Protein AF-D1PA58-F1 (afdb_monomer)

Foldseek 3Di:
DVVCVVCVLVVLLVVLLVVLVVVLVPPQFKFKWKFKWAFPDPPVDDCLPPDPVRSVVPVVVPPDQDDLSQVVVLVVCLQDLVVLVVQQQDDDVVVRHGNVVVVVDPCSSVVQNVQWAWDAFPPRNMIMIMGMDSALVSRLVSVVVSVVVSQVVSVVVVLVVLVVQLVVLVVQLVVLVVQLVVLVVVLVVLCVVCVPPPDPVSVVVNVVSVVSNVVSVVSNVVSVSSNVRSVVVSPDDDGRMDTPGHTDRGPDTLRDSVVSSVVSSVVSSVVSVLVVLVVCVVVVVPPDPQDQDPDQDDCLQLLNLLCVLVVVLVVLCVVCVVQWDDFAPLLVLLSVLLSVQLNVLQSSLQRSDTADPVDDAFQQAADWDVVLLVVLLVVLVVLLVVLLVVLVVQLVVDPPVPSLVSLQCCLQPNDDPPPSVCSQLSLLLSQLRVLRHPPVDPPVSNVSSLVSLVSVCSSNVNPLSVLLNLLLNVVSCVSNVVDDPVVSVVVVVVVLVVVVVVVVVPDDPPDPVPPPQDSSSVCCCQSVVQSRVLSVDGADDDSDQLCQLQVVVVQVVCVVVVPPPRPDDRPFARFDPTVHTDRWHFLCRSQCNRPNSVSSNVVSSVNSNVSSNLVSCVSNVQQLSVSVNSVVSSQSSCRGTYNDPRNPVVSNVSSSVSSVNRSDPPDDDDPPPPPDDDDDDDD

Organism: NCBI:txid537011

Nearest PDB structures (foldseek):
  8tsh-assembly1_F  TM=5.822E-01  e=5.596E-07  Caldimonas thermodepolymerans
  8tsh-assembly1_J  TM=5.409E-01  e=1.192E-06  Caldimonas thermodepolymerans
  8tsh-assembly1_L  TM=5.407E-01  e=1.090E-06  Caldimonas thermodepolymerans
  8tsh-assembly1_K  TM=4.968E-01  e=8.730E-07  Caldimonas thermodepolymerans
  8tsh-assembly1_I  TM=4.495E-01  e=1.556E-06  Caldimonas thermodepolymerans

Mean predicted aligned error: 11.88 Å

Sequence (683 aa):
MNYIKSYPYIVAIILATIFSIVAWYFTPNKYSATTKLGDEFKETDLAIGLNDISAKIRDLSGCENSGINDIEVYCKTLKTEDFARILSKKNVPVKGMTYGEYLACKDTINMIKDNIEYNISTKHQTLTIQFTDRDPVIAAQMLDSIVVMLQNFVTQTRHNISKAYLQNAKQELITTASNYHKAQKQYANYMDSHIDEQTVEGKQNASTLQNNKTQTFAAYQKATIAYARQKALFTRNYMSFAVIRNVVVPQHSNKHLIGYLLFFNIFSLVFVKAFMLYRQRENKQVVTKKYYSNDLGDIFAPWTLSLLIWSILGIIIAFSSDIIDPIQDVFYTNISVWLAIFTATSISTYLLMPANQDIKTGVKGIKINITIFNILFFLSMIMTPLYMYQIYKIVTMFDSKDLMNNMRELAVNGNGHGFLNYTMVINQALLLTGLWRFPYLPKWKIICVVGCCLAYAIANMEKLTFFLVFITIFFVLFERRIIKLRTIVICGILLIIGFYIFNLSRSDSDSDYQKNTSILDFLGMYLMSPPVAFGHLRRTISDSFCSESLWTIYAYTNRLMGSGSIIQHEDFGEFVYVPMPTNVYTIMKPFYQDLGTIGVAFYAFIYGLVTGFIYRKARNGNAFGICMYTYLVFVLTMQFFDELIFVAIPQFLQRMFLVYIICQNKIKFTIHKSRGSRSLQIE

Radius of gyration: 33.81 Å; Cα contacts (8 Å, |Δi|>4): 784; chains: 1; bounding box: 89×79×123 Å

Solvent-accessible surface area (backbone atoms only — not comparable to full-atom values): 37249 Å² total; per-residue (Å²): 118,73,69,58,72,76,41,51,66,61,53,36,43,53,52,21,45,53,52,20,53,51,51,54,67,71,49,80,63,35,14,56,13,48,33,32,32,31,63,51,77,67,75,86,58,71,63,80,88,50,54,74,65,62,47,50,54,46,69,72,60,61,75,79,61,64,66,91,67,20,71,64,48,56,54,56,48,64,63,33,69,67,49,26,57,53,54,29,66,36,72,37,77,96,74,74,41,32,43,40,65,71,65,72,52,98,59,47,51,62,52,48,39,68,30,49,45,63,42,75,39,76,91,76,50,29,42,36,45,32,22,50,28,72,44,32,64,58,10,22,52,52,39,50,51,48,53,54,50,49,45,51,52,52,39,52,50,51,48,53,51,41,50,50,52,34,51,51,31,47,52,48,30,53,53,29,45,51,52,22,54,50,33,46,49,54,38,50,56,49,52,75,72,47,80,81,63,80,49,71,67,55,50,50,51,53,50,51,38,49,49,50,27,52,53,31,42,53,51,25,52,51,28,47,54,49,29,56,48,36,50,53,62,58,69,60,83,76,72,59,50,44,74,75,37,70,71,45,68,40,90,59,54,75,74,55,64,66,59,35,40,52,52,34,34,53,50,34,53,50,48,53,50,49,52,50,38,50,52,48,54,65,61,34,78,76,78,53,100,66,52,66,62,87,72,85,66,58,74,79,27,67,48,50,36,45,50,50,55,52,48,54,49,52,50,50,50,71,77,45,60,89,80,45,71,81,67,39,67,63,36,61,54,44,52,51,45,28,53,54,39,20,32,55,34,13,50,50,39,32,57,62,42,84,40,53,83,91,58,67,91,60,68,79,54,47,70,61,27,62,68,59,47,50,53,53,49,53,48,42,68,52,43,42,57,51,45,48,49,52,51,50,56,60,31,59,75,43,70,70,92,46,45,71,58,41,35,47,50,43,56,74,73,50,79,81,68,67,80,54,59,51,42,60,40,52,30,52,28,48,42,48,51,47,66,42,28,34,84,85,43,64,67,66,60,51,52,50,36,51,48,47,41,50,51,52,20,61,60,50,70,39,66,64,53,52,51,43,55,51,46,41,52,50,50,54,37,38,55,55,64,75,49,57,71,69,56,53,53,54,52,49,52,53,51,51,50,50,52,50,53,56,52,60,78,63,65,65,95,83,51,82,79,66,82,75,65,46,74,64,54,53,48,45,54,73,65,46,29,11,54,33,47,45,32,71,60,58,49,63,89,68,99,51,83,42,50,55,41,41,36,60,58,52,53,53,49,24,65,72,70,67,46,85,68,72,77,86,71,70,97,59,56,75,68,42,76,52,89,47,79,39,55,49,24,28,43,50,46,41,34,28,23,48,51,35,64,62,24,28,39,53,51,20,37,52,49,9,40,53,47,15,46,31,44,44,34,26,67,55,67,35,46,46,26,40,36,54,37,45,53,46,52,39,48,53,69,40,32,62,45,44,53,73,48,51,67,34,44,69,60,45,51,53,23,52,48,51,35,44,56,29,37,37,81,83,74,77,87,79,83,78,78,85,72,90,74,82,88,78,89,83,135

Secondary structure (DSSP, 8-state):
-HHHHH-HHHHHHHHHHHHHHHHHHHSPP-EEEEEEEEE----SS-STT--HHHHHHHHHH-----GGGSHHHHHHHHTSHHHHHHHHTSEETTTTEEHHHHH--TTHHHHHHHHEEEEEETTTTEEEEEEEESSHHHHHHHHHHHHHHHHHHHHHHHHHHHHHHHHHHHHHHHHHHHHHHHHHHHHHHHHHH-TT---HHHHHHHHHHHHHHHHHHHHHHHHHHHHHHHHHHHH----SEEEEE------S-S--HHHHHHHHHHHHHHHHHHHHHHHHHHHHTTT---PPP-----TTSHHHHHHHHHHHHHHHHHH-TTTSPPPPHHHHHHHHHHHHHHHHHHHHHHHHSPP-TTS-SS-------HHHHHHHHHHHHHHHHHHHHHHHHHHTTS-GGGHHHHHHHHHHHPPP-GGGGHHHHHHHHHHHHHHHHTTSS-HHHHHHHHHHHHHHHHHTT-HHHHHHHHHHHHHHHHHTTSS-HHHHHHHHHHHHHHHHHHHHTT--TT-TTTTT--HHHHHHHHHHHHHHHHHH------SSTTTTTSHHHHHHHHHHHT--------SSPPPEEESEEE----TTHHHHHHHHHHHHHHHHHHHHHHHHHHHHHHHTT-HHHHHHHHHHHHHHHTTTT---SSTTHHHHHHHHHHHHHHT-SS-----------------

Structure (mmCIF, N/CA/C/O backbone):
data_AF-D1PA58-F1
#
_entry.id   AF-D1PA58-F1
#
loop_
_atom_site.group_PDB
_atom_site.id
_atom_site.type_symbol
_atom_site.label_atom_id
_atom_site.label_alt_id
_atom_site.label_comp_id
_atom_site.label_asym_id
_atom_site.label_entity_id
_atom_site.label_seq_id
_atom_site.pdbx_PDB_ins_code
_atom_site.Cartn_x
_atom_site.Cartn_y
_atom_site.Cartn_z
_atom_site.occupancy
_atom_site.B_iso_or_equiv
_atom_site.auth_seq_id
_atom_site.auth_comp_id
_atom_site.auth_asym_id
_atom_site.auth_atom_id
_atom_site.pdbx_PDB_model_num
ATOM 1 N N . MET A 1 1 ? -26.197 -32.400 21.697 1.00 47.41 1 MET A N 1
ATOM 2 C CA . MET A 1 1 ? -26.937 -31.164 21.326 1.00 47.41 1 MET A CA 1
ATOM 3 C C . MET A 1 1 ? -26.897 -30.046 22.378 1.00 47.41 1 MET A C 1
ATOM 5 O O . MET A 1 1 ? -26.817 -28.895 21.969 1.00 47.41 1 MET A O 1
ATOM 9 N N . ASN A 1 2 ? -26.892 -30.320 23.694 1.00 48.47 2 ASN A N 1
ATOM 10 C CA . ASN A 1 2 ? -26.870 -29.251 24.717 1.00 48.47 2 ASN A CA 1
ATOM 11 C C . ASN A 1 2 ? -25.563 -28.428 24.767 1.00 48.47 2 ASN A C 1
ATOM 13 O O . ASN A 1 2 ? -25.633 -27.212 24.914 1.00 48.47 2 ASN A O 1
ATOM 17 N N . TYR A 1 3 ? -24.393 -29.032 24.521 1.00 50.91 3 TYR A N 1
ATOM 18 C CA . TYR A 1 3 ? -23.110 -28.304 24.463 1.00 50.91 3 TYR A CA 1
ATOM 19 C C . TYR A 1 3 ? -23.016 -27.278 23.317 1.00 50.91 3 TYR A C 1
ATOM 21 O O . TYR A 1 3 ? -22.385 -26.234 23.474 1.00 50.91 3 TYR A O 1
ATOM 29 N N . ILE A 1 4 ? -23.697 -27.530 22.190 1.00 56.16 4 ILE A N 1
ATOM 30 C CA . ILE A 1 4 ? -23.692 -26.643 21.012 1.00 56.16 4 ILE A CA 1
ATOM 31 C C . ILE A 1 4 ? -24.403 -25.315 21.312 1.00 56.16 4 ILE A C 1
ATOM 33 O O . ILE A 1 4 ? -24.014 -24.269 20.796 1.00 56.16 4 ILE A O 1
ATOM 37 N N . LYS A 1 5 ? -25.414 -25.330 22.191 1.00 62.00 5 LYS A N 1
ATOM 38 C CA . LYS A 1 5 ? -26.110 -24.110 22.626 1.00 62.00 5 LYS A CA 1
ATOM 39 C C . LYS A 1 5 ? -25.286 -23.279 23.612 1.00 62.00 5 LYS A C 1
ATOM 41 O O . LYS A 1 5 ? -25.411 -22.058 23.598 1.00 62.00 5 LYS A O 1
ATOM 46 N N . SER A 1 6 ? -24.460 -23.915 24.443 1.00 73.62 6 SER A N 1
ATOM 47 C CA . SER A 1 6 ? -23.700 -23.228 25.497 1.00 73.62 6 SER A CA 1
ATOM 48 C C . SER A 1 6 ? -22.483 -22.463 24.968 1.00 73.62 6 SER A C 1
ATOM 50 O O . SER A 1 6 ? -22.155 -21.408 25.505 1.00 73.62 6 SER A O 1
ATOM 52 N N . TYR A 1 7 ? -21.841 -22.943 23.895 1.00 81.50 7 TYR A N 1
ATOM 53 C CA . TYR A 1 7 ? -20.616 -22.336 23.351 1.00 81.50 7 TYR A CA 1
ATOM 54 C C . TYR A 1 7 ? -20.656 -22.172 21.821 1.00 81.50 7 TYR A C 1
ATOM 56 O O . TYR A 1 7 ? -19.840 -22.765 21.110 1.00 81.50 7 TYR A O 1
ATOM 64 N N . PRO A 1 8 ? -21.569 -21.338 21.285 1.00 82.12 8 PRO A N 1
ATOM 65 C CA . PRO A 1 8 ? -21.793 -21.230 19.844 1.00 82.12 8 PRO A CA 1
ATOM 66 C C . PRO A 1 8 ? -20.547 -20.767 19.077 1.00 82.12 8 PRO A C 1
ATOM 68 O O . PRO A 1 8 ? -20.278 -21.276 17.997 1.00 82.12 8 PRO A O 1
ATOM 71 N N . TYR A 1 9 ? -19.745 -19.857 19.643 1.00 85.31 9 TYR A N 1
ATOM 72 C CA . TYR A 1 9 ? -18.517 -19.384 18.994 1.00 85.31 9 TYR A CA 1
ATOM 73 C C . TYR A 1 9 ? -17.423 -20.455 18.925 1.00 85.31 9 TYR A C 1
ATOM 75 O O . TYR A 1 9 ? -16.722 -20.527 17.925 1.00 85.31 9 TYR A O 1
ATOM 83 N N . ILE A 1 10 ? -17.285 -21.302 19.954 1.00 86.75 10 ILE A N 1
ATOM 84 C CA . ILE A 1 10 ? -16.268 -22.367 19.970 1.00 86.75 10 ILE A CA 1
ATOM 85 C C . ILE A 1 10 ? -16.602 -23.406 18.900 1.00 86.75 10 ILE A C 1
ATOM 87 O O . ILE A 1 10 ? -15.749 -23.756 18.091 1.00 86.75 10 ILE A O 1
ATOM 91 N N . VAL A 1 11 ? -17.865 -23.842 18.845 1.00 87.12 11 VAL A N 1
ATOM 92 C CA . VAL A 1 11 ? -18.332 -24.778 17.812 1.00 87.12 11 VAL A CA 1
ATOM 93 C C . VAL A 1 11 ? -18.128 -24.194 16.416 1.00 87.12 11 VAL A C 1
ATOM 95 O O . VAL A 1 11 ? -17.655 -24.885 15.521 1.00 87.12 11 VAL A O 1
ATOM 98 N N . ALA A 1 12 ? -18.433 -22.911 16.236 1.00 88.56 12 ALA A N 1
ATOM 99 C CA . ALA A 1 12 ? -18.295 -22.229 14.959 1.00 88.56 12 ALA A CA 1
ATOM 100 C C . ALA A 1 12 ? -16.838 -22.077 14.501 1.00 88.56 12 ALA A C 1
ATOM 102 O O . ALA A 1 12 ? -16.572 -22.233 13.312 1.00 88.56 12 ALA A O 1
ATOM 103 N N . ILE A 1 13 ? -15.903 -21.828 15.424 1.00 90.88 13 ILE A N 1
ATOM 104 C CA . ILE A 1 13 ? -14.457 -21.820 15.151 1.00 90.88 13 ILE A CA 1
ATOM 105 C C . ILE A 1 13 ? -13.981 -23.221 14.758 1.00 90.88 13 ILE A C 1
ATOM 107 O O . ILE A 1 13 ? -13.273 -23.368 13.766 1.00 90.88 13 ILE A O 1
ATOM 111 N N . ILE A 1 14 ? -14.386 -24.263 15.493 1.00 91.62 14 ILE A N 1
ATOM 112 C CA . ILE A 1 14 ? -13.989 -25.648 15.193 1.00 91.62 14 ILE A CA 1
ATOM 113 C C . ILE A 1 14 ? -14.498 -26.056 13.806 1.00 91.62 14 ILE A C 1
ATOM 115 O O . ILE A 1 14 ? -13.714 -26.515 12.979 1.00 91.62 14 ILE A O 1
ATOM 119 N N . LEU A 1 15 ? -15.785 -25.830 13.520 1.00 92.00 15 LEU A N 1
ATOM 120 C CA . LEU A 1 15 ? -16.368 -26.124 12.210 1.00 92.00 15 LEU A CA 1
ATOM 121 C C . LEU A 1 15 ? -15.691 -25.315 11.103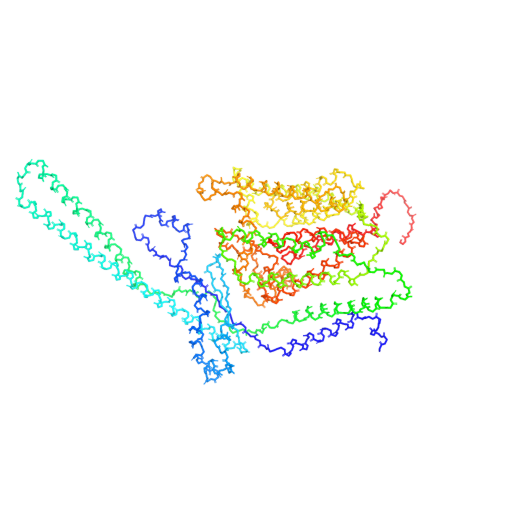 1.00 92.00 15 LEU A C 1
ATOM 123 O O . LEU A 1 15 ? -15.311 -25.891 10.090 1.00 92.00 15 LEU A O 1
ATOM 127 N N . ALA A 1 16 ? -15.484 -24.010 11.300 1.00 92.69 16 ALA A N 1
ATOM 128 C CA . ALA A 1 16 ? -14.791 -23.161 10.333 1.00 92.69 16 ALA A CA 1
ATOM 129 C C . ALA A 1 16 ? -13.358 -23.630 10.068 1.00 92.69 16 ALA A C 1
ATOM 131 O O . ALA A 1 16 ? -12.911 -23.612 8.927 1.00 92.69 16 ALA A O 1
ATOM 132 N N . THR A 1 17 ? -12.658 -24.095 11.100 1.00 93.25 17 THR A N 1
ATOM 133 C CA . THR A 1 17 ? -11.303 -24.638 10.980 1.00 93.25 17 THR A CA 1
ATOM 134 C C . THR A 1 17 ? -11.312 -25.930 10.165 1.00 93.25 17 THR A C 1
ATOM 136 O O . THR A 1 17 ? -10.538 -26.053 9.220 1.00 93.25 17 THR A O 1
ATOM 139 N N . ILE A 1 18 ? -12.242 -26.852 10.432 1.00 93.31 18 ILE A N 1
ATOM 140 C CA . ILE A 1 18 ? -12.402 -28.076 9.630 1.00 93.31 18 ILE A CA 1
ATOM 141 C C . ILE A 1 18 ? -12.728 -27.722 8.173 1.00 93.31 18 ILE A C 1
ATOM 143 O O . ILE A 1 18 ? -12.038 -28.182 7.267 1.00 93.31 18 ILE A O 1
ATOM 147 N N . PHE A 1 19 ? -13.714 -26.849 7.939 1.00 92.81 19 PHE A N 1
ATOM 148 C CA . PHE A 1 19 ? -14.070 -26.385 6.594 1.00 92.81 19 PHE A CA 1
ATOM 149 C C . PHE A 1 19 ? -12.900 -25.709 5.883 1.00 92.81 19 PHE A C 1
ATOM 151 O O . PHE A 1 19 ? -12.712 -25.935 4.693 1.00 92.81 19 PHE A O 1
ATOM 158 N N . SER A 1 20 ? -12.085 -24.928 6.593 1.00 91.88 20 SER A N 1
ATOM 159 C CA . SER A 1 20 ? -10.916 -24.269 6.012 1.00 91.88 20 SER A CA 1
ATOM 160 C C . SER A 1 20 ? -9.851 -25.266 5.556 1.00 91.88 20 SER A C 1
ATOM 162 O O . SER A 1 20 ? -9.308 -25.101 4.468 1.00 91.88 20 SER A O 1
ATOM 164 N N . ILE A 1 21 ? -9.600 -26.326 6.336 1.00 93.44 21 ILE A N 1
ATOM 165 C CA . ILE A 1 21 ? -8.651 -27.391 5.989 1.00 93.44 21 ILE A CA 1
ATOM 166 C C . ILE A 1 21 ? -9.177 -28.179 4.790 1.00 93.44 21 ILE A C 1
ATOM 168 O O . ILE A 1 21 ? -8.428 -28.436 3.853 1.00 93.44 21 ILE A O 1
ATOM 172 N N . VAL A 1 22 ? -10.471 -28.512 4.793 1.00 93.50 22 VAL A N 1
ATOM 173 C CA . VAL A 1 22 ? -11.137 -29.203 3.683 1.00 93.50 22 VAL A CA 1
ATOM 174 C C . VAL A 1 22 ? -11.061 -28.363 2.407 1.00 93.50 22 VAL A C 1
ATOM 176 O O . VAL A 1 22 ? -10.594 -28.852 1.382 1.00 93.50 22 VAL A O 1
ATOM 179 N N . ALA A 1 23 ? -11.444 -27.085 2.465 1.00 91.50 23 ALA A N 1
ATOM 180 C CA . ALA A 1 23 ? -11.377 -26.174 1.326 1.00 91.50 23 ALA A CA 1
ATOM 181 C C . ALA A 1 23 ? -9.942 -26.039 0.798 1.00 91.50 23 ALA A C 1
ATOM 183 O O . ALA A 1 23 ? -9.710 -26.211 -0.394 1.00 91.50 23 ALA A O 1
ATOM 184 N N . TRP A 1 24 ? -8.965 -25.818 1.681 1.00 92.81 24 TRP A N 1
ATOM 185 C CA . TRP A 1 24 ? -7.549 -25.748 1.316 1.00 92.81 24 TRP A CA 1
ATOM 186 C C . TRP A 1 24 ? -7.036 -27.045 0.670 1.00 92.81 24 TRP A C 1
ATOM 188 O O . TRP A 1 24 ? -6.251 -26.997 -0.284 1.00 92.81 24 TRP A O 1
ATOM 198 N N . TYR A 1 25 ? -7.482 -28.203 1.159 1.00 92.06 25 TYR A N 1
ATOM 199 C CA . TYR A 1 25 ? -7.098 -29.503 0.619 1.00 92.06 25 TYR A CA 1
ATOM 200 C C . TYR A 1 25 ? -7.622 -29.698 -0.810 1.00 92.06 25 TYR A C 1
ATOM 202 O O . TYR A 1 25 ? -6.846 -30.080 -1.684 1.00 92.06 25 TYR A O 1
ATOM 210 N N . PHE A 1 26 ? -8.893 -29.360 -1.061 1.00 91.62 26 PHE A N 1
ATOM 211 C CA . PHE A 1 26 ? -9.537 -29.515 -2.370 1.00 91.62 26 PHE A CA 1
ATOM 212 C C . PHE A 1 26 ? -9.180 -28.428 -3.393 1.00 91.62 26 PHE A C 1
ATOM 214 O O . PHE A 1 26 ? -9.372 -28.648 -4.590 1.00 91.62 26 PHE A O 1
ATOM 221 N N . THR A 1 27 ? -8.644 -27.275 -2.977 1.00 88.06 27 THR A N 1
ATOM 222 C CA . THR A 1 27 ? -8.176 -26.265 -3.936 1.00 88.06 27 THR A CA 1
ATOM 223 C C . THR A 1 27 ? -7.002 -26.811 -4.765 1.00 88.06 27 THR A C 1
ATOM 225 O O . THR A 1 27 ? -6.002 -27.252 -4.178 1.00 88.06 27 THR A O 1
ATOM 228 N N . PRO A 1 28 ? -7.071 -26.736 -6.113 1.00 88.69 28 PRO A N 1
ATOM 229 C CA . PRO A 1 28 ? -5.994 -27.176 -6.991 1.00 88.69 28 PRO A CA 1
ATOM 230 C C . PRO A 1 28 ? -4.677 -26.467 -6.682 1.00 88.69 28 PRO A C 1
ATOM 232 O O . PRO A 1 28 ? -4.642 -25.245 -6.509 1.00 88.69 28 PRO A O 1
ATOM 235 N N . ASN A 1 29 ? -3.588 -27.231 -6.655 1.00 88.56 29 ASN A N 1
ATOM 236 C CA . ASN A 1 29 ? -2.261 -26.663 -6.470 1.00 88.56 29 ASN A CA 1
ATOM 237 C C . ASN A 1 29 ? -1.873 -25.834 -7.697 1.00 88.56 29 ASN A C 1
ATOM 239 O O . ASN A 1 29 ? -2.034 -26.263 -8.840 1.00 88.56 29 ASN A O 1
ATOM 243 N N . LYS A 1 30 ? -1.343 -24.646 -7.426 1.00 90.88 30 LYS A N 1
ATOM 244 C CA . LYS A 1 30 ? -0.638 -23.806 -8.393 1.00 90.88 30 LYS A CA 1
ATOM 245 C C . LYS A 1 30 ? 0.760 -23.530 -7.868 1.00 90.88 30 LYS A C 1
ATOM 247 O O . LYS A 1 30 ? 0.937 -23.436 -6.650 1.00 90.88 30 LYS A O 1
ATOM 252 N N . TYR A 1 31 ? 1.713 -23.408 -8.771 1.00 92.56 31 TYR A N 1
ATOM 253 C CA . TYR A 1 31 ? 3.120 -23.214 -8.476 1.00 92.56 31 TYR A CA 1
ATOM 254 C C . TYR A 1 31 ? 3.638 -22.038 -9.291 1.00 92.56 31 TYR A C 1
ATOM 256 O O . TYR A 1 31 ? 3.459 -22.006 -10.509 1.00 92.56 31 TYR A O 1
ATOM 264 N N . SER A 1 32 ? 4.270 -21.088 -8.610 1.00 91.00 32 SER A N 1
ATOM 265 C CA . SER A 1 32 ? 4.860 -19.900 -9.218 1.00 91.00 32 SER A CA 1
ATOM 266 C C . SER A 1 32 ? 6.375 -20.024 -9.286 1.00 91.00 32 SER A C 1
ATOM 268 O O . SER A 1 32 ? 7.048 -20.002 -8.259 1.00 91.00 32 SER A O 1
ATOM 270 N N . ALA A 1 33 ? 6.925 -20.129 -10.493 1.00 93.56 33 ALA A N 1
ATOM 271 C CA . ALA A 1 33 ? 8.355 -19.934 -10.704 1.00 93.56 33 ALA A CA 1
ATOM 272 C C . ALA A 1 33 ? 8.645 -18.431 -10.783 1.00 93.56 33 ALA A C 1
ATOM 274 O O . ALA A 1 33 ? 7.842 -17.688 -11.348 1.00 93.56 33 ALA A O 1
ATOM 275 N N . THR A 1 34 ? 9.779 -17.982 -10.242 1.00 92.62 34 THR A N 1
ATOM 276 C CA . THR A 1 34 ? 10.171 -16.564 -10.244 1.00 92.62 34 THR A CA 1
ATOM 277 C C . THR A 1 34 ? 11.610 -16.378 -10.717 1.00 92.62 34 THR A C 1
ATOM 279 O O . THR A 1 34 ? 12.469 -17.232 -10.503 1.00 92.62 34 THR A O 1
ATOM 282 N N . THR A 1 35 ? 11.870 -15.250 -11.373 1.00 92.88 35 THR A N 1
ATOM 283 C CA . THR A 1 35 ? 13.199 -14.801 -11.807 1.00 92.88 35 THR A CA 1
ATOM 284 C C . THR A 1 35 ? 13.311 -13.300 -11.593 1.00 92.88 35 THR A C 1
ATOM 286 O O . THR A 1 35 ? 12.303 -12.589 -11.627 1.00 92.88 35 THR A O 1
ATOM 289 N N . LYS A 1 36 ? 14.528 -12.815 -11.358 1.00 91.00 36 LYS A N 1
ATOM 290 C CA . LYS A 1 36 ? 14.811 -11.385 -11.212 1.00 91.00 36 LYS A CA 1
ATOM 291 C C . LYS A 1 36 ? 15.839 -10.987 -12.254 1.00 91.00 36 LYS A C 1
ATOM 293 O O . LYS A 1 36 ? 16.906 -11.590 -12.322 1.00 91.00 36 LYS A O 1
ATOM 298 N N . LEU A 1 37 ? 15.507 -9.976 -13.039 1.00 89.50 37 LEU A N 1
ATOM 299 C CA . LEU A 1 37 ? 16.323 -9.412 -14.100 1.00 89.50 37 LEU A CA 1
ATOM 300 C C . LEU A 1 37 ? 16.786 -8.016 -13.681 1.00 89.50 37 LEU A C 1
ATOM 302 O O . LEU A 1 37 ? 16.029 -7.278 -13.050 1.00 89.50 37 LEU A O 1
ATOM 306 N N . GLY A 1 38 ? 18.010 -7.652 -14.033 1.00 83.94 38 GLY A N 1
ATOM 307 C CA . GLY A 1 38 ? 18.487 -6.272 -14.020 1.00 83.94 38 GLY A CA 1
ATOM 308 C C . GLY A 1 38 ? 18.766 -5.867 -15.451 1.00 83.94 38 GLY A C 1
ATOM 309 O O . GLY A 1 38 ? 19.418 -6.630 -16.167 1.00 83.94 38 GLY A O 1
ATOM 310 N N . ASP A 1 39 ? 18.262 -4.715 -15.890 1.00 75.25 39 ASP A N 1
ATOM 311 C CA . ASP A 1 39 ? 18.680 -4.225 -17.201 1.00 75.25 39 ASP A CA 1
ATOM 312 C C . ASP A 1 39 ? 20.189 -3.968 -17.159 1.00 75.25 39 ASP A C 1
ATOM 314 O O . ASP A 1 39 ? 20.700 -3.374 -16.206 1.00 75.25 39 ASP A O 1
ATOM 318 N N . GLU A 1 40 ? 20.921 -4.444 -18.165 1.00 68.62 40 GLU A N 1
ATOM 319 C CA . GLU A 1 40 ? 22.311 -4.030 -18.291 1.00 68.62 40 GLU A CA 1
ATOM 320 C C . GLU A 1 40 ? 22.272 -2.590 -18.779 1.00 68.62 40 GLU A C 1
ATOM 322 O O . GLU A 1 40 ? 22.009 -2.335 -19.960 1.00 68.62 40 GLU A O 1
ATOM 327 N N . PHE A 1 41 ? 22.477 -1.658 -17.840 1.00 56.66 41 PHE A N 1
ATOM 328 C CA . PHE A 1 41 ? 22.531 -0.234 -18.125 1.00 56.66 41 PHE A CA 1
ATOM 329 C C . PHE A 1 41 ? 23.453 -0.035 -19.323 1.00 56.66 41 PHE A C 1
ATOM 331 O O . PHE A 1 41 ? 24.656 -0.316 -19.270 1.00 56.66 41 PHE A O 1
ATOM 338 N N . LYS A 1 42 ? 22.891 0.443 -20.435 1.00 53.72 42 LYS A N 1
ATOM 339 C CA . LYS A 1 42 ? 23.741 1.044 -21.446 1.00 53.72 42 LYS A CA 1
ATOM 340 C C . LYS A 1 42 ? 24.320 2.279 -20.773 1.00 53.72 42 LYS A C 1
ATOM 342 O O . LYS A 1 42 ? 23.617 3.273 -20.616 1.00 53.72 42 LYS A O 1
ATOM 347 N N . GLU A 1 43 ? 25.623 2.266 -20.512 1.00 49.66 43 GLU A N 1
ATOM 348 C CA . GLU A 1 43 ? 26.430 3.439 -20.833 1.00 49.66 43 GLU A CA 1
ATOM 349 C C . GLU A 1 43 ? 26.068 3.785 -22.280 1.00 49.66 43 GLU A C 1
ATOM 351 O O . GLU A 1 43 ? 26.611 3.230 -23.238 1.00 49.66 43 GLU A O 1
ATOM 356 N N . THR A 1 44 ? 25.028 4.600 -22.467 1.00 44.25 44 THR A N 1
ATOM 357 C CA . THR A 1 44 ? 24.512 4.920 -23.801 1.00 44.25 44 THR A CA 1
ATOM 358 C C . THR A 1 44 ? 25.559 5.658 -24.609 1.00 44.25 44 THR A C 1
ATOM 360 O O . THR A 1 44 ? 25.429 5.747 -25.820 1.00 44.25 44 THR A O 1
ATOM 363 N N . ASP A 1 45 ? 26.638 6.074 -23.962 1.00 45.69 45 ASP A N 1
ATOM 364 C CA . ASP A 1 45 ? 27.696 6.871 -24.496 1.00 45.69 45 ASP A CA 1
ATOM 365 C C . ASP A 1 45 ? 28.994 6.464 -23.802 1.00 45.69 45 ASP A C 1
ATOM 367 O O . ASP A 1 45 ? 29.252 6.865 -22.673 1.00 45.69 45 ASP A O 1
ATOM 371 N N . LEU A 1 46 ? 29.857 5.719 -24.500 1.00 46.34 46 LEU A N 1
ATOM 372 C CA . LEU A 1 46 ? 31.285 5.768 -24.188 1.00 46.34 46 LEU A CA 1
ATOM 373 C C . LEU A 1 46 ? 31.667 7.249 -24.012 1.00 46.34 46 LEU A C 1
ATOM 375 O O . LEU A 1 46 ? 31.290 8.071 -24.863 1.00 46.34 46 LEU A O 1
ATOM 379 N N . ALA A 1 47 ? 32.447 7.574 -22.977 1.00 48.19 47 ALA A N 1
ATOM 380 C CA . ALA A 1 47 ? 33.009 8.909 -22.724 1.00 48.19 47 ALA A CA 1
ATOM 381 C C . ALA A 1 47 ? 33.978 9.391 -23.828 1.00 48.19 47 ALA A C 1
ATOM 383 O O . ALA A 1 47 ? 34.712 10.360 -23.664 1.00 48.19 47 ALA A O 1
ATOM 384 N N . ILE A 1 48 ? 33.990 8.729 -24.985 1.00 44.09 48 ILE A N 1
ATOM 385 C CA . ILE A 1 48 ? 34.756 9.124 -26.158 1.00 44.09 48 ILE A CA 1
ATOM 386 C C . ILE A 1 48 ? 34.215 10.477 -26.638 1.00 44.09 48 ILE A C 1
ATOM 388 O O . ILE A 1 48 ? 33.171 10.552 -27.286 1.00 44.09 48 ILE A O 1
ATOM 392 N N . GLY A 1 49 ? 34.941 11.542 -26.293 1.00 47.16 49 GLY A N 1
ATOM 393 C CA . GLY A 1 49 ? 34.642 12.926 -26.666 1.00 47.16 49 GLY A CA 1
ATOM 394 C C . GLY A 1 49 ? 33.861 13.745 -25.629 1.00 47.16 49 GLY A C 1
ATOM 395 O O . GLY A 1 49 ? 33.634 14.927 -25.875 1.00 47.16 49 GLY A O 1
ATOM 396 N N . LEU A 1 50 ? 33.474 13.170 -24.484 1.00 43.69 50 LEU A N 1
ATOM 397 C CA . LEU A 1 50 ? 32.984 13.932 -23.326 1.00 43.69 50 LEU A CA 1
ATOM 398 C C . LEU A 1 50 ? 34.182 14.282 -22.436 1.00 43.69 50 LEU A C 1
ATOM 400 O O . LEU A 1 50 ? 35.049 13.441 -22.221 1.00 43.69 50 LEU A O 1
ATOM 404 N N . ASN A 1 51 ? 34.246 15.511 -21.923 1.00 55.25 51 ASN A N 1
ATOM 405 C CA . ASN A 1 51 ? 35.215 15.823 -20.872 1.00 55.25 51 ASN A CA 1
ATOM 406 C C . ASN A 1 51 ? 34.763 15.194 -19.540 1.00 55.25 51 ASN A C 1
ATOM 408 O O . ASN A 1 51 ? 33.571 14.935 -19.341 1.00 55.25 51 ASN A O 1
ATOM 412 N N . ASP A 1 52 ? 35.707 14.977 -18.623 1.00 50.47 52 ASP A N 1
ATOM 413 C CA . ASP A 1 52 ? 35.461 14.273 -17.355 1.00 50.47 52 ASP A CA 1
ATOM 414 C C . ASP A 1 52 ? 34.287 14.854 -16.558 1.00 50.47 52 ASP A C 1
ATOM 416 O O . ASP A 1 52 ? 33.521 14.117 -15.945 1.00 50.47 52 ASP A O 1
ATOM 420 N N . ILE A 1 53 ? 34.098 16.175 -16.602 1.00 45.41 53 ILE A N 1
ATOM 421 C CA . ILE A 1 53 ? 33.018 16.863 -15.886 1.00 45.41 53 ILE A CA 1
ATOM 422 C C . ILE A 1 53 ? 31.648 16.531 -16.492 1.00 45.41 53 ILE A C 1
ATOM 424 O O . ILE A 1 53 ? 30.715 16.233 -15.754 1.00 45.41 53 ILE A O 1
ATOM 428 N N . SER A 1 54 ? 31.517 16.526 -17.820 1.00 46.44 54 SER A N 1
ATOM 429 C CA . SER A 1 54 ? 30.244 16.226 -18.492 1.00 46.44 54 SER A CA 1
ATOM 430 C C . SER A 1 54 ? 29.861 14.754 -18.366 1.00 46.44 54 SER A C 1
ATOM 432 O O . SER A 1 54 ? 28.681 14.436 -18.243 1.00 46.44 54 SER A O 1
ATOM 434 N N . ALA A 1 55 ? 30.852 13.857 -18.364 1.00 49.78 55 ALA A N 1
ATOM 435 C CA . ALA A 1 55 ? 30.638 12.443 -18.072 1.00 49.78 55 ALA A CA 1
ATOM 436 C C . ALA A 1 55 ? 30.150 12.252 -16.624 1.00 49.78 55 ALA A C 1
ATOM 438 O O . ALA A 1 55 ? 29.142 11.593 -16.390 1.00 49.78 55 ALA A O 1
ATOM 439 N N . LYS A 1 56 ? 30.783 12.935 -15.663 1.00 51.06 56 LYS A N 1
ATOM 440 C CA . LYS A 1 56 ? 30.465 12.817 -14.234 1.00 51.06 56 LYS A CA 1
ATOM 441 C C . LYS A 1 56 ? 29.131 13.461 -13.843 1.00 51.06 56 LYS A C 1
ATOM 443 O O . LYS A 1 56 ? 28.393 12.885 -13.054 1.00 51.06 56 LYS A O 1
ATOM 448 N N . ILE A 1 57 ? 28.783 14.618 -14.413 1.00 49.56 57 ILE A N 1
ATOM 449 C CA . ILE A 1 57 ? 27.461 15.253 -14.233 1.00 49.56 57 ILE A CA 1
ATOM 450 C C . ILE A 1 57 ? 26.356 14.341 -14.767 1.00 49.56 57 ILE A C 1
ATOM 452 O O . ILE A 1 57 ? 25.291 14.235 -14.165 1.00 49.56 57 ILE A O 1
ATOM 456 N N . ARG A 1 58 ? 26.617 13.644 -15.873 1.00 48.78 58 ARG A N 1
ATOM 457 C CA . ARG A 1 58 ? 25.655 12.723 -16.465 1.00 48.78 58 ARG A CA 1
ATOM 458 C C . ARG A 1 58 ? 25.435 11.475 -15.614 1.00 48.78 58 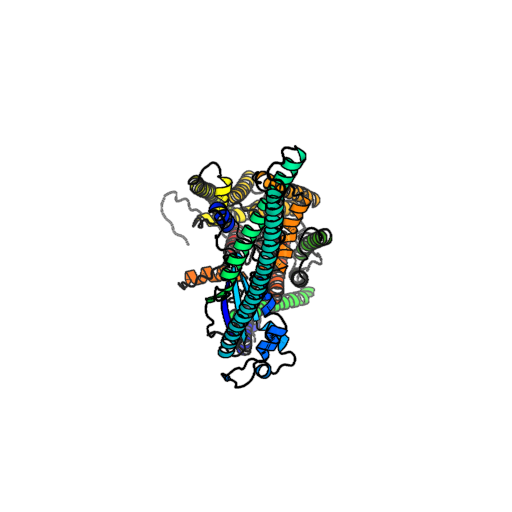ARG A C 1
ATOM 460 O O . ARG A 1 58 ? 24.279 11.125 -15.384 1.00 48.78 58 ARG A O 1
ATOM 467 N N . ASP A 1 59 ? 26.507 10.863 -15.115 1.00 46.91 59 ASP A N 1
ATOM 468 C CA . ASP A 1 59 ? 26.427 9.727 -14.185 1.00 46.91 59 ASP A CA 1
ATOM 469 C C . ASP A 1 59 ? 25.640 10.091 -12.918 1.00 46.91 59 ASP A C 1
ATOM 471 O O . ASP A 1 59 ? 24.864 9.287 -12.408 1.00 46.91 59 ASP A O 1
ATOM 475 N N . LEU A 1 60 ? 25.782 11.334 -12.448 1.00 42.34 60 LEU A N 1
ATOM 476 C CA . LEU A 1 60 ? 25.036 11.869 -11.307 1.00 42.34 60 LEU A CA 1
ATOM 477 C C . LEU A 1 60 ? 23.573 12.214 -11.639 1.00 42.34 60 LEU A C 1
ATOM 479 O O . LEU A 1 60 ? 22.736 12.217 -10.741 1.00 42.34 60 LEU A O 1
ATOM 483 N N . SER A 1 61 ? 23.255 12.498 -12.906 1.00 39.44 61 SER A N 1
ATOM 484 C CA . SER A 1 61 ? 21.914 12.914 -13.347 1.00 39.44 61 SER A CA 1
ATOM 485 C C . SER A 1 61 ? 20.940 11.766 -13.618 1.00 39.44 61 SER A C 1
ATOM 487 O O . SER A 1 61 ? 19.762 12.042 -13.809 1.00 39.44 61 SER A O 1
ATOM 489 N N . GLY A 1 62 ? 21.410 10.509 -13.646 1.00 42.88 62 GLY A N 1
ATOM 490 C CA . GLY A 1 62 ? 20.566 9.327 -13.854 1.00 42.88 62 GLY A CA 1
ATOM 491 C C . GLY A 1 62 ? 19.645 9.476 -15.065 1.00 42.88 62 GLY A C 1
ATOM 492 O O . GLY A 1 62 ? 18.442 9.639 -14.899 1.00 42.88 62 GLY A O 1
ATOM 493 N N . CYS A 1 63 ? 20.200 9.483 -16.282 1.00 40.34 63 CYS A N 1
ATOM 494 C CA . CYS A 1 63 ? 19.395 9.683 -17.488 1.00 40.34 63 CYS A CA 1
ATOM 495 C C . CYS A 1 63 ? 18.217 8.695 -17.535 1.00 40.34 63 CYS A C 1
ATOM 497 O O . CYS A 1 63 ? 18.429 7.483 -17.516 1.00 40.34 63 CYS A O 1
ATOM 499 N N . GLU A 1 64 ? 16.997 9.226 -17.629 1.00 48.88 64 GLU A N 1
ATOM 500 C CA . GLU A 1 64 ? 15.770 8.457 -17.819 1.00 48.88 64 GLU A CA 1
ATOM 501 C C . GLU A 1 64 ? 15.932 7.501 -19.009 1.00 48.88 64 GLU A C 1
ATOM 503 O O . GLU A 1 64 ? 16.113 7.910 -20.162 1.00 48.88 64 GLU A O 1
ATOM 508 N N . ASN A 1 65 ? 15.897 6.199 -18.730 1.00 50.72 65 ASN A N 1
ATOM 509 C CA . ASN A 1 65 ? 15.810 5.186 -19.768 1.00 50.72 65 ASN A CA 1
ATOM 510 C C . ASN A 1 65 ? 14.528 5.428 -20.580 1.00 50.72 65 ASN A C 1
ATOM 512 O O . ASN A 1 65 ? 13.437 5.421 -20.025 1.00 50.72 65 ASN A O 1
ATOM 516 N N . SER A 1 66 ? 14.646 5.632 -21.895 1.00 50.28 66 SER A N 1
ATOM 517 C CA . SER A 1 66 ? 13.499 5.812 -22.795 1.00 50.28 66 SER A CA 1
ATOM 518 C C . SER A 1 66 ? 13.510 4.796 -23.942 1.00 50.28 66 SER A C 1
ATOM 520 O O . SER A 1 66 ? 14.562 4.345 -24.413 1.00 50.28 66 SER A O 1
ATOM 522 N N . GLY A 1 67 ? 12.317 4.399 -24.396 1.00 56.91 67 GLY A N 1
ATOM 523 C CA . GLY A 1 67 ? 12.144 3.400 -25.457 1.00 56.91 67 GLY A CA 1
ATOM 524 C C . GLY A 1 67 ? 12.549 1.988 -25.015 1.00 56.91 67 GLY A C 1
ATOM 525 O O . GLY A 1 67 ? 12.287 1.590 -23.892 1.00 56.91 67 GLY A O 1
ATOM 526 N N . ILE A 1 68 ? 13.206 1.205 -25.880 1.00 55.69 68 ILE A N 1
ATOM 527 C CA . ILE A 1 68 ? 13.571 -0.206 -25.600 1.00 55.69 68 ILE A CA 1
ATOM 528 C C . ILE A 1 68 ? 14.556 -0.395 -24.427 1.00 55.69 68 ILE A C 1
ATOM 530 O O . ILE A 1 68 ? 14.866 -1.524 -24.063 1.00 55.69 68 ILE A O 1
ATOM 534 N N . ASN A 1 69 ? 15.113 0.691 -23.888 1.00 62.03 69 ASN A N 1
ATOM 535 C CA . ASN A 1 69 ? 15.993 0.651 -22.719 1.00 62.03 69 ASN A CA 1
ATOM 536 C C . ASN A 1 69 ? 15.222 0.855 -21.410 1.00 62.03 69 ASN A C 1
ATOM 538 O O . ASN A 1 69 ? 15.789 0.700 -20.339 1.00 62.03 69 ASN A O 1
ATOM 542 N N . ASP A 1 70 ? 13.942 1.204 -21.492 1.00 67.38 70 ASP A N 1
ATOM 543 C CA . ASP A 1 70 ? 13.055 1.231 -20.344 1.00 67.38 70 ASP A CA 1
ATOM 544 C C . ASP A 1 70 ? 12.569 -0.192 -20.042 1.00 67.38 70 ASP A C 1
ATOM 546 O O . ASP A 1 70 ? 11.997 -0.882 -20.896 1.00 67.38 70 ASP A O 1
ATOM 550 N N . ILE A 1 71 ? 12.786 -0.633 -18.804 1.00 74.31 71 ILE A N 1
ATOM 551 C CA . ILE A 1 71 ? 12.371 -1.951 -18.324 1.00 74.31 71 ILE A CA 1
ATOM 552 C C . ILE A 1 71 ? 10.839 -2.117 -18.367 1.00 74.31 71 ILE A C 1
ATOM 554 O O . ILE A 1 71 ? 10.326 -3.238 -18.450 1.00 74.31 71 ILE A O 1
ATOM 558 N N . GLU A 1 72 ? 10.084 -1.015 -18.395 1.00 72.81 72 GLU A N 1
ATOM 559 C CA . GLU A 1 72 ? 8.639 -1.023 -18.613 1.00 72.81 72 GLU A CA 1
ATOM 560 C C . GLU A 1 72 ? 8.270 -1.560 -20.008 1.00 72.81 72 GLU A C 1
ATOM 562 O O . GLU A 1 72 ? 7.252 -2.243 -20.170 1.00 72.81 72 GLU A O 1
ATOM 567 N N . VAL A 1 73 ? 9.113 -1.349 -21.026 1.00 74.00 73 VAL A N 1
ATOM 568 C CA . VAL A 1 73 ? 8.892 -1.905 -22.373 1.00 74.00 73 VAL A CA 1
ATOM 569 C C . VAL A 1 73 ? 8.990 -3.428 -22.365 1.00 74.00 73 VAL A C 1
ATOM 571 O O . VAL A 1 73 ? 8.221 -4.098 -23.064 1.00 74.00 73 VAL A O 1
ATOM 574 N N . TYR A 1 74 ? 9.859 -4.002 -21.531 1.00 84.19 74 TYR A N 1
ATOM 575 C CA . TYR A 1 74 ? 9.953 -5.458 -21.373 1.00 84.19 74 TYR A CA 1
ATOM 576 C C . TYR A 1 74 ? 8.625 -6.004 -20.853 1.00 84.19 74 TYR A C 1
ATOM 578 O O . TYR A 1 74 ? 8.071 -6.960 -21.392 1.00 84.19 74 TYR A O 1
ATOM 586 N N . CYS A 1 75 ? 8.058 -5.318 -19.868 1.00 78.56 75 CYS A N 1
ATOM 587 C CA . CYS A 1 75 ? 6.792 -5.673 -19.247 1.00 78.56 75 CYS A CA 1
ATOM 588 C C . CYS A 1 75 ? 5.609 -5.583 -20.214 1.00 78.56 75 CYS A C 1
ATOM 590 O O . CYS A 1 75 ? 4.802 -6.511 -20.302 1.00 78.56 75 CYS A O 1
ATOM 592 N N . LYS A 1 76 ? 5.531 -4.494 -20.990 1.00 78.75 76 LYS A N 1
ATOM 593 C CA . LYS A 1 76 ? 4.521 -4.331 -22.046 1.00 78.75 76 LYS A CA 1
ATOM 594 C C . LYS A 1 76 ? 4.617 -5.461 -23.069 1.00 78.75 76 LYS A C 1
ATOM 596 O O . LYS A 1 76 ? 3.590 -6.019 -23.445 1.00 78.75 76 LYS A O 1
ATOM 601 N N . THR A 1 77 ? 5.836 -5.864 -23.435 1.00 84.19 77 THR A N 1
ATOM 602 C CA . THR A 1 77 ? 6.089 -6.980 -24.362 1.00 84.19 77 THR A CA 1
ATOM 603 C C . THR A 1 77 ? 5.522 -8.299 -23.834 1.00 84.19 77 THR A C 1
ATOM 605 O O . THR A 1 77 ? 4.806 -8.987 -24.565 1.00 84.19 77 THR A O 1
ATOM 608 N N . LEU A 1 78 ? 5.759 -8.624 -22.557 1.00 86.50 78 LEU A N 1
ATOM 609 C CA . LEU A 1 78 ? 5.279 -9.860 -21.919 1.00 86.50 78 LEU A CA 1
ATOM 610 C C . LEU A 1 78 ? 3.748 -10.009 -21.935 1.00 86.50 78 LEU A C 1
ATOM 612 O O . LEU A 1 78 ? 3.240 -11.129 -21.900 1.00 86.50 78 LEU A O 1
ATOM 616 N N . LYS A 1 79 ? 3.005 -8.896 -21.984 1.00 84.25 79 LYS A N 1
ATOM 617 C CA . LYS A 1 79 ? 1.531 -8.877 -21.996 1.00 84.25 79 LYS A CA 1
ATOM 618 C C . LYS A 1 79 ? 0.916 -8.760 -23.392 1.00 84.25 79 LYS A C 1
ATOM 620 O O . LYS A 1 79 ? -0.312 -8.742 -23.504 1.00 84.25 79 LYS A O 1
ATOM 625 N N . THR A 1 80 ? 1.722 -8.704 -24.451 1.00 85.19 80 THR A N 1
ATOM 626 C CA . THR A 1 80 ? 1.205 -8.687 -25.827 1.00 85.19 80 THR A CA 1
ATOM 627 C C . THR A 1 80 ? 0.594 -10.032 -26.220 1.00 85.19 80 THR A C 1
ATOM 629 O O . THR A 1 80 ? 1.016 -11.096 -25.761 1.00 85.19 80 THR A O 1
ATOM 632 N N . GLU A 1 81 ? -0.399 -10.000 -27.112 1.00 87.69 81 GLU A N 1
ATOM 633 C CA . GLU A 1 81 ? -0.972 -11.231 -27.667 1.00 87.69 81 GLU A CA 1
ATOM 634 C C . GLU A 1 81 ? 0.053 -12.028 -28.473 1.00 87.69 81 GLU A C 1
ATOM 636 O O . GLU A 1 81 ? 0.053 -13.254 -28.413 1.00 87.69 81 GLU A O 1
ATOM 641 N N . ASP A 1 82 ? 0.953 -11.355 -29.192 1.00 85.94 82 ASP A N 1
ATOM 642 C CA . ASP A 1 82 ? 1.970 -12.019 -30.008 1.00 85.94 82 ASP A CA 1
ATOM 643 C C . ASP A 1 82 ? 2.955 -12.815 -29.157 1.00 85.94 82 ASP A C 1
ATOM 645 O O . ASP A 1 82 ? 3.253 -13.967 -29.479 1.00 85.94 82 ASP A O 1
ATOM 649 N N . PHE A 1 83 ? 3.392 -12.258 -28.025 1.00 88.50 83 PHE A N 1
ATOM 650 C CA . PHE A 1 83 ? 4.245 -12.980 -27.086 1.00 88.50 83 PHE A CA 1
ATOM 651 C C . PHE A 1 83 ? 3.550 -14.247 -26.564 1.00 88.50 83 PHE A C 1
ATOM 653 O O . PHE A 1 83 ? 4.128 -15.336 -26.587 1.00 88.50 83 PHE A O 1
ATOM 660 N N . ALA A 1 84 ? 2.272 -14.140 -26.190 1.00 90.06 84 ALA A N 1
ATOM 661 C CA . ALA A 1 84 ? 1.472 -15.277 -25.744 1.00 90.06 84 ALA A CA 1
ATOM 662 C C . ALA A 1 84 ? 1.219 -16.317 -26.856 1.00 90.06 84 ALA A C 1
ATOM 664 O O . ALA A 1 84 ? 1.256 -17.519 -26.588 1.00 90.06 84 ALA A O 1
ATOM 665 N N . ARG A 1 85 ? 1.033 -15.895 -28.116 1.00 89.12 85 ARG A N 1
ATOM 666 C CA . ARG A 1 85 ? 0.897 -16.793 -29.283 1.00 89.12 85 ARG A CA 1
ATOM 667 C C . ARG A 1 85 ? 2.185 -17.551 -29.597 1.00 89.12 85 ARG A C 1
ATOM 669 O O . ARG A 1 85 ? 2.123 -18.678 -30.080 1.00 89.12 85 ARG A O 1
ATOM 676 N N . ILE A 1 86 ? 3.349 -16.947 -29.367 1.00 89.81 86 ILE A N 1
ATOM 677 C CA . ILE A 1 86 ? 4.638 -17.632 -29.526 1.00 89.81 86 ILE A CA 1
ATOM 678 C C . ILE A 1 86 ? 4.832 -18.629 -28.381 1.00 89.81 86 ILE A C 1
ATOM 680 O O . ILE A 1 86 ? 5.212 -19.776 -28.622 1.00 89.81 86 ILE A O 1
ATOM 684 N N . LEU A 1 87 ? 4.522 -18.219 -27.148 1.00 91.81 87 LEU A N 1
ATOM 685 C CA . LEU A 1 87 ? 4.630 -19.066 -25.962 1.00 91.81 87 LEU A CA 1
ATOM 686 C C . LEU A 1 87 ? 3.685 -20.277 -26.030 1.00 91.81 87 LEU A C 1
ATOM 688 O O . LEU A 1 87 ? 4.083 -21.372 -25.646 1.00 91.81 87 LEU A O 1
ATOM 692 N N . SER A 1 88 ? 2.476 -20.129 -26.586 1.00 92.12 88 SER A N 1
ATOM 693 C CA . SER A 1 88 ? 1.531 -21.245 -26.751 1.00 92.12 88 SER A CA 1
ATOM 694 C C . SER A 1 88 ? 2.067 -22.355 -27.660 1.00 92.12 88 SER A C 1
ATOM 696 O O . SER A 1 88 ? 1.751 -23.522 -27.455 1.00 92.12 88 SER A O 1
ATOM 698 N N . LYS A 1 89 ? 2.924 -22.017 -28.628 1.00 91.75 89 LYS A N 1
ATOM 699 C CA . LYS A 1 89 ? 3.543 -22.970 -29.561 1.00 91.75 89 LYS A CA 1
ATOM 700 C C . LYS A 1 89 ? 4.831 -23.597 -29.023 1.00 91.75 89 LYS A C 1
ATOM 702 O O . LYS A 1 89 ? 5.446 -24.402 -29.718 1.00 91.75 89 LYS A O 1
ATOM 707 N N . LYS A 1 90 ? 5.285 -23.227 -27.819 1.00 92.25 90 LYS A N 1
ATOM 708 C CA . LYS A 1 90 ? 6.480 -23.831 -27.219 1.00 92.25 90 LYS A CA 1
ATOM 709 C C . LYS A 1 90 ? 6.188 -25.254 -26.765 1.00 92.25 90 LYS A C 1
ATOM 711 O O . LYS A 1 90 ? 5.180 -25.513 -26.114 1.00 92.25 90 LYS A O 1
ATOM 716 N N . ASN A 1 91 ? 7.100 -26.161 -27.103 1.00 90.88 91 ASN A N 1
ATOM 717 C CA . ASN A 1 91 ? 7.022 -27.553 -26.682 1.00 90.88 91 ASN A CA 1
ATOM 718 C C . ASN A 1 91 ? 7.280 -27.671 -25.179 1.00 90.88 91 ASN A C 1
ATOM 720 O O . ASN A 1 91 ? 8.221 -27.075 -24.653 1.00 90.88 91 ASN A O 1
ATOM 724 N N . VAL A 1 92 ? 6.480 -28.503 -24.521 1.00 89.81 92 VAL A N 1
ATOM 725 C CA . VAL A 1 92 ? 6.655 -28.951 -23.140 1.00 89.81 92 VAL A CA 1
ATOM 726 C C . VAL A 1 92 ? 7.204 -30.386 -23.199 1.00 89.81 92 VAL A C 1
ATOM 728 O O . VAL A 1 92 ? 6.418 -31.324 -23.339 1.00 89.81 92 VAL A O 1
ATOM 731 N N . PRO A 1 93 ? 8.534 -30.606 -23.125 1.00 83.06 93 PRO A N 1
ATOM 732 C CA . PRO A 1 93 ? 9.179 -31.907 -23.297 1.00 83.06 93 PRO A CA 1
ATOM 733 C C . PRO A 1 93 ? 8.609 -32.987 -22.386 1.00 83.06 93 PRO A C 1
ATOM 735 O O . PRO A 1 93 ? 8.402 -34.107 -22.832 1.00 83.06 93 PRO A O 1
ATOM 738 N N . VAL A 1 94 ? 8.276 -32.635 -21.139 1.00 82.88 94 VAL A N 1
ATOM 739 C CA . VAL A 1 94 ? 7.696 -33.568 -20.157 1.00 82.88 94 VAL A CA 1
ATOM 740 C C . VAL A 1 94 ? 6.340 -34.127 -20.617 1.00 82.88 94 VAL A C 1
ATOM 742 O O . VAL A 1 94 ? 5.949 -35.216 -20.207 1.00 82.88 94 VAL A O 1
ATOM 745 N N . LYS A 1 95 ? 5.611 -33.396 -21.469 1.00 86.06 95 LYS A N 1
ATOM 746 C CA . LYS A 1 95 ? 4.287 -33.781 -21.981 1.00 86.06 95 LYS A CA 1
ATOM 747 C C . LYS A 1 95 ? 4.286 -34.162 -23.464 1.00 86.06 95 LYS A C 1
ATOM 749 O O . LYS A 1 95 ? 3.286 -34.688 -23.933 1.00 86.06 95 LYS A O 1
ATOM 754 N N . GLY A 1 96 ? 5.376 -33.909 -24.192 1.00 87.75 96 GLY A N 1
ATOM 755 C CA . GLY A 1 96 ? 5.490 -34.214 -25.622 1.00 87.75 96 GLY A CA 1
ATOM 756 C C . GLY A 1 96 ? 4.534 -33.420 -26.523 1.00 87.75 96 GLY A C 1
ATOM 757 O O . GLY A 1 96 ? 4.256 -33.854 -27.634 1.00 87.75 96 GLY A O 1
ATOM 758 N N . MET A 1 97 ? 4.021 -32.282 -26.053 1.00 91.62 97 MET A N 1
ATOM 759 C CA . MET A 1 97 ? 3.022 -31.457 -26.745 1.00 91.62 97 MET A CA 1
ATOM 760 C C . MET A 1 97 ? 3.336 -29.966 -26.581 1.00 91.62 97 MET A C 1
ATOM 762 O O . MET A 1 97 ? 4.214 -29.596 -25.794 1.00 91.62 97 MET A O 1
ATOM 766 N N . THR A 1 98 ? 2.635 -29.098 -27.305 1.00 92.50 98 THR A N 1
ATOM 767 C CA . THR A 1 98 ? 2.775 -27.643 -27.138 1.00 92.50 98 THR A CA 1
ATOM 768 C C . THR A 1 98 ? 2.063 -27.148 -25.876 1.00 92.50 98 THR A C 1
ATOM 770 O O . THR A 1 98 ? 1.125 -27.777 -25.380 1.00 92.50 98 THR A O 1
ATOM 773 N N . TYR A 1 99 ? 2.479 -25.998 -25.340 1.00 91.62 99 TYR A N 1
ATOM 774 C CA . TYR A 1 99 ? 1.848 -25.427 -24.147 1.00 91.62 99 TYR A CA 1
ATOM 775 C C . TYR A 1 99 ? 0.365 -25.093 -24.369 1.00 91.62 99 TYR A C 1
ATOM 777 O O . TYR A 1 99 ? -0.464 -25.322 -23.492 1.00 91.62 99 TYR A O 1
ATOM 785 N N . GLY A 1 100 ? 0.005 -24.606 -25.559 1.00 89.00 100 GLY A N 1
ATOM 786 C CA . GLY A 1 100 ? -1.380 -24.316 -25.928 1.00 89.00 100 GLY A CA 1
ATOM 787 C C . GLY A 1 100 ? -2.264 -25.564 -25.920 1.00 89.00 100 GLY A C 1
ATOM 788 O O . GLY A 1 100 ? -3.377 -25.517 -25.399 1.00 89.00 100 GLY A O 1
ATOM 789 N N . GLU A 1 101 ? -1.757 -26.689 -26.427 1.00 89.75 101 GLU A N 1
ATOM 790 C CA . GLU A 1 101 ? -2.462 -27.975 -26.363 1.00 89.75 101 GLU A CA 1
ATOM 791 C C . GLU A 1 101 ? -2.564 -28.486 -24.919 1.00 89.75 101 GLU A C 1
ATOM 793 O O . GLU A 1 101 ? -3.608 -29.004 -24.531 1.00 89.75 101 GLU A O 1
ATOM 798 N N . TYR A 1 102 ? -1.515 -28.306 -24.105 1.00 90.94 102 TYR A N 1
ATOM 799 C CA . TYR A 1 102 ? -1.511 -28.689 -22.687 1.00 90.94 102 TYR A CA 1
ATOM 800 C C . TYR A 1 102 ? -2.582 -27.943 -21.876 1.00 90.94 102 TYR A C 1
ATOM 802 O O . TYR A 1 102 ? -3.227 -28.536 -21.010 1.00 90.94 102 TYR A O 1
ATOM 810 N N . LEU A 1 103 ? -2.805 -26.657 -22.166 1.00 88.19 103 LEU A N 1
ATOM 811 C CA . LEU A 1 103 ? -3.837 -25.867 -21.494 1.00 88.19 103 LEU A CA 1
ATOM 812 C C . LEU A 1 103 ? -5.262 -26.333 -21.830 1.00 88.19 103 LEU A C 1
ATOM 814 O O . LEU A 1 103 ? -6.149 -26.202 -20.983 1.00 88.19 103 LEU A O 1
ATOM 818 N N . ALA A 1 104 ? -5.477 -26.865 -23.040 1.00 83.50 104 ALA A N 1
ATOM 819 C CA . ALA A 1 104 ? -6.747 -27.416 -23.522 1.00 83.50 104 ALA A CA 1
ATOM 820 C C . ALA A 1 104 ? -7.982 -26.516 -23.264 1.00 83.50 104 ALA A C 1
ATOM 822 O O . ALA A 1 104 ? -9.090 -27.006 -23.034 1.00 83.50 104 ALA A O 1
ATOM 823 N N . CYS A 1 105 ? -7.808 -25.190 -23.277 1.00 76.88 105 CYS A N 1
ATOM 824 C CA . CYS A 1 105 ? -8.861 -24.213 -22.998 1.00 76.88 105 CYS A CA 1
ATOM 825 C C . CYS A 1 105 ? -9.238 -23.408 -24.254 1.00 76.88 105 CYS A C 1
ATOM 827 O O . CYS A 1 105 ? -8.451 -23.280 -25.186 1.00 76.88 105 CYS A O 1
ATOM 829 N N . LYS A 1 106 ? -10.464 -22.863 -24.297 1.00 73.50 106 LYS A N 1
ATOM 830 C CA . LYS A 1 106 ? -10.945 -22.075 -25.451 1.00 73.50 106 LYS A CA 1
ATOM 831 C C . LYS A 1 106 ? -10.185 -20.758 -25.638 1.00 73.50 106 LYS A C 1
ATOM 833 O O . LYS A 1 106 ? -10.067 -20.292 -26.764 1.00 73.50 106 LYS A O 1
ATOM 838 N N . ASP A 1 107 ? -9.683 -20.182 -24.547 1.00 81.38 107 ASP A N 1
ATOM 839 C CA . ASP A 1 107 ? -8.975 -18.900 -24.533 1.00 81.38 107 ASP A CA 1
ATOM 840 C C . ASP A 1 107 ? -7.552 -19.071 -23.980 1.00 81.38 107 ASP A C 1
ATOM 842 O O . ASP A 1 107 ? -7.210 -18.653 -22.871 1.00 81.38 107 ASP A O 1
ATOM 846 N N . THR A 1 108 ? -6.723 -19.776 -24.755 1.00 87.25 108 THR A N 1
ATOM 847 C CA . THR A 1 108 ? -5.331 -20.080 -24.387 1.00 87.25 108 THR A CA 1
ATOM 848 C C . THR A 1 108 ? -4.487 -18.821 -24.233 1.00 87.25 108 THR A C 1
ATOM 850 O O . THR A 1 108 ? -3.639 -18.759 -23.348 1.00 87.25 108 THR A O 1
ATOM 853 N N . ILE A 1 109 ? -4.725 -17.801 -25.060 1.00 88.94 109 ILE A N 1
ATOM 854 C CA . ILE A 1 109 ? -3.915 -16.581 -25.100 1.00 88.94 109 ILE A CA 1
ATOM 855 C C . ILE A 1 109 ? -4.128 -15.732 -23.848 1.00 88.94 109 ILE A C 1
ATOM 857 O O . ILE A 1 109 ? -3.143 -15.334 -23.223 1.00 88.94 109 ILE A O 1
ATOM 861 N N . ASN A 1 110 ? -5.377 -15.486 -23.440 1.00 89.56 110 ASN A N 1
ATOM 862 C CA . ASN A 1 110 ? -5.621 -14.730 -22.212 1.00 89.56 110 ASN A CA 1
ATOM 863 C C . ASN A 1 110 ? -5.169 -15.513 -20.979 1.00 89.56 110 ASN A C 1
ATOM 865 O O . ASN A 1 110 ? -4.513 -14.939 -20.116 1.00 89.56 110 ASN A O 1
ATOM 869 N N . MET A 1 111 ? -5.373 -16.834 -20.948 1.00 88.50 111 MET A N 1
ATOM 870 C CA . MET A 1 111 ? -4.865 -17.668 -19.855 1.00 88.50 111 MET A CA 1
ATOM 871 C C . MET A 1 111 ? -3.333 -17.607 -19.729 1.00 88.50 111 MET A C 1
ATOM 873 O O . MET A 1 111 ? -2.807 -17.507 -18.624 1.00 88.50 111 MET A O 1
ATOM 877 N N . ILE A 1 112 ? -2.602 -17.628 -20.849 1.00 91.38 112 ILE A N 1
ATOM 878 C CA . ILE A 1 112 ? -1.143 -17.460 -20.857 1.00 91.38 112 ILE A CA 1
ATOM 879 C C . ILE A 1 112 ? -0.747 -16.094 -20.294 1.00 91.38 112 ILE A C 1
ATOM 881 O O . ILE A 1 112 ? 0.156 -16.010 -19.461 1.00 91.38 112 ILE A O 1
ATOM 885 N N . LYS A 1 113 ? -1.421 -15.028 -20.736 1.00 89.94 113 LYS A N 1
ATOM 886 C CA . LYS A 1 113 ? -1.168 -13.671 -20.241 1.00 89.94 113 LYS A CA 1
ATOM 887 C C . LYS A 1 113 ? -1.427 -13.573 -18.742 1.00 89.94 113 LYS A C 1
ATOM 889 O O . LYS A 1 113 ? -0.646 -12.916 -18.059 1.00 89.94 113 LYS A O 1
ATOM 894 N N . ASP A 1 114 ? -2.466 -14.223 -18.232 1.00 88.56 114 ASP A N 1
ATOM 895 C CA . ASP A 1 114 ? -2.813 -14.236 -16.807 1.00 88.56 114 ASP A CA 1
ATOM 896 C C . ASP A 1 114 ? -1.811 -15.035 -15.965 1.00 88.56 114 ASP A C 1
ATOM 898 O O . ASP A 1 114 ? -1.540 -14.673 -14.822 1.00 88.56 114 ASP A O 1
ATOM 902 N N . ASN A 1 115 ? -1.207 -16.082 -16.532 1.00 92.06 115 ASN A N 1
ATOM 903 C CA . ASN A 1 115 ? -0.173 -16.869 -15.858 1.00 92.06 115 ASN A CA 1
ATOM 904 C C . ASN A 1 115 ? 1.158 -16.114 -15.703 1.00 92.06 115 ASN A C 1
ATOM 906 O O . ASN A 1 115 ? 1.967 -16.507 -14.859 1.00 92.06 115 ASN A O 1
ATOM 910 N N . ILE A 1 116 ? 1.388 -15.056 -16.492 1.00 92.06 116 ILE A N 1
ATOM 911 C CA . ILE A 1 116 ? 2.567 -14.186 -16.398 1.00 92.06 116 ILE A CA 1
ATOM 912 C C . ILE A 1 116 ? 2.254 -13.012 -15.461 1.00 92.06 116 ILE A C 1
ATOM 914 O O . ILE A 1 116 ? 1.489 -12.112 -15.808 1.00 92.06 116 ILE A O 1
ATOM 918 N N . GLU A 1 117 ? 2.892 -12.958 -14.300 1.00 89.19 117 GLU A N 1
ATOM 919 C CA . GLU A 1 117 ? 2.893 -11.783 -13.421 1.00 89.19 117 GLU A CA 1
ATOM 920 C C . GLU A 1 117 ? 4.283 -11.133 -13.448 1.00 89.19 117 GLU A C 1
ATOM 922 O O . GLU A 1 117 ? 5.292 -11.797 -13.682 1.00 89.19 117 GLU A O 1
ATOM 927 N N . TYR A 1 118 ? 4.357 -9.819 -13.245 1.00 88.50 118 TYR A N 1
ATOM 928 C CA . TYR A 1 118 ? 5.636 -9.121 -13.147 1.00 88.50 118 TYR A CA 1
ATOM 929 C C . TYR A 1 118 ? 5.552 -7.952 -12.167 1.00 88.50 118 TYR A C 1
ATOM 931 O O . TYR A 1 118 ? 4.487 -7.363 -11.977 1.00 88.50 118 TYR A O 1
ATOM 939 N N . ASN A 1 119 ? 6.692 -7.613 -11.574 1.00 84.00 119 ASN A N 1
ATOM 940 C CA . ASN A 1 119 ? 6.866 -6.460 -10.702 1.00 84.00 119 ASN A CA 1
ATOM 941 C C . ASN A 1 119 ? 8.153 -5.714 -11.085 1.00 84.00 119 ASN A C 1
ATOM 943 O O . ASN A 1 119 ? 9.198 -6.346 -11.260 1.00 84.00 119 ASN A O 1
ATOM 947 N N . ILE A 1 120 ? 8.075 -4.393 -11.226 1.00 79.00 120 ILE A N 1
ATOM 948 C CA . ILE A 1 120 ? 9.212 -3.521 -11.539 1.00 79.00 120 ILE A CA 1
ATOM 949 C C . ILE A 1 120 ? 9.604 -2.814 -10.251 1.00 79.00 120 ILE A C 1
ATOM 951 O O . ILE A 1 120 ? 8.743 -2.231 -9.607 1.00 79.00 120 ILE A O 1
ATOM 955 N N . SER A 1 121 ? 10.892 -2.823 -9.918 1.00 74.88 121 SER A N 1
ATOM 956 C CA . SER A 1 121 ? 11.434 -1.928 -8.901 1.00 74.88 121 SER A CA 1
ATOM 957 C C . SER A 1 121 ? 12.196 -0.802 -9.579 1.00 74.88 121 SER A C 1
ATOM 959 O O . SER A 1 121 ? 13.259 -1.037 -10.164 1.00 74.88 121 SER A O 1
ATOM 961 N N . THR A 1 122 ? 11.661 0.416 -9.498 1.00 66.94 122 THR A N 1
ATOM 962 C CA . THR A 1 122 ? 12.284 1.623 -10.074 1.00 66.94 122 THR A CA 1
ATOM 963 C C . THR A 1 122 ? 13.577 1.983 -9.349 1.00 66.94 122 THR A C 1
ATOM 965 O O . THR A 1 122 ? 14.566 2.353 -9.977 1.00 66.94 122 THR A O 1
ATOM 968 N N . LYS A 1 123 ? 13.602 1.795 -8.027 1.00 64.25 123 LYS A N 1
ATOM 969 C CA . LYS A 1 123 ? 14.761 2.060 -7.168 1.00 64.25 123 LYS A CA 1
ATOM 970 C C . LYS A 1 123 ? 15.959 1.184 -7.516 1.00 64.25 123 LYS A C 1
ATOM 972 O O . LYS A 1 123 ? 17.079 1.675 -7.589 1.00 64.25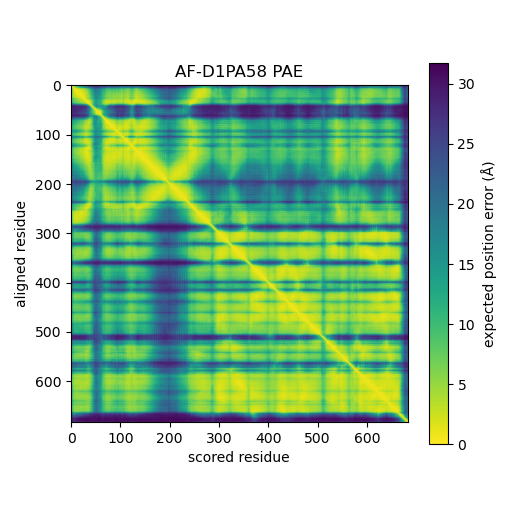 123 LYS A O 1
ATOM 977 N N . HIS A 1 124 ? 15.717 -0.109 -7.726 1.00 68.81 124 HIS A N 1
ATOM 978 C CA . HIS A 1 124 ? 16.779 -1.070 -8.032 1.00 68.81 124 HIS A CA 1
ATOM 979 C C . HIS A 1 124 ? 16.971 -1.285 -9.540 1.00 68.81 124 HIS A C 1
ATOM 981 O O . HIS A 1 124 ? 17.859 -2.039 -9.920 1.00 68.81 124 HIS A O 1
ATOM 987 N N . GLN A 1 125 ? 16.145 -0.664 -10.395 1.00 73.38 125 GLN A N 1
ATOM 988 C CA . GLN A 1 125 ? 16.110 -0.886 -11.851 1.00 73.38 125 GLN A CA 1
ATOM 989 C C . GLN A 1 125 ? 16.038 -2.382 -12.207 1.00 73.38 125 GLN A C 1
ATOM 991 O O . GLN A 1 125 ? 16.748 -2.892 -13.075 1.00 73.38 125 GLN A O 1
ATOM 996 N N . THR A 1 126 ? 15.179 -3.111 -11.489 1.00 82.44 126 THR A N 1
ATOM 997 C CA . THR A 1 126 ? 15.032 -4.565 -11.652 1.00 82.44 126 THR A CA 1
ATOM 998 C C . THR A 1 126 ? 13.613 -4.960 -12.019 1.00 82.44 126 THR A C 1
ATOM 1000 O O . THR A 1 126 ? 12.646 -4.339 -11.584 1.00 82.44 126 THR A O 1
ATOM 1003 N N . LEU A 1 127 ? 13.494 -6.037 -12.789 1.00 87.06 127 LEU A N 1
ATOM 1004 C CA . LEU A 1 127 ? 12.238 -6.646 -13.201 1.00 87.06 127 LEU A CA 1
ATOM 1005 C C . LEU A 1 127 ? 12.146 -8.053 -12.619 1.00 87.06 127 LEU A C 1
ATOM 1007 O O . LEU A 1 127 ? 12.951 -8.924 -12.936 1.00 87.06 127 LEU A O 1
ATOM 1011 N N . THR A 1 128 ? 11.146 -8.291 -11.782 1.00 89.88 128 THR A N 1
ATOM 1012 C CA . THR A 1 128 ? 10.801 -9.630 -11.302 1.00 89.88 128 THR A CA 1
ATOM 1013 C C . THR A 1 128 ? 9.692 -10.190 -12.176 1.00 89.88 128 THR A C 1
ATOM 1015 O O . THR A 1 128 ? 8.651 -9.554 -12.315 1.00 89.88 128 THR A O 1
ATOM 1018 N N . ILE A 1 129 ? 9.896 -11.371 -12.756 1.00 92.62 129 ILE A N 1
ATOM 1019 C CA . ILE A 1 129 ? 8.891 -12.069 -13.567 1.00 92.62 129 ILE A CA 1
ATOM 1020 C C . ILE A 1 129 ? 8.498 -13.348 -12.837 1.00 92.62 129 ILE A C 1
ATOM 1022 O O . ILE A 1 129 ? 9.357 -14.079 -12.339 1.00 92.62 129 ILE A O 1
ATOM 1026 N N . GLN A 1 130 ? 7.201 -13.623 -12.803 1.00 93.44 130 GLN A N 1
ATOM 1027 C CA . GLN A 1 130 ? 6.615 -14.840 -12.277 1.00 93.44 130 GLN A CA 1
ATOM 1028 C C . GLN A 1 130 ? 5.802 -15.541 -13.364 1.00 93.44 130 GLN A C 1
ATOM 1030 O O . GLN A 1 130 ? 5.021 -14.905 -14.072 1.00 93.44 130 GLN A O 1
ATOM 1035 N N . PHE A 1 131 ? 5.934 -16.862 -13.449 1.00 94.38 131 PHE A N 1
ATOM 1036 C CA . PHE A 1 131 ? 5.050 -17.696 -14.257 1.00 94.38 131 PHE A CA 1
ATOM 1037 C C . PHE A 1 131 ? 4.373 -18.758 -13.393 1.00 94.38 131 PHE A C 1
ATOM 1039 O O . PHE A 1 131 ? 5.043 -19.472 -12.644 1.00 94.38 131 PHE A O 1
ATOM 1046 N N . THR A 1 132 ? 3.048 -18.855 -13.497 1.00 93.50 132 THR A N 1
ATOM 1047 C CA . THR A 1 132 ? 2.228 -19.743 -12.663 1.00 93.50 132 THR A CA 1
ATOM 1048 C C . THR A 1 132 ? 1.657 -20.899 -13.478 1.00 93.50 132 THR A C 1
ATOM 1050 O O . THR A 1 132 ? 0.960 -20.668 -14.462 1.00 93.50 132 THR A O 1
ATOM 1053 N N . ASP A 1 133 ? 1.870 -22.139 -13.033 1.00 93.62 133 ASP A N 1
ATOM 1054 C CA . ASP A 1 133 ? 1.261 -23.337 -13.634 1.00 93.62 133 ASP A CA 1
ATOM 1055 C C . ASP A 1 133 ? 0.755 -24.324 -12.562 1.00 93.62 133 ASP A C 1
ATOM 1057 O O . ASP A 1 133 ? 0.935 -24.121 -11.360 1.00 93.62 133 ASP A O 1
ATOM 1061 N N . ARG A 1 134 ? 0.069 -25.392 -12.982 1.00 91.62 134 ARG A N 1
ATOM 1062 C CA . ARG A 1 134 ? -0.353 -26.509 -12.120 1.00 91.62 134 ARG A CA 1
ATOM 1063 C C . ARG A 1 134 ? 0.795 -27.470 -11.822 1.00 91.62 134 ARG A C 1
ATOM 1065 O O . ARG A 1 134 ? 0.772 -28.119 -10.781 1.00 91.62 134 ARG A O 1
ATOM 1072 N N . ASP A 1 135 ? 1.770 -27.564 -12.723 1.00 92.38 135 ASP A N 1
ATOM 1073 C CA . ASP A 1 135 ? 2.963 -28.394 -12.566 1.00 92.38 135 ASP A CA 1
ATOM 1074 C C . ASP A 1 135 ? 4.188 -27.498 -12.283 1.00 92.38 135 ASP A C 1
ATOM 1076 O O . ASP A 1 135 ? 4.464 -26.586 -13.069 1.00 92.38 135 ASP A O 1
ATOM 1080 N N . PRO A 1 136 ? 4.934 -27.720 -11.181 1.00 94.00 136 PRO A N 1
ATOM 1081 C CA . PRO A 1 136 ? 6.079 -26.884 -10.819 1.00 94.00 136 PRO A CA 1
ATOM 1082 C C . PRO A 1 136 ? 7.211 -26.931 -11.855 1.00 94.00 136 PRO A C 1
ATOM 1084 O O . PRO A 1 136 ? 7.897 -25.928 -12.057 1.00 94.00 136 PRO A O 1
ATOM 1087 N N . VAL A 1 137 ? 7.405 -28.066 -12.535 1.00 94.06 137 VAL A N 1
ATOM 1088 C CA . VAL A 1 137 ? 8.447 -28.218 -13.560 1.00 94.06 137 VAL A CA 1
ATOM 1089 C C . VAL A 1 137 ? 8.063 -27.437 -14.808 1.00 94.06 137 VAL A C 1
ATOM 1091 O O . VAL A 1 137 ? 8.889 -26.704 -15.348 1.00 94.06 137 VAL A O 1
ATOM 1094 N N . ILE A 1 138 ? 6.795 -27.529 -15.226 1.00 94.19 138 ILE A N 1
ATOM 1095 C CA . ILE A 1 138 ? 6.277 -26.742 -16.352 1.00 94.19 138 ILE A CA 1
ATOM 1096 C C . ILE A 1 138 ? 6.360 -25.249 -16.023 1.00 94.19 138 ILE A C 1
ATOM 1098 O O . ILE A 1 138 ? 6.814 -24.479 -16.864 1.00 94.19 138 ILE A O 1
ATOM 1102 N N . ALA A 1 139 ? 6.013 -24.833 -14.799 1.00 94.06 139 ALA A N 1
ATOM 1103 C CA . ALA A 1 139 ? 6.100 -23.432 -14.392 1.00 94.06 139 ALA A CA 1
ATOM 1104 C C . ALA A 1 139 ? 7.518 -22.860 -14.581 1.00 94.06 139 ALA A C 1
ATOM 1106 O O . ALA A 1 139 ? 7.695 -21.814 -15.208 1.00 94.06 139 ALA A O 1
ATOM 1107 N N . ALA A 1 140 ? 8.535 -23.576 -14.093 1.00 94.62 140 ALA A N 1
ATOM 1108 C CA . ALA A 1 140 ? 9.933 -23.178 -14.245 1.00 94.62 140 ALA A CA 1
ATOM 1109 C C . ALA A 1 140 ? 10.394 -23.214 -15.707 1.00 94.62 140 ALA A C 1
ATOM 1111 O O . ALA A 1 140 ? 11.024 -22.276 -16.185 1.00 94.62 140 ALA A O 1
ATOM 1112 N N . GLN A 1 141 ? 10.040 -24.259 -16.449 1.00 93.75 141 GLN A N 1
ATOM 1113 C CA . GLN A 1 141 ? 10.456 -24.397 -17.839 1.00 93.75 141 GLN A CA 1
ATOM 1114 C C . GLN A 1 141 ? 9.859 -23.308 -18.747 1.00 93.75 141 GLN A C 1
ATOM 1116 O O . GLN A 1 141 ? 10.534 -22.758 -19.623 1.00 93.75 141 GLN A O 1
ATOM 1121 N N . MET A 1 142 ? 8.581 -22.991 -18.551 1.00 94.69 142 MET A N 1
ATOM 1122 C CA . MET A 1 142 ? 7.920 -21.931 -19.300 1.00 94.69 142 MET A CA 1
ATOM 1123 C C . MET A 1 142 ? 8.505 -20.566 -18.932 1.00 94.69 142 MET A C 1
ATOM 1125 O O . MET A 1 142 ? 8.720 -19.755 -19.831 1.00 94.69 142 MET A O 1
ATOM 1129 N N . LEU A 1 143 ? 8.852 -20.330 -17.660 1.00 95.25 143 LEU A N 1
ATOM 1130 C CA . LEU A 1 143 ? 9.550 -19.108 -17.257 1.00 95.25 143 LEU A CA 1
ATOM 1131 C C . LEU A 1 143 ? 10.932 -18.976 -17.910 1.00 95.25 143 LEU A C 1
ATOM 1133 O O . LEU A 1 143 ? 11.270 -17.900 -18.393 1.00 95.25 143 LEU A O 1
ATOM 1137 N N . ASP A 1 144 ? 11.705 -20.058 -17.987 1.00 94.25 144 ASP A N 1
ATOM 1138 C CA . ASP A 1 144 ? 12.993 -20.065 -18.690 1.00 94.25 144 ASP A CA 1
ATOM 1139 C C . ASP A 1 144 ? 12.821 -19.719 -20.182 1.00 94.25 144 ASP A C 1
ATOM 1141 O O . ASP A 1 144 ? 13.490 -18.837 -20.725 1.00 94.25 144 ASP A O 1
ATOM 1145 N N . SER A 1 145 ? 11.804 -20.306 -20.824 1.00 93.50 145 SER A N 1
ATOM 1146 C CA . SER A 1 145 ? 11.438 -19.973 -22.206 1.00 93.50 145 SER A CA 1
ATOM 1147 C C . SER A 1 145 ? 11.052 -18.499 -22.370 1.00 93.50 145 SER A C 1
ATOM 1149 O O . SER A 1 145 ? 11.425 -17.877 -23.367 1.00 93.50 145 SER A O 1
ATOM 1151 N N . ILE A 1 146 ? 10.324 -17.925 -21.406 1.00 94.69 146 ILE A N 1
ATOM 1152 C CA . ILE A 1 146 ? 9.958 -16.501 -21.378 1.00 94.69 146 ILE A CA 1
ATOM 1153 C C . ILE A 1 146 ? 11.210 -15.624 -21.326 1.00 94.69 146 ILE A C 1
ATOM 1155 O O . ILE A 1 146 ? 11.317 -14.697 -22.129 1.00 94.69 146 ILE A O 1
ATOM 1159 N N . VAL A 1 147 ? 12.165 -15.929 -20.443 1.00 93.56 147 VAL A N 1
ATOM 1160 C CA . VAL A 1 147 ? 13.419 -15.170 -20.304 1.00 93.56 147 VAL A CA 1
ATOM 1161 C C . VAL A 1 147 ? 14.209 -15.183 -21.612 1.00 93.56 147 VAL A C 1
ATOM 1163 O O . VAL A 1 147 ? 14.596 -14.121 -22.098 1.00 93.56 147 VAL A O 1
ATOM 1166 N N . VAL A 1 148 ? 14.379 -16.349 -22.240 1.00 91.88 148 VAL A N 1
ATOM 1167 C CA . VAL A 1 148 ? 15.103 -16.472 -23.518 1.00 91.88 148 VAL A CA 1
ATOM 1168 C C . VAL A 1 148 ? 14.404 -15.705 -24.643 1.00 91.88 148 VAL A C 1
ATOM 1170 O O . VAL A 1 148 ? 15.052 -15.017 -25.432 1.00 91.88 148 VAL A O 1
ATOM 1173 N N . MET A 1 149 ? 13.076 -15.793 -24.739 1.00 91.00 149 MET A N 1
ATOM 1174 C CA . MET A 1 149 ? 12.333 -15.064 -25.772 1.00 91.00 149 MET A CA 1
ATOM 1175 C C . MET A 1 149 ? 12.396 -13.555 -25.565 1.00 91.00 149 MET A C 1
ATOM 1177 O O . MET A 1 149 ? 12.582 -12.824 -26.537 1.00 91.00 149 MET A O 1
ATOM 1181 N N . LEU A 1 150 ? 12.285 -13.094 -24.318 1.00 90.38 150 LEU A N 1
ATOM 1182 C CA . LEU A 1 150 ? 12.436 -11.686 -23.980 1.00 90.38 150 LEU A CA 1
ATOM 1183 C C . LEU A 1 150 ? 13.849 -11.199 -24.325 1.00 90.38 150 LEU A C 1
ATOM 1185 O O . LEU A 1 150 ? 13.995 -10.168 -24.976 1.00 90.38 150 LEU A O 1
ATOM 1189 N N . GLN A 1 151 ? 14.880 -11.976 -23.983 1.00 89.31 151 GLN A N 1
ATOM 1190 C CA . GLN A 1 151 ? 16.274 -11.684 -24.318 1.00 89.31 151 GLN A CA 1
ATOM 1191 C C . GLN A 1 151 ? 16.460 -11.512 -25.826 1.00 89.31 151 GLN A C 1
ATOM 1193 O O . GLN A 1 151 ? 17.043 -10.521 -26.263 1.00 89.31 151 GLN A O 1
ATOM 1198 N N . ASN A 1 152 ? 15.924 -12.437 -26.625 1.00 88.62 152 ASN A N 1
ATOM 1199 C CA . ASN A 1 152 ? 16.006 -12.385 -28.083 1.00 88.62 152 ASN A CA 1
ATOM 1200 C C . ASN A 1 152 ? 15.259 -11.179 -28.659 1.00 88.62 152 ASN A C 1
ATOM 1202 O O . ASN A 1 152 ? 15.793 -10.490 -29.526 1.00 88.62 152 ASN A O 1
ATOM 1206 N N . PHE A 1 153 ? 14.047 -10.902 -28.170 1.00 85.75 153 PHE A N 1
ATOM 1207 C CA . PHE A 1 153 ? 13.253 -9.757 -28.609 1.00 85.75 153 PHE A CA 1
ATOM 1208 C C . PHE A 1 153 ? 13.977 -8.432 -28.344 1.00 85.75 153 PHE A C 1
ATOM 1210 O O . PHE A 1 153 ? 14.135 -7.615 -29.256 1.00 85.75 153 PHE A O 1
ATOM 1217 N N . VAL A 1 154 ? 14.459 -8.233 -27.115 1.00 83.19 154 VAL A N 1
ATOM 1218 C CA . VAL A 1 154 ? 15.153 -7.003 -26.717 1.00 83.19 154 VAL A CA 1
ATOM 1219 C C . VAL A 1 154 ? 16.467 -6.866 -27.482 1.00 83.19 154 VAL A C 1
ATOM 1221 O O . VAL A 1 154 ? 16.716 -5.815 -28.073 1.00 83.19 154 VAL A O 1
ATOM 1224 N N . THR A 1 155 ? 17.274 -7.929 -27.557 1.00 85.19 155 THR A N 1
ATOM 1225 C CA . THR A 1 155 ? 18.552 -7.915 -28.285 1.00 85.19 155 THR A CA 1
ATOM 1226 C C . THR A 1 155 ? 18.350 -7.631 -29.773 1.00 85.19 155 THR A C 1
ATOM 1228 O O . THR A 1 155 ? 19.043 -6.774 -30.321 1.00 85.19 155 THR A O 1
ATOM 1231 N N . GLN A 1 156 ? 17.372 -8.263 -30.430 1.00 83.56 156 GLN A N 1
ATOM 1232 C CA . GLN A 1 156 ? 17.089 -8.015 -31.846 1.00 83.56 156 GLN A CA 1
ATOM 1233 C C . GLN A 1 156 ? 16.613 -6.579 -32.088 1.00 83.56 156 GLN A C 1
ATOM 1235 O O . GLN A 1 156 ? 17.044 -5.931 -33.045 1.00 83.56 156 GLN A O 1
ATOM 1240 N N . THR A 1 157 ? 15.748 -6.060 -31.215 1.00 81.88 157 THR A N 1
ATOM 1241 C CA . THR A 1 157 ? 15.231 -4.690 -31.320 1.00 81.88 157 THR A CA 1
ATOM 1242 C C . THR A 1 157 ? 16.351 -3.671 -31.123 1.00 81.88 157 THR A C 1
ATOM 1244 O O . THR A 1 157 ? 16.526 -2.777 -31.954 1.00 81.88 157 THR A O 1
ATOM 1247 N N . ARG A 1 158 ? 17.183 -3.847 -30.088 1.00 80.69 158 ARG A N 1
ATOM 1248 C CA . ARG A 1 158 ? 18.374 -3.019 -29.845 1.00 80.69 158 ARG A CA 1
ATOM 1249 C C . ARG A 1 158 ? 19.355 -3.091 -31.017 1.00 80.69 158 ARG A C 1
ATOM 1251 O O . ARG A 1 158 ? 19.862 -2.054 -31.434 1.00 80.69 158 ARG A O 1
ATOM 1258 N N . HIS A 1 159 ? 19.581 -4.271 -31.591 1.00 84.56 159 HIS A N 1
ATOM 1259 C CA . HIS A 1 159 ? 20.435 -4.442 -32.767 1.00 84.56 159 HIS A CA 1
ATOM 1260 C C . HIS A 1 159 ? 19.891 -3.693 -33.996 1.00 84.56 159 HIS A C 1
ATOM 1262 O O . HIS A 1 159 ? 20.643 -2.984 -34.665 1.00 84.56 159 HIS A O 1
ATOM 1268 N N . ASN A 1 160 ? 18.587 -3.788 -34.276 1.00 82.50 160 ASN A N 1
ATOM 1269 C CA . ASN A 1 160 ? 17.950 -3.076 -35.390 1.00 82.50 160 ASN A CA 1
ATOM 1270 C C . ASN A 1 160 ? 18.057 -1.550 -35.232 1.00 82.50 160 ASN A C 1
ATOM 1272 O O . ASN A 1 160 ? 18.381 -0.855 -36.195 1.00 82.50 160 ASN A O 1
ATOM 1276 N N . ILE A 1 161 ? 17.853 -1.041 -34.014 1.00 81.38 161 ILE A N 1
ATOM 1277 C CA . ILE A 1 161 ? 18.014 0.382 -33.686 1.00 81.38 161 ILE A CA 1
ATOM 1278 C C . ILE A 1 161 ? 19.475 0.819 -33.871 1.00 81.38 161 ILE A C 1
ATOM 1280 O O . ILE A 1 161 ? 19.739 1.798 -34.567 1.00 81.38 161 ILE A O 1
ATOM 1284 N N . SER A 1 162 ? 20.441 0.069 -33.325 1.00 82.69 162 SER A N 1
ATOM 1285 C CA . SER A 1 162 ? 21.873 0.353 -33.504 1.00 82.69 162 SER A CA 1
ATOM 1286 C C . SER A 1 162 ? 22.282 0.344 -34.983 1.00 82.69 162 SER A C 1
ATOM 1288 O O . SER A 1 162 ? 23.062 1.191 -35.415 1.00 82.69 162 SER A O 1
ATOM 1290 N N . LYS A 1 163 ? 21.728 -0.574 -35.788 1.00 88.00 163 LYS A N 1
ATOM 1291 C CA . LYS A 1 163 ? 21.955 -0.627 -37.238 1.00 88.00 163 LYS A CA 1
ATOM 1292 C C . LYS A 1 163 ? 21.435 0.629 -37.940 1.00 88.00 163 LYS A C 1
ATOM 1294 O O . LYS A 1 163 ? 22.145 1.177 -38.781 1.00 88.00 163 LYS A O 1
ATOM 1299 N N . ALA A 1 164 ? 20.235 1.094 -37.591 1.00 83.38 164 ALA A N 1
ATOM 1300 C CA . ALA A 1 164 ? 19.660 2.317 -38.149 1.00 83.38 164 ALA A CA 1
ATOM 1301 C C . ALA A 1 164 ? 20.497 3.555 -37.782 1.00 83.38 164 ALA A C 1
ATOM 1303 O O . ALA A 1 164 ? 20.828 4.352 -38.659 1.00 83.38 164 ALA A O 1
ATOM 1304 N N . TYR A 1 165 ? 20.933 3.679 -36.523 1.00 85.56 165 TYR A N 1
ATOM 1305 C CA . TYR A 1 165 ? 21.824 4.768 -36.105 1.00 85.56 165 TYR A CA 1
ATOM 1306 C C . TYR A 1 165 ? 23.159 4.758 -36.851 1.00 85.56 165 TYR A C 1
ATOM 1308 O O . TYR A 1 165 ? 23.613 5.807 -37.309 1.00 85.56 165 TYR A O 1
ATOM 1316 N N . LEU A 1 166 ? 23.768 3.583 -37.032 1.00 89.56 166 LEU A N 1
ATOM 1317 C CA . LEU A 1 166 ? 24.998 3.445 -37.807 1.00 89.56 166 LEU A CA 1
ATOM 1318 C C . LEU A 1 166 ? 24.805 3.864 -39.273 1.00 89.56 166 LEU A C 1
ATOM 1320 O O . LEU A 1 166 ? 25.668 4.538 -39.836 1.00 89.56 166 LEU A O 1
ATOM 1324 N N . GLN A 1 167 ? 23.684 3.482 -39.893 1.00 92.81 167 GLN A N 1
ATOM 1325 C CA . GLN A 1 167 ? 23.352 3.869 -41.267 1.00 92.81 167 GLN A CA 1
ATOM 1326 C C . GLN A 1 167 ? 23.152 5.384 -41.401 1.00 92.81 167 GLN A C 1
ATOM 1328 O O . GLN A 1 167 ? 23.727 5.986 -42.308 1.00 92.81 167 GLN A O 1
ATOM 1333 N N . ASN A 1 168 ? 22.423 6.004 -40.472 1.00 91.12 168 ASN A N 1
ATOM 1334 C CA . ASN A 1 168 ? 22.205 7.451 -40.453 1.00 91.12 168 ASN A CA 1
ATOM 1335 C C . ASN A 1 168 ? 23.524 8.217 -40.278 1.00 91.12 168 ASN A C 1
ATOM 1337 O O . ASN A 1 168 ? 23.825 9.107 -41.072 1.00 91.12 168 ASN A O 1
ATOM 1341 N N . ALA A 1 169 ? 24.363 7.812 -39.318 1.00 91.31 169 ALA A N 1
ATOM 1342 C CA . ALA A 1 169 ? 25.672 8.427 -39.095 1.00 91.31 169 ALA A CA 1
ATOM 1343 C C . ALA A 1 169 ? 26.606 8.262 -40.307 1.00 91.31 169 ALA A C 1
ATOM 1345 O O . ALA A 1 169 ? 27.356 9.174 -40.652 1.00 91.31 169 ALA A O 1
ATOM 1346 N N . LYS A 1 170 ? 26.546 7.114 -40.997 1.00 96.12 170 LYS A N 1
ATOM 1347 C CA . LYS A 1 170 ? 27.297 6.893 -42.241 1.00 96.12 170 LYS A CA 1
ATOM 1348 C C . LYS A 1 170 ? 26.840 7.844 -43.349 1.00 96.12 170 LYS A C 1
ATOM 1350 O O . LYS A 1 170 ? 27.678 8.384 -44.065 1.00 96.12 170 LYS A O 1
ATOM 1355 N N . GLN A 1 171 ? 25.533 8.048 -43.496 1.00 95.31 171 GLN A N 1
ATOM 1356 C CA . GLN A 1 171 ? 24.984 8.949 -44.508 1.00 95.31 171 GLN A CA 1
ATOM 1357 C C . GLN A 1 171 ? 25.345 10.414 -44.224 1.00 95.31 171 GLN A C 1
ATOM 1359 O O . GLN A 1 171 ? 25.712 11.152 -45.142 1.00 95.31 171 GLN A O 1
ATOM 1364 N N . GLU A 1 172 ? 25.300 10.826 -42.957 1.00 93.75 172 GLU A N 1
ATOM 1365 C CA . GLU A 1 172 ? 25.735 12.154 -42.517 1.00 93.75 172 GLU A CA 1
ATOM 1366 C C . GLU A 1 172 ? 27.230 12.369 -42.780 1.00 93.75 172 GLU A C 1
ATOM 1368 O O . GLU A 1 172 ? 27.617 13.405 -43.323 1.00 93.75 172 GLU A O 1
ATOM 1373 N N . LEU A 1 173 ? 28.069 11.367 -42.495 1.00 95.94 173 LEU A N 1
ATOM 1374 C CA . LEU A 1 173 ? 29.498 11.401 -42.811 1.00 95.94 173 LEU A CA 1
ATOM 1375 C C . LEU A 1 173 ? 29.746 11.603 -44.311 1.00 95.94 173 LEU A C 1
ATOM 1377 O O . LEU A 1 173 ? 30.534 12.464 -44.689 1.00 95.94 173 LEU A O 1
ATOM 1381 N N . ILE A 1 174 ? 29.057 10.849 -45.173 1.00 97.06 174 ILE A N 1
ATOM 1382 C CA . ILE A 1 174 ? 29.189 10.973 -46.635 1.00 97.06 174 ILE A CA 1
ATOM 1383 C C . ILE A 1 174 ? 28.766 12.374 -47.104 1.00 97.06 174 ILE A C 1
ATOM 1385 O O . ILE A 1 174 ? 29.452 12.997 -47.916 1.00 97.06 174 ILE A O 1
ATOM 1389 N N . THR A 1 175 ? 27.657 12.887 -46.570 1.00 96.50 175 THR A N 1
ATOM 1390 C CA . THR A 1 175 ? 27.106 14.197 -46.945 1.00 96.50 175 THR A CA 1
ATOM 1391 C C . THR A 1 175 ? 28.027 15.337 -46.507 1.00 96.50 175 THR A C 1
ATOM 1393 O O . THR A 1 175 ? 28.364 16.216 -47.301 1.00 96.50 175 THR A O 1
ATOM 1396 N N . THR A 1 176 ? 28.486 15.310 -45.255 1.00 95.81 176 THR A N 1
ATOM 1397 C CA . THR A 1 176 ? 29.401 16.322 -44.702 1.00 95.81 176 THR A CA 1
ATOM 1398 C C . THR A 1 176 ? 30.776 16.275 -45.366 1.00 95.81 176 THR A C 1
ATOM 1400 O O . THR A 1 176 ? 31.323 17.334 -45.670 1.00 95.81 176 THR A O 1
ATOM 1403 N N . ALA A 1 177 ? 31.292 15.083 -45.690 1.00 96.38 177 ALA A N 1
ATOM 1404 C CA . ALA A 1 177 ? 32.517 14.923 -46.473 1.00 96.38 177 ALA A CA 1
ATOM 1405 C C . ALA A 1 177 ? 32.387 15.567 -47.860 1.00 96.38 177 ALA A C 1
ATOM 1407 O O . ALA A 1 177 ? 33.252 16.337 -48.272 1.00 96.38 177 ALA A O 1
ATOM 1408 N N . SER A 1 178 ? 31.283 15.304 -48.569 1.00 96.75 178 SER A N 1
ATOM 1409 C CA . SER A 1 178 ? 31.018 15.896 -49.886 1.00 96.75 178 SER A CA 1
ATOM 1410 C C . SER A 1 178 ? 30.959 17.428 -49.826 1.00 96.75 178 SER A C 1
ATOM 1412 O O . SER A 1 178 ? 31.607 18.104 -50.629 1.00 96.75 178 SER A O 1
ATOM 1414 N N . ASN A 1 179 ? 30.258 17.984 -48.833 1.00 95.75 179 ASN A N 1
ATOM 1415 C CA . ASN A 1 179 ? 30.161 19.431 -48.624 1.00 95.75 179 ASN A CA 1
ATOM 1416 C C . ASN A 1 179 ? 31.522 20.066 -48.319 1.00 95.75 179 ASN A C 1
ATOM 1418 O O . ASN A 1 179 ? 31.857 21.099 -48.900 1.00 95.75 179 ASN A O 1
ATOM 1422 N N . TYR A 1 180 ? 32.323 19.432 -47.458 1.00 97.06 180 TYR A N 1
ATOM 1423 C CA . TYR A 1 180 ? 33.678 19.882 -47.160 1.00 97.06 180 TYR A CA 1
ATOM 1424 C C . TYR A 1 180 ? 34.569 19.860 -48.406 1.00 97.06 180 TYR A C 1
ATOM 1426 O O . TYR A 1 180 ? 35.188 20.872 -48.721 1.00 97.06 180 TYR A O 1
ATOM 1434 N N . HIS A 1 181 ? 34.587 18.763 -49.171 1.00 96.31 181 HIS A N 1
ATOM 1435 C CA . HIS A 1 181 ? 35.382 18.677 -50.400 1.00 96.31 181 HIS A CA 1
ATOM 1436 C C . HIS A 1 181 ? 34.943 19.703 -51.454 1.00 96.31 181 HIS A C 1
ATOM 1438 O O . HIS A 1 181 ? 35.785 20.271 -52.153 1.00 96.31 181 HIS A O 1
ATOM 1444 N N . LYS A 1 182 ? 33.642 20.005 -51.545 1.00 96.75 182 LYS A N 1
ATOM 1445 C CA . LYS A 1 182 ? 33.122 21.072 -52.410 1.00 96.75 182 LYS A CA 1
ATOM 1446 C C . LYS A 1 182 ? 33.604 22.454 -51.955 1.00 96.75 182 LYS A C 1
ATOM 1448 O O . LYS A 1 182 ? 34.110 23.205 -52.787 1.00 96.75 182 LYS A O 1
ATOM 1453 N N . ALA A 1 183 ? 33.499 22.771 -50.664 1.00 94.69 183 ALA A N 1
ATOM 1454 C CA . ALA A 1 183 ? 33.973 24.039 -50.100 1.00 94.69 183 ALA A CA 1
ATOM 1455 C C . ALA A 1 183 ? 35.500 24.188 -50.222 1.00 94.69 183 ALA A C 1
ATOM 1457 O O . ALA A 1 183 ? 35.999 25.255 -50.571 1.00 94.69 183 ALA A O 1
ATOM 1458 N N . GLN A 1 184 ? 36.245 23.099 -50.013 1.00 95.25 184 GLN A N 1
ATOM 1459 C CA . GLN A 1 184 ? 37.691 23.032 -50.204 1.00 95.25 184 GLN A CA 1
ATOM 1460 C C . GLN A 1 184 ? 38.075 23.324 -51.658 1.00 95.25 184 GLN A C 1
ATOM 1462 O O . GLN A 1 184 ? 38.955 24.148 -51.891 1.00 95.25 184 GLN A O 1
ATOM 1467 N N . LYS A 1 185 ? 37.397 22.695 -52.629 1.00 96.06 185 LYS A N 1
ATOM 1468 C CA . LYS A 1 185 ? 37.635 22.924 -54.061 1.00 96.06 185 LYS A CA 1
ATOM 1469 C C . LYS A 1 185 ? 37.289 24.353 -54.481 1.00 96.06 185 LYS A C 1
ATOM 1471 O O . LYS A 1 185 ? 38.045 24.957 -55.228 1.00 96.06 185 LYS A O 1
ATOM 1476 N N . GLN A 1 186 ? 36.175 24.906 -53.998 1.00 94.44 186 GLN A N 1
ATOM 1477 C CA . GLN A 1 186 ? 35.791 26.296 -54.275 1.00 94.44 186 GLN A CA 1
ATOM 1478 C C . GLN A 1 186 ? 36.816 27.290 -53.727 1.00 94.44 186 GLN A C 1
ATOM 1480 O O . GLN A 1 186 ? 37.202 28.214 -54.435 1.00 94.44 186 GLN A O 1
ATOM 1485 N N . TYR A 1 187 ? 37.288 27.072 -52.497 1.00 93.75 187 TYR A N 1
ATOM 1486 C CA . TYR A 1 187 ? 38.344 27.884 -51.902 1.00 93.75 187 TYR A CA 1
ATOM 1487 C C . TYR A 1 187 ? 39.652 27.783 -52.699 1.00 93.75 187 TYR A C 1
ATOM 1489 O O . TYR A 1 187 ? 40.226 28.812 -53.033 1.00 93.75 187 TYR A O 1
ATOM 1497 N N . ALA A 1 188 ? 40.094 26.569 -53.048 1.00 92.69 188 ALA A N 1
ATOM 1498 C CA . ALA A 1 188 ? 41.313 26.355 -53.832 1.00 92.69 188 ALA A CA 1
ATOM 1499 C C . ALA A 1 188 ? 41.239 27.040 -55.207 1.00 92.69 188 ALA A C 1
ATOM 1501 O O . ALA A 1 188 ? 42.096 27.852 -55.526 1.00 92.69 188 ALA A O 1
ATOM 1502 N N . ASN A 1 189 ? 40.156 26.815 -55.959 1.00 93.62 189 ASN A N 1
ATOM 1503 C CA . ASN A 1 189 ? 39.951 27.439 -57.268 1.00 93.62 189 ASN A CA 1
ATOM 1504 C C . ASN A 1 189 ? 39.948 28.977 -57.200 1.00 93.62 189 ASN A C 1
ATOM 1506 O O . ASN A 1 189 ? 40.430 29.632 -58.123 1.00 93.62 189 ASN A O 1
ATOM 1510 N N . TYR A 1 190 ? 39.377 29.562 -56.141 1.00 91.00 190 TYR A N 1
ATOM 1511 C CA . TYR A 1 190 ? 39.377 31.013 -55.948 1.00 91.00 190 TYR A CA 1
ATOM 1512 C C . TYR A 1 190 ? 40.793 31.538 -55.677 1.00 91.00 190 TYR A C 1
ATOM 1514 O O . TYR A 1 190 ? 41.218 32.493 -56.318 1.00 91.00 190 TYR A O 1
ATOM 1522 N N . MET A 1 191 ? 41.547 30.874 -54.793 1.00 89.12 191 MET A N 1
ATOM 1523 C CA . MET A 1 191 ? 42.937 31.243 -54.491 1.00 89.12 191 MET A CA 1
ATOM 1524 C C . MET A 1 191 ? 43.852 31.122 -55.717 1.00 89.12 191 MET A C 1
ATOM 1526 O O . MET A 1 191 ? 44.673 32.005 -55.941 1.00 89.12 191 MET A O 1
ATOM 1530 N N . ASP A 1 192 ? 43.669 30.085 -56.540 1.00 90.19 192 ASP A N 1
ATOM 1531 C CA . ASP A 1 192 ? 44.459 29.868 -57.760 1.00 90.19 192 ASP A CA 1
ATOM 1532 C C . ASP A 1 192 ? 44.153 30.898 -58.862 1.00 90.19 192 ASP A C 1
ATOM 1534 O O . ASP A 1 192 ? 45.016 31.210 -59.678 1.00 90.19 192 ASP A O 1
ATOM 1538 N N . SER A 1 193 ? 42.926 31.431 -58.910 1.00 88.25 193 SER A N 1
ATOM 1539 C CA . SER A 1 193 ? 42.512 32.405 -59.935 1.00 88.25 193 SER A CA 1
ATOM 1540 C C . SER A 1 193 ? 42.735 33.870 -59.540 1.00 88.25 193 SER A C 1
ATOM 1542 O O . SER A 1 193 ? 42.735 34.723 -60.422 1.00 88.25 193 SER A O 1
ATOM 1544 N N . HIS A 1 194 ? 42.937 34.168 -58.251 1.00 84.69 194 HIS A N 1
ATOM 1545 C CA . HIS A 1 194 ? 42.997 35.532 -57.696 1.00 84.69 194 HIS A CA 1
ATOM 1546 C C . HIS A 1 194 ? 44.303 35.775 -56.906 1.00 84.69 194 HIS A C 1
ATOM 1548 O O . HIS A 1 194 ? 44.286 36.351 -55.818 1.00 84.69 194 HIS A O 1
ATOM 1554 N N . ILE A 1 195 ? 45.441 35.320 -57.450 1.00 75.19 195 ILE A N 1
ATOM 1555 C CA . ILE A 1 195 ? 46.762 35.266 -56.781 1.00 75.19 195 ILE A CA 1
ATOM 1556 C C . ILE A 1 195 ? 47.245 36.640 -56.259 1.00 75.19 195 ILE A C 1
ATOM 1558 O O . ILE A 1 195 ? 47.896 36.688 -55.218 1.00 75.19 195 ILE A O 1
ATOM 1562 N N . ASP A 1 196 ? 46.851 37.749 -56.902 1.00 75.38 196 ASP A N 1
ATOM 1563 C CA . ASP A 1 196 ? 47.294 39.120 -56.573 1.00 75.38 196 ASP A CA 1
ATOM 1564 C C . ASP A 1 196 ? 46.138 40.112 -56.285 1.00 75.38 196 ASP A C 1
ATOM 1566 O O . ASP A 1 196 ? 46.303 41.333 -56.353 1.00 75.38 196 ASP A O 1
ATOM 1570 N N . GLU A 1 197 ? 44.939 39.622 -55.958 1.00 73.31 197 GLU A N 1
ATOM 1571 C CA . GLU A 1 197 ? 43.748 40.458 -55.740 1.00 73.31 197 GLU A CA 1
ATOM 1572 C C . GLU A 1 197 ? 43.847 41.292 -54.439 1.00 73.31 197 GLU A C 1
ATOM 1574 O O . GLU A 1 197 ? 43.769 40.774 -53.323 1.00 73.31 197 GLU A O 1
ATOM 1579 N N . GLN A 1 198 ? 43.983 42.618 -54.565 1.00 76.06 198 GLN A N 1
ATOM 1580 C CA . GLN A 1 198 ? 44.107 43.541 -53.419 1.00 76.06 198 GLN A CA 1
ATOM 1581 C C . GLN A 1 198 ? 42.809 44.274 -53.047 1.00 76.06 198 GLN A C 1
ATOM 1583 O O . GLN A 1 198 ? 42.797 45.023 -52.063 1.00 76.06 198 GLN A O 1
ATOM 1588 N N . THR A 1 199 ? 41.726 44.065 -53.802 1.00 82.94 199 THR A N 1
ATOM 1589 C CA . THR A 1 199 ? 40.431 44.714 -53.566 1.00 82.94 199 THR A CA 1
ATOM 1590 C C . THR A 1 199 ? 39.837 44.287 -52.218 1.00 82.94 199 THR A C 1
ATOM 1592 O O . THR A 1 199 ? 40.016 43.157 -51.753 1.00 82.94 199 THR A O 1
ATOM 1595 N N . VAL A 1 200 ? 39.128 45.205 -51.552 1.00 80.44 200 VAL A N 1
ATOM 1596 C CA . VAL A 1 200 ? 38.452 44.914 -50.272 1.00 80.44 200 VAL A CA 1
ATOM 1597 C C . VAL A 1 200 ? 37.414 43.800 -50.455 1.00 80.44 200 VAL A C 1
ATOM 1599 O O . VAL A 1 200 ? 37.334 42.891 -49.630 1.00 80.44 200 VAL A O 1
ATOM 1602 N N . GLU A 1 201 ? 36.686 43.828 -51.573 1.00 81.06 201 GLU A N 1
ATOM 1603 C CA . GLU A 1 201 ? 35.706 42.809 -51.958 1.00 81.06 201 GLU A CA 1
ATOM 1604 C C . GLU A 1 201 ? 36.354 41.428 -52.150 1.00 81.06 201 GLU A C 1
ATOM 1606 O O . GLU A 1 201 ? 35.899 40.440 -51.568 1.00 81.06 201 GLU A O 1
ATOM 1611 N N . GLY A 1 202 ? 37.475 41.354 -52.874 1.00 83.19 202 GLY A N 1
ATOM 1612 C CA . GLY A 1 202 ? 38.198 40.106 -53.101 1.00 83.19 202 GLY A CA 1
ATOM 1613 C C . GLY A 1 202 ? 38.748 39.472 -51.817 1.00 83.19 202 GLY A C 1
ATOM 1614 O O . GLY A 1 202 ? 38.661 38.252 -51.636 1.00 83.19 202 GLY A O 1
ATOM 1615 N N . LYS A 1 203 ? 39.230 40.291 -50.870 1.00 84.06 203 LYS A N 1
ATOM 1616 C CA . LYS A 1 203 ? 39.663 39.843 -49.530 1.00 84.06 203 LYS A CA 1
ATOM 1617 C C . LYS A 1 203 ? 38.494 39.342 -48.678 1.00 84.06 203 LYS A C 1
ATOM 1619 O O . LYS A 1 203 ? 38.628 38.342 -47.967 1.00 84.06 203 LYS A O 1
ATOM 1624 N N . GLN A 1 204 ? 37.338 39.998 -48.756 1.00 86.31 204 GLN A N 1
ATOM 1625 C CA . GLN A 1 204 ? 36.131 39.582 -48.042 1.00 86.31 204 GLN A CA 1
ATOM 1626 C C . GLN A 1 204 ? 35.570 38.257 -48.587 1.00 86.31 204 GLN A C 1
ATOM 1628 O O . GLN A 1 204 ? 35.198 37.374 -47.806 1.00 86.31 204 GLN A O 1
ATOM 1633 N N . ASN A 1 205 ? 35.580 38.068 -49.908 1.00 87.31 205 ASN A N 1
ATOM 1634 C CA . ASN A 1 205 ? 35.183 36.815 -50.554 1.00 87.31 205 ASN A CA 1
ATOM 1635 C C . ASN A 1 205 ? 36.127 35.657 -50.186 1.00 87.31 205 ASN A C 1
ATOM 1637 O O . ASN A 1 205 ? 35.657 34.586 -49.789 1.00 87.31 205 ASN A O 1
ATOM 1641 N N . ALA A 1 206 ? 37.445 35.887 -50.200 1.00 86.69 206 ALA A N 1
ATOM 1642 C CA . ALA A 1 206 ? 38.449 34.931 -49.723 1.00 86.69 206 ALA A CA 1
ATOM 1643 C C . ALA A 1 206 ? 38.190 34.486 -48.272 1.00 86.69 206 ALA A C 1
ATOM 1645 O O . ALA A 1 206 ? 38.168 33.289 -47.972 1.00 86.69 206 ALA A O 1
ATOM 1646 N N . SER A 1 207 ? 37.948 35.450 -47.374 1.00 89.44 207 SER A N 1
ATOM 1647 C CA . SER A 1 207 ? 37.643 35.192 -45.962 1.00 89.44 207 SER A CA 1
ATOM 1648 C C . SER A 1 207 ? 36.344 34.397 -45.790 1.00 89.44 207 SER A C 1
ATOM 1650 O O . SER A 1 207 ? 36.295 33.441 -45.017 1.00 89.44 207 SER A O 1
ATOM 1652 N N . THR A 1 208 ? 35.309 34.718 -46.568 1.00 92.38 208 THR A N 1
ATOM 1653 C CA . THR A 1 208 ? 34.020 34.012 -46.536 1.00 92.38 208 THR A CA 1
ATOM 1654 C C . THR A 1 208 ? 34.165 32.551 -46.965 1.00 92.38 208 THR A C 1
ATOM 1656 O O . THR A 1 208 ? 33.680 31.651 -46.274 1.00 92.38 208 THR A O 1
ATOM 1659 N N . LEU A 1 209 ? 34.887 32.282 -48.059 1.00 93.25 209 LEU A N 1
ATOM 1660 C CA . LEU A 1 209 ? 35.156 30.918 -48.525 1.00 93.25 209 LEU A CA 1
ATOM 1661 C C . LEU A 1 209 ? 36.030 30.131 -47.534 1.00 93.25 209 LEU A C 1
ATOM 1663 O O . LEU A 1 209 ? 35.771 28.949 -47.295 1.00 93.25 209 LEU A O 1
ATOM 1667 N N . GLN A 1 210 ? 37.017 30.780 -46.904 1.00 92.12 210 GLN A N 1
ATOM 1668 C CA . GLN A 1 210 ? 37.836 30.180 -45.845 1.00 92.12 210 GLN A CA 1
ATOM 1669 C C . GLN A 1 210 ? 36.990 29.809 -44.621 1.00 92.12 210 GLN A C 1
ATOM 1671 O O . GLN A 1 210 ? 37.126 28.705 -44.090 1.00 92.12 210 GLN A O 1
ATOM 1676 N N . ASN A 1 211 ? 36.098 30.700 -44.183 1.00 93.50 211 ASN A N 1
ATOM 1677 C CA . ASN A 1 211 ? 35.193 30.448 -43.064 1.00 93.50 211 ASN A CA 1
ATOM 1678 C C . ASN A 1 211 ? 34.245 29.287 -43.374 1.00 93.50 211 ASN A C 1
ATOM 1680 O O . ASN A 1 211 ? 34.107 28.384 -42.552 1.00 93.50 211 ASN A O 1
ATOM 1684 N N . ASN A 1 212 ? 33.670 29.248 -44.580 1.00 93.88 212 ASN A N 1
ATOM 1685 C CA . ASN A 1 212 ? 32.819 28.144 -45.023 1.00 93.88 212 ASN A CA 1
ATOM 1686 C C . ASN A 1 212 ? 33.579 26.801 -45.045 1.00 93.88 212 ASN A C 1
ATOM 1688 O O . ASN A 1 212 ? 33.086 25.790 -44.541 1.00 93.88 212 ASN A O 1
ATOM 1692 N N . LYS A 1 213 ? 34.823 26.775 -45.547 1.00 95.12 213 LYS A N 1
ATOM 1693 C CA . LYS A 1 213 ? 35.690 25.584 -45.488 1.00 95.12 213 LYS A CA 1
ATOM 1694 C C . LYS A 1 213 ? 35.947 25.139 -44.043 1.00 95.12 213 LYS A C 1
ATOM 1696 O O . LYS A 1 213 ? 35.855 23.952 -43.747 1.00 95.12 213 LYS A O 1
ATOM 1701 N N . THR A 1 214 ? 36.246 26.069 -43.138 1.00 94.81 214 THR A N 1
ATOM 1702 C CA . THR A 1 214 ? 36.492 25.763 -41.718 1.00 94.81 214 THR A CA 1
ATOM 1703 C C . THR A 1 214 ? 35.234 25.232 -41.024 1.00 94.81 214 THR A C 1
ATOM 1705 O O . THR A 1 214 ? 35.302 24.239 -40.302 1.00 94.81 214 THR A O 1
ATOM 1708 N N . GLN A 1 215 ? 34.070 25.831 -41.283 1.00 94.50 215 GLN A N 1
ATOM 1709 C CA . GLN A 1 215 ? 32.786 25.384 -40.735 1.00 94.50 215 GLN A CA 1
ATOM 1710 C C . GLN A 1 215 ? 32.402 23.988 -41.241 1.00 94.50 215 GLN A C 1
ATOM 1712 O O . GLN A 1 215 ? 32.048 23.113 -40.450 1.00 94.50 215 GLN A O 1
ATOM 1717 N N . THR A 1 216 ? 32.517 23.747 -42.549 1.00 93.19 216 THR A N 1
ATOM 1718 C CA . THR A 1 216 ? 32.234 22.430 -43.142 1.00 93.19 216 THR A CA 1
ATOM 1719 C C . THR A 1 216 ? 33.232 21.364 -42.689 1.00 93.19 216 THR A C 1
ATOM 1721 O O . THR A 1 216 ? 32.830 20.223 -42.468 1.00 93.19 216 THR A O 1
ATOM 1724 N N . PHE A 1 217 ? 34.500 21.724 -42.456 1.00 94.81 217 PHE A N 1
ATOM 1725 C CA . PHE A 1 217 ? 35.492 20.827 -41.856 1.00 94.81 217 PHE A CA 1
ATOM 1726 C C . PHE A 1 217 ? 35.127 20.438 -40.419 1.00 94.81 217 PHE A C 1
ATOM 1728 O O . PHE A 1 217 ? 35.166 19.258 -40.080 1.00 94.81 217 PHE A O 1
ATOM 1735 N N . ALA A 1 218 ? 34.714 21.401 -39.590 1.00 93.31 218 ALA A N 1
ATOM 1736 C CA . ALA A 1 218 ? 34.262 21.125 -38.227 1.00 93.31 218 ALA A CA 1
ATOM 1737 C C . ALA A 1 218 ? 33.031 20.197 -38.214 1.00 93.31 218 ALA A C 1
ATOM 1739 O O . ALA A 1 218 ? 32.970 19.252 -37.423 1.00 93.31 218 ALA A O 1
ATOM 1740 N N . ALA A 1 219 ? 32.081 20.407 -39.132 1.00 90.75 219 ALA A N 1
ATOM 1741 C CA . ALA A 1 219 ? 30.928 19.522 -39.305 1.00 90.75 219 ALA A CA 1
ATOM 1742 C C . ALA A 1 219 ? 31.340 18.102 -39.737 1.00 90.75 219 ALA A C 1
ATOM 1744 O O . ALA A 1 219 ? 30.868 17.122 -39.160 1.00 90.75 219 ALA A O 1
ATOM 1745 N N . TYR A 1 220 ? 32.263 17.976 -40.696 1.00 95.19 220 TYR A N 1
ATOM 1746 C CA . TYR A 1 220 ? 32.808 16.688 -41.133 1.00 95.19 220 TYR A CA 1
ATOM 1747 C C . TYR A 1 220 ? 33.558 15.952 -40.010 1.00 95.19 220 TYR A C 1
ATOM 1749 O O . TYR A 1 220 ? 33.365 14.749 -39.809 1.00 95.19 220 TYR A O 1
ATOM 1757 N N . GLN A 1 221 ? 34.368 16.663 -39.223 1.00 92.94 221 GLN A N 1
ATOM 1758 C CA . GLN A 1 221 ? 35.067 16.096 -38.069 1.00 92.94 221 GLN A CA 1
ATOM 1759 C C . GLN A 1 221 ? 34.073 15.568 -37.025 1.00 92.94 221 GLN A C 1
ATOM 1761 O O . GLN A 1 221 ? 34.215 14.439 -36.549 1.00 92.94 221 GLN A O 1
ATOM 1766 N N . LYS A 1 222 ? 33.021 16.340 -36.724 1.00 90.88 222 LYS A N 1
ATOM 1767 C CA . LYS A 1 222 ? 31.940 15.921 -35.823 1.00 90.88 222 LYS A CA 1
ATOM 1768 C C . LYS A 1 222 ? 31.237 14.656 -36.328 1.00 90.88 222 LYS A C 1
ATOM 1770 O O . LYS A 1 222 ? 31.069 13.711 -35.557 1.00 90.88 222 LYS A O 1
ATOM 1775 N N . ALA A 1 223 ? 30.894 14.599 -37.616 1.00 91.38 223 ALA A N 1
ATOM 1776 C CA . ALA A 1 223 ? 30.269 13.425 -38.230 1.00 91.38 223 ALA A CA 1
ATOM 1777 C C . ALA A 1 223 ? 31.196 12.193 -38.223 1.00 91.38 223 ALA A C 1
ATOM 1779 O O . ALA A 1 223 ? 30.741 11.070 -38.009 1.00 91.38 223 ALA A O 1
ATOM 1780 N N . THR A 1 224 ? 32.507 12.391 -38.387 1.00 92.38 224 THR A N 1
ATOM 1781 C CA . THR A 1 224 ? 33.513 11.316 -38.324 1.00 92.38 224 THR A CA 1
ATOM 1782 C C . THR A 1 224 ? 33.562 10.680 -36.938 1.00 92.38 224 THR A C 1
ATOM 1784 O O . THR A 1 224 ? 33.511 9.454 -36.817 1.00 92.38 224 THR A O 1
ATOM 1787 N N . ILE A 1 225 ? 33.601 11.506 -35.888 1.00 88.50 225 ILE A N 1
ATOM 1788 C CA . ILE A 1 225 ? 33.574 11.043 -34.493 1.00 88.50 225 ILE A CA 1
ATOM 1789 C C . ILE A 1 225 ? 32.258 10.310 -34.208 1.00 88.50 225 ILE A C 1
ATOM 1791 O O . ILE A 1 225 ? 32.273 9.208 -33.654 1.00 88.50 225 ILE A O 1
ATOM 1795 N N . ALA A 1 226 ? 31.125 10.871 -34.641 1.00 84.94 226 ALA A N 1
ATOM 1796 C CA . ALA A 1 226 ? 29.813 10.253 -34.470 1.00 84.94 226 ALA A CA 1
ATOM 1797 C C . ALA A 1 226 ? 29.722 8.878 -35.158 1.00 84.94 226 ALA A C 1
ATOM 1799 O O . ALA A 1 226 ? 29.269 7.911 -34.545 1.00 84.94 226 ALA A O 1
ATOM 1800 N N . TYR A 1 227 ? 30.207 8.747 -36.395 1.00 92.25 227 TYR A N 1
ATOM 1801 C CA . TYR A 1 227 ? 30.223 7.470 -37.110 1.00 92.25 227 TYR A CA 1
ATOM 1802 C C . TYR A 1 227 ? 31.140 6.436 -36.445 1.00 92.25 227 TYR A C 1
ATOM 1804 O O . TYR A 1 227 ? 30.726 5.291 -36.247 1.00 92.25 227 TYR A O 1
ATOM 1812 N N . ALA A 1 228 ? 32.361 6.823 -36.059 1.00 89.25 228 ALA A N 1
ATOM 1813 C CA . ALA A 1 228 ? 33.289 5.935 -35.358 1.00 89.25 228 ALA A CA 1
ATOM 1814 C C . ALA A 1 228 ? 32.678 5.405 -34.050 1.00 89.25 228 ALA A C 1
ATOM 1816 O O . ALA A 1 228 ? 32.749 4.205 -33.770 1.00 89.25 228 ALA A O 1
ATOM 1817 N N . ARG A 1 229 ? 31.992 6.279 -33.305 1.00 84.62 229 ARG A N 1
ATOM 1818 C CA . ARG A 1 229 ? 31.246 5.926 -32.096 1.00 84.62 229 ARG A CA 1
ATOM 1819 C C . ARG A 1 229 ? 30.139 4.913 -32.375 1.00 84.62 229 ARG A C 1
ATOM 1821 O O . ARG A 1 229 ? 30.105 3.867 -31.733 1.00 84.62 229 ARG A O 1
ATOM 1828 N N . GLN A 1 230 ? 29.258 5.186 -33.340 1.00 85.69 230 GLN A N 1
ATOM 1829 C CA . GLN A 1 230 ? 28.155 4.273 -33.668 1.00 85.69 230 GLN A CA 1
ATOM 1830 C C . GLN A 1 230 ? 28.664 2.918 -34.168 1.00 85.69 230 GLN A C 1
ATOM 1832 O O . GLN A 1 230 ? 28.094 1.878 -33.842 1.00 85.69 230 GLN A O 1
ATOM 1837 N N . LYS A 1 231 ? 29.780 2.900 -34.905 1.00 89.88 231 LYS A N 1
ATOM 1838 C CA . LYS A 1 231 ? 30.424 1.663 -35.357 1.00 89.88 231 LYS A CA 1
ATOM 1839 C C . LYS A 1 231 ? 30.952 0.834 -34.182 1.00 89.88 231 LYS A C 1
ATOM 1841 O O . LYS A 1 231 ? 30.751 -0.381 -34.164 1.00 89.88 231 LYS A O 1
ATOM 1846 N N . ALA A 1 232 ? 31.587 1.471 -33.198 1.00 84.31 232 ALA A N 1
ATOM 1847 C CA . ALA A 1 232 ? 32.047 0.800 -31.983 1.00 84.31 232 ALA A CA 1
ATOM 1848 C C . ALA A 1 232 ? 30.870 0.223 -31.177 1.00 84.31 232 ALA A C 1
ATOM 1850 O O . ALA A 1 232 ? 30.891 -0.954 -30.819 1.00 84.31 232 ALA A O 1
ATOM 1851 N N . LEU A 1 233 ? 29.808 1.012 -30.978 1.00 77.94 233 LEU A N 1
ATOM 1852 C CA . LEU A 1 233 ? 28.591 0.577 -30.283 1.00 77.94 233 LEU A CA 1
ATOM 1853 C C . LEU A 1 233 ? 27.905 -0.603 -30.983 1.00 77.94 233 LEU A C 1
ATOM 1855 O O . LEU A 1 233 ? 27.446 -1.522 -30.313 1.00 77.94 233 LEU A O 1
ATOM 1859 N N . PHE A 1 234 ? 27.859 -0.602 -32.317 1.00 83.94 234 PHE A N 1
ATOM 1860 C CA . PHE A 1 234 ? 27.283 -1.695 -33.102 1.00 83.94 234 PHE A CA 1
ATOM 1861 C C . PHE A 1 234 ? 28.099 -2.996 -33.017 1.00 83.94 234 PHE A C 1
ATOM 1863 O O . PHE A 1 234 ? 27.532 -4.079 -33.093 1.00 83.94 234 PHE A O 1
ATOM 1870 N N . THR A 1 235 ? 29.423 -2.904 -32.852 1.00 83.19 235 THR A N 1
ATOM 1871 C CA . THR A 1 235 ? 30.316 -4.079 -32.810 1.00 83.19 235 THR A CA 1
ATOM 1872 C C . THR A 1 235 ? 30.295 -4.785 -31.446 1.00 83.19 235 THR A C 1
ATOM 1874 O O . THR A 1 235 ? 30.670 -5.953 -31.346 1.00 83.19 235 THR A O 1
ATOM 1877 N N . ARG A 1 236 ? 29.854 -4.103 -30.381 1.00 73.31 236 ARG A N 1
ATOM 1878 C CA . ARG A 1 236 ? 29.786 -4.673 -29.029 1.00 73.31 236 ARG A CA 1
ATOM 1879 C C . ARG A 1 236 ? 28.707 -5.761 -28.971 1.00 73.31 236 ARG A C 1
ATOM 1881 O O . ARG A 1 236 ? 27.530 -5.480 -29.167 1.00 73.31 236 ARG A O 1
ATOM 1888 N N . ASN A 1 237 ? 29.105 -6.987 -28.640 1.00 63.16 237 ASN A N 1
ATOM 1889 C CA . ASN A 1 237 ? 28.180 -8.077 -28.335 1.00 63.16 237 ASN A CA 1
ATOM 1890 C C . ASN A 1 237 ? 28.008 -8.184 -26.813 1.00 63.16 237 ASN A C 1
ATOM 1892 O O . ASN A 1 237 ? 29.001 -8.346 -26.107 1.00 63.16 237 ASN A O 1
ATOM 1896 N N . TYR A 1 238 ? 26.781 -8.067 -26.308 1.00 69.12 238 TYR A N 1
ATOM 1897 C CA . TYR A 1 238 ? 26.456 -8.291 -24.897 1.00 69.12 238 TYR A CA 1
ATOM 1898 C C . TYR A 1 238 ? 24.984 -8.699 -24.739 1.00 69.12 238 TYR A C 1
ATOM 1900 O O . TYR A 1 238 ? 24.165 -8.466 -25.635 1.00 69.12 238 TYR A O 1
ATOM 1908 N N . MET A 1 239 ? 24.654 -9.348 -23.620 1.00 69.69 239 MET A N 1
ATOM 1909 C CA . MET A 1 239 ? 23.269 -9.692 -23.297 1.00 69.69 239 MET A CA 1
ATOM 1910 C C . MET A 1 239 ? 22.523 -8.417 -22.910 1.00 69.69 239 MET A C 1
ATOM 1912 O O . MET A 1 239 ? 23.017 -7.606 -22.146 1.00 69.69 239 MET A O 1
ATOM 1916 N N . SER A 1 240 ? 21.321 -8.211 -23.446 1.00 77.06 240 SER A N 1
ATOM 1917 C CA . SER A 1 240 ? 20.578 -6.971 -23.194 1.00 77.06 240 SER A CA 1
ATOM 1918 C C . SER A 1 240 ? 20.196 -6.762 -21.724 1.00 77.06 240 SER A C 1
ATOM 1920 O O . SER A 1 240 ? 20.016 -5.618 -21.328 1.00 77.06 240 SER A O 1
ATOM 1922 N N . PHE A 1 241 ? 20.069 -7.824 -20.930 1.00 84.50 241 PHE A N 1
ATOM 1923 C CA . PHE A 1 241 ? 19.819 -7.738 -19.495 1.00 84.50 241 PHE A CA 1
ATOM 1924 C C . PHE A 1 241 ? 20.504 -8.901 -18.774 1.00 84.50 241 PHE A C 1
ATOM 1926 O O . PHE A 1 241 ? 20.727 -9.963 -19.359 1.00 84.50 241 PHE A O 1
ATOM 1933 N N . ALA A 1 242 ? 20.805 -8.704 -17.495 1.00 86.25 242 ALA A N 1
ATOM 1934 C CA . ALA A 1 242 ? 21.407 -9.706 -16.633 1.00 86.25 242 ALA A CA 1
ATOM 1935 C C . ALA A 1 242 ? 20.332 -10.441 -15.823 1.00 86.25 242 ALA A C 1
ATOM 1937 O O . ALA A 1 242 ? 19.387 -9.838 -15.305 1.00 86.25 242 ALA A O 1
ATOM 1938 N N . VAL A 1 243 ? 20.493 -11.755 -15.663 1.00 89.25 243 VAL A N 1
ATOM 1939 C CA . VAL A 1 243 ? 19.663 -12.558 -14.755 1.00 89.25 243 VAL A CA 1
ATOM 1940 C C . VAL A 1 243 ? 20.282 -12.493 -13.357 1.00 89.25 243 VAL A C 1
ATOM 1942 O O . VAL A 1 243 ? 21.301 -13.120 -13.088 1.00 89.25 243 VAL A O 1
ATOM 1945 N N . ILE A 1 244 ? 19.669 -11.715 -12.462 1.00 89.25 244 ILE A N 1
ATOM 1946 C CA . ILE A 1 244 ? 20.098 -11.550 -11.062 1.00 89.25 244 ILE A CA 1
ATOM 1947 C C . ILE A 1 244 ? 19.736 -12.790 -10.241 1.00 89.25 244 ILE A C 1
ATOM 1949 O O . ILE A 1 244 ? 20.518 -13.251 -9.411 1.00 89.25 244 ILE A O 1
ATOM 1953 N N . ARG A 1 245 ? 18.530 -13.329 -10.452 1.00 88.94 245 ARG A N 1
ATOM 1954 C CA . ARG A 1 245 ? 18.057 -14.558 -9.805 1.00 88.94 245 ARG A CA 1
ATOM 1955 C C . ARG A 1 245 ? 17.623 -15.539 -10.876 1.00 88.94 245 ARG A C 1
ATOM 1957 O O . ARG A 1 245 ? 16.648 -15.272 -11.567 1.00 88.94 245 ARG A O 1
ATOM 1964 N N . ASN A 1 246 ? 18.316 -16.670 -10.962 1.00 89.94 246 ASN A N 1
ATOM 1965 C CA . ASN A 1 246 ? 17.977 -17.739 -11.896 1.00 89.94 246 ASN A CA 1
ATOM 1966 C C . ASN A 1 246 ? 16.591 -18.327 -11.615 1.00 89.94 246 ASN A C 1
ATOM 1968 O O . ASN A 1 246 ? 16.118 -18.333 -10.476 1.00 89.94 246 ASN A O 1
ATOM 1972 N N . VAL A 1 247 ? 15.979 -18.872 -12.665 1.00 91.75 247 VAL A N 1
ATOM 1973 C CA . VAL A 1 247 ? 14.737 -19.634 -12.556 1.00 91.75 247 VAL A CA 1
ATOM 1974 C C . VAL A 1 247 ? 14.997 -20.901 -11.742 1.00 91.75 247 VAL A C 1
ATOM 1976 O O . VAL A 1 247 ? 15.919 -21.662 -12.033 1.00 91.75 247 VAL A O 1
ATOM 1979 N N . VAL A 1 248 ? 14.171 -21.137 -10.725 1.00 90.44 248 VAL A N 1
ATOM 1980 C CA . VAL A 1 248 ? 14.225 -22.341 -9.886 1.00 90.44 248 VAL A CA 1
ATOM 1981 C C . VAL A 1 248 ? 12.852 -23.001 -9.871 1.00 90.44 248 VAL A C 1
ATOM 1983 O O . VAL A 1 248 ? 11.826 -22.320 -9.896 1.00 90.44 248 VAL A O 1
ATOM 1986 N N . VAL A 1 249 ? 12.834 -24.335 -9.815 1.00 92.94 249 VAL A N 1
ATOM 1987 C CA . VAL A 1 249 ? 11.597 -25.108 -9.665 1.00 92.94 249 VAL A CA 1
ATOM 1988 C C . VAL A 1 249 ? 10.974 -24.817 -8.292 1.00 92.94 249 VAL A C 1
ATOM 1990 O O . VAL A 1 249 ? 11.620 -25.067 -7.270 1.00 92.94 249 VAL A O 1
ATOM 1993 N N . PRO A 1 250 ? 9.735 -24.298 -8.234 1.00 90.69 250 PRO A N 1
ATOM 1994 C CA . PRO A 1 250 ? 9.068 -23.996 -6.974 1.00 90.69 250 PRO A CA 1
ATOM 1995 C C . PRO A 1 250 ? 8.799 -25.271 -6.171 1.00 90.69 250 PRO A C 1
ATOM 1997 O O . PRO A 1 250 ? 8.235 -26.240 -6.678 1.00 90.69 250 PRO A O 1
ATOM 2000 N N . GLN A 1 251 ? 9.181 -25.259 -4.892 1.00 87.69 251 GLN A N 1
ATOM 2001 C CA . GLN A 1 251 ? 9.021 -26.420 -4.005 1.00 87.69 251 GLN A CA 1
ATOM 2002 C C . GLN A 1 251 ? 7.663 -26.466 -3.300 1.00 87.69 251 GLN A C 1
ATOM 2004 O O . GLN A 1 251 ? 7.205 -27.529 -2.879 1.00 87.69 251 GLN A O 1
ATOM 2009 N N . HIS A 1 252 ? 7.001 -25.318 -3.172 1.00 85.31 252 HIS A N 1
ATOM 2010 C CA . HIS A 1 252 ? 5.732 -25.190 -2.471 1.00 85.31 252 HIS A CA 1
ATOM 2011 C C . HIS A 1 252 ? 4.665 -24.618 -3.395 1.00 85.31 252 HIS A C 1
ATOM 2013 O O . HIS A 1 252 ? 4.953 -23.842 -4.303 1.00 85.31 252 HIS A O 1
ATOM 2019 N N . SER A 1 253 ? 3.421 -25.033 -3.165 1.00 86.44 253 SER A N 1
ATOM 2020 C CA . SER A 1 253 ? 2.281 -24.463 -3.871 1.00 86.44 253 SER A CA 1
ATOM 2021 C C . SER A 1 253 ? 1.909 -23.111 -3.266 1.00 86.44 253 SER A C 1
ATOM 2023 O O . SER A 1 253 ? 1.990 -22.924 -2.054 1.00 86.44 253 SER A O 1
ATOM 2025 N N . ASN A 1 254 ? 1.378 -22.217 -4.096 1.00 84.44 254 ASN A N 1
ATOM 2026 C CA . ASN A 1 254 ? 0.931 -20.873 -3.725 1.00 84.44 254 ASN A CA 1
ATOM 2027 C C . ASN A 1 254 ? -0.272 -20.861 -2.757 1.00 84.44 254 ASN A C 1
ATOM 2029 O O . ASN A 1 254 ? -0.761 -19.799 -2.370 1.00 84.44 254 ASN A O 1
ATOM 2033 N N . LYS A 1 255 ? -0.836 -22.026 -2.405 1.00 83.88 255 LYS A N 1
ATOM 2034 C CA . LYS A 1 255 ? -1.972 -22.104 -1.483 1.00 83.88 255 LYS A CA 1
ATOM 2035 C C . LYS A 1 255 ? -1.508 -22.042 -0.028 1.00 83.88 255 LYS A C 1
ATOM 2037 O O . LYS A 1 255 ? -0.977 -23.001 0.528 1.00 83.88 255 LYS A O 1
ATOM 2042 N N . HIS A 1 256 ? -1.813 -20.938 0.640 1.00 84.94 256 HIS A N 1
ATOM 2043 C CA . HIS A 1 256 ? -1.504 -20.771 2.057 1.00 84.94 256 HIS A CA 1
ATOM 2044 C C . HIS A 1 256 ? -2.711 -21.116 2.933 1.00 84.94 256 HIS A C 1
ATOM 2046 O O . HIS A 1 256 ? -3.743 -20.449 2.865 1.00 84.94 256 HIS A O 1
ATOM 2052 N N . LEU A 1 257 ? -2.572 -22.129 3.799 1.00 86.19 257 LEU A N 1
ATOM 2053 C CA . LEU A 1 257 ? -3.631 -22.557 4.726 1.00 86.19 257 LEU A CA 1
ATOM 2054 C C . LEU A 1 257 ? -4.121 -21.406 5.622 1.00 86.19 257 LEU A C 1
ATOM 2056 O O . LEU A 1 257 ? -5.313 -21.304 5.906 1.00 86.19 257 LEU A O 1
ATOM 2060 N N . ILE A 1 258 ? -3.215 -20.508 6.024 1.00 84.88 258 ILE A N 1
ATOM 2061 C CA . ILE A 1 258 ? -3.537 -19.371 6.894 1.00 84.88 258 ILE A CA 1
ATOM 2062 C C . ILE A 1 258 ? -4.614 -18.454 6.298 1.00 84.88 258 ILE A C 1
ATOM 2064 O O . ILE A 1 258 ? -5.481 -17.989 7.033 1.00 84.88 258 ILE A O 1
ATOM 2068 N N . GLY A 1 259 ? -4.634 -18.259 4.974 1.00 82.75 259 GLY A N 1
ATOM 2069 C CA . GLY A 1 259 ? -5.651 -17.440 4.310 1.00 82.75 259 GLY A CA 1
ATOM 2070 C C . GLY A 1 259 ? -7.053 -18.038 4.433 1.00 82.75 259 GLY A C 1
ATOM 2071 O O . GLY A 1 259 ? -8.005 -17.333 4.770 1.00 82.75 259 GLY A O 1
ATOM 2072 N N . TYR A 1 260 ? -7.172 -19.358 4.258 1.00 87.31 260 TYR A N 1
ATOM 2073 C CA . T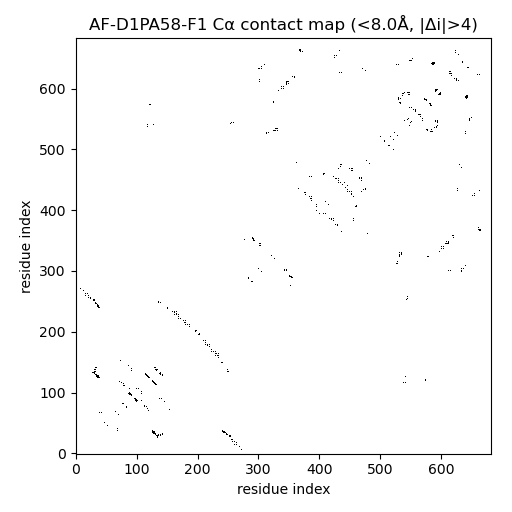YR A 1 260 ? -8.430 -20.086 4.458 1.00 87.31 260 TYR A CA 1
ATOM 2074 C C . TYR A 1 260 ? -8.871 -20.026 5.920 1.00 87.31 260 TYR A C 1
ATOM 2076 O O . TYR A 1 260 ? -10.039 -19.754 6.201 1.00 87.31 260 TYR A O 1
ATOM 2084 N N . LEU A 1 261 ? -7.940 -20.232 6.856 1.00 90.06 261 LEU A N 1
ATOM 2085 C CA . LEU A 1 261 ? -8.224 -20.146 8.287 1.00 90.06 261 LEU A CA 1
ATOM 2086 C C . LEU A 1 261 ? -8.776 -18.770 8.659 1.00 90.06 261 LEU A C 1
ATOM 2088 O O . LEU A 1 261 ? -9.811 -18.702 9.320 1.00 90.06 261 LEU A O 1
ATOM 2092 N N . LEU A 1 262 ? -8.130 -17.688 8.218 1.00 86.06 262 LEU A N 1
ATOM 2093 C CA . LEU A 1 262 ? -8.578 -16.322 8.489 1.00 86.06 262 LEU A CA 1
ATOM 2094 C C . LEU A 1 262 ? -9.961 -16.060 7.891 1.00 86.06 262 LEU A C 1
ATOM 2096 O O . LEU A 1 262 ? -10.859 -15.629 8.615 1.00 86.06 262 LEU A O 1
ATOM 2100 N N . PHE A 1 263 ? -10.160 -16.371 6.608 1.00 87.12 263 PHE A N 1
ATOM 2101 C CA . PHE A 1 263 ? -11.427 -16.134 5.920 1.00 87.12 263 PHE A CA 1
ATOM 2102 C C . PHE A 1 263 ? -12.595 -16.866 6.594 1.00 87.12 263 PHE A C 1
ATOM 2104 O O . PHE A 1 263 ? -13.566 -16.230 7.011 1.00 87.12 263 PHE A O 1
ATOM 2111 N N . PHE A 1 264 ? -12.492 -18.189 6.762 1.00 89.81 264 PHE A N 1
ATOM 2112 C CA . PHE A 1 264 ? -13.583 -18.992 7.316 1.00 89.81 264 PHE A CA 1
ATOM 2113 C C . PHE A 1 264 ? -13.848 -18.675 8.789 1.00 89.81 264 PHE A C 1
ATOM 2115 O O . PHE A 1 264 ? -15.012 -18.617 9.187 1.00 89.81 264 PHE A O 1
ATOM 2122 N N . ASN A 1 265 ? -12.815 -18.431 9.606 1.00 90.81 265 ASN A N 1
ATOM 2123 C CA . ASN A 1 265 ? -13.025 -18.086 11.014 1.00 90.81 265 ASN A CA 1
ATOM 2124 C C . ASN A 1 265 ? -13.658 -16.703 11.175 1.00 90.81 265 ASN A C 1
ATOM 2126 O O . ASN A 1 265 ? -14.613 -16.568 11.940 1.00 90.81 265 ASN A O 1
ATOM 2130 N N . ILE A 1 266 ? -13.190 -15.688 10.441 1.00 87.50 266 ILE A N 1
ATOM 2131 C CA . ILE A 1 266 ? -13.803 -14.352 10.474 1.00 87.50 266 ILE A CA 1
ATOM 2132 C C . ILE A 1 266 ? -15.260 -14.445 10.017 1.00 87.50 266 ILE A C 1
ATOM 2134 O O . ILE A 1 266 ? -16.152 -13.980 10.729 1.00 87.50 266 ILE A O 1
ATOM 2138 N N . PHE A 1 267 ? -15.517 -15.101 8.883 1.00 88.12 267 PHE A N 1
ATOM 2139 C CA . PHE A 1 267 ? -16.867 -15.264 8.351 1.00 88.12 267 PHE A CA 1
ATOM 2140 C C . PHE A 1 267 ? -17.789 -15.988 9.341 1.00 88.12 267 PHE A C 1
ATOM 2142 O O . PHE A 1 267 ? -18.886 -15.514 9.628 1.00 88.12 267 PHE A O 1
ATOM 2149 N N . SER A 1 268 ? -17.325 -17.091 9.928 1.00 90.06 268 SER A N 1
ATOM 2150 C CA . SER A 1 268 ? -18.073 -17.884 10.906 1.00 90.06 268 SER A CA 1
ATOM 2151 C C . SER A 1 268 ? -18.409 -17.088 12.172 1.00 90.06 268 SER A C 1
ATOM 2153 O O . SER A 1 268 ? -19.557 -17.080 12.625 1.00 90.06 268 SER A O 1
ATOM 2155 N N . LEU A 1 269 ? -17.446 -16.336 12.717 1.00 88.00 269 LEU A N 1
ATOM 2156 C CA . LEU A 1 269 ? -17.664 -15.481 13.887 1.00 88.00 269 LEU A CA 1
ATOM 2157 C C . LEU A 1 269 ? -18.682 -14.372 13.607 1.00 88.00 269 LEU A C 1
ATOM 2159 O O . LEU A 1 269 ? -19.560 -14.114 14.438 1.00 88.00 269 LEU A O 1
ATOM 2163 N N . VAL A 1 270 ? -18.584 -13.737 12.438 1.00 86.38 270 VAL A N 1
ATOM 2164 C CA . VAL A 1 270 ? -19.517 -12.694 11.996 1.00 86.38 270 VAL A CA 1
ATOM 2165 C C . VAL A 1 270 ? -20.908 -13.280 11.797 1.00 86.38 270 VAL A C 1
ATOM 2167 O O . VAL A 1 270 ? -21.871 -12.731 12.330 1.00 86.38 270 VAL A O 1
ATOM 2170 N N . PHE A 1 271 ? -21.017 -14.418 11.113 1.00 86.88 271 PHE A N 1
ATOM 2171 C CA . PHE A 1 271 ? -22.279 -15.106 10.861 1.00 86.88 271 PHE A CA 1
ATOM 2172 C C . PHE A 1 271 ? -22.982 -15.494 12.164 1.00 86.88 271 PHE A C 1
ATOM 2174 O O . PHE A 1 271 ? -24.143 -15.147 12.375 1.00 86.88 271 PHE A O 1
ATOM 2181 N N . VAL A 1 272 ? -22.268 -16.131 13.095 1.00 87.25 272 VAL A N 1
ATOM 2182 C CA . VAL A 1 272 ? -22.816 -16.509 14.405 1.00 87.25 272 VAL A CA 1
ATOM 2183 C C . VAL A 1 272 ? -23.248 -15.283 15.197 1.00 87.25 272 VAL A C 1
ATOM 2185 O O . VAL A 1 272 ? -24.330 -15.279 15.794 1.00 87.25 272 VAL A O 1
ATOM 2188 N N . LYS A 1 273 ? -22.441 -14.216 15.192 1.00 85.44 273 LYS A N 1
ATOM 2189 C CA . LYS A 1 273 ? -22.798 -12.969 15.868 1.00 85.44 273 LYS A CA 1
ATOM 2190 C C . LYS A 1 273 ? -24.051 -12.343 15.260 1.00 85.44 273 LYS A C 1
ATOM 2192 O O . LYS A 1 273 ? -24.945 -11.965 16.018 1.00 85.44 273 LYS A O 1
ATOM 2197 N N . ALA A 1 274 ? -24.119 -12.247 13.936 1.00 84.19 274 ALA A N 1
ATOM 2198 C CA . ALA A 1 274 ? -25.252 -11.699 13.203 1.00 84.19 274 ALA A CA 1
ATOM 2199 C C . ALA A 1 274 ? -26.522 -12.516 13.463 1.00 84.19 274 ALA A C 1
ATOM 2201 O O . ALA A 1 274 ? -27.537 -11.943 13.846 1.00 84.19 274 ALA A O 1
ATOM 2202 N N . PHE A 1 275 ? -26.446 -13.847 13.382 1.00 84.75 275 PHE A N 1
ATOM 2203 C CA . PHE A 1 275 ? -27.560 -14.750 13.671 1.00 84.75 275 PHE A CA 1
ATOM 2204 C C . PHE A 1 275 ? -28.068 -14.606 15.110 1.00 84.75 275 PHE A C 1
ATOM 2206 O O . PHE A 1 275 ? -29.270 -14.506 15.348 1.00 84.75 275 PHE A O 1
ATOM 2213 N N . MET A 1 276 ? -27.167 -14.529 16.095 1.00 82.44 276 MET A N 1
ATOM 2214 C CA . MET A 1 276 ? -27.571 -14.300 17.484 1.00 82.44 276 MET A CA 1
ATOM 2215 C C . MET A 1 276 ? -28.195 -12.924 17.697 1.00 82.44 276 MET A C 1
ATOM 2217 O O . MET A 1 276 ? -29.146 -12.814 18.465 1.00 82.44 276 MET A O 1
ATOM 2221 N N . LEU A 1 277 ? -27.671 -11.879 17.054 1.00 79.62 277 LEU A N 1
ATOM 2222 C CA . LEU A 1 277 ? -28.248 -10.537 17.129 1.00 79.62 277 LEU A CA 1
ATOM 2223 C C . LEU A 1 277 ? -29.622 -10.480 16.456 1.00 79.62 277 LEU A C 1
ATOM 2225 O O . LEU A 1 277 ? -30.535 -9.891 17.026 1.00 79.62 277 LEU A O 1
ATOM 2229 N N . TYR A 1 278 ? -29.787 -11.141 15.310 1.00 79.81 278 TYR A N 1
ATOM 2230 C CA . TYR A 1 278 ? -31.063 -11.294 14.615 1.00 79.81 278 TYR A CA 1
ATOM 2231 C C . TYR A 1 278 ? -32.091 -12.011 15.497 1.00 79.81 278 TYR A C 1
ATOM 2233 O O . TYR A 1 278 ? -33.152 -11.465 15.785 1.00 79.81 278 TYR A O 1
ATOM 2241 N N . ARG A 1 279 ? -31.732 -13.173 16.053 1.00 78.31 279 ARG A N 1
ATOM 2242 C CA . ARG A 1 279 ? -32.610 -13.931 16.953 1.00 78.31 279 ARG A CA 1
ATOM 2243 C C . ARG A 1 279 ? -32.933 -13.165 18.236 1.00 78.31 279 ARG A C 1
ATOM 2245 O O . ARG A 1 279 ? -34.041 -13.252 18.754 1.00 78.31 279 ARG A O 1
ATOM 2252 N N . GLN A 1 280 ? -31.973 -12.412 18.776 1.00 73.69 280 GLN A N 1
ATOM 2253 C CA . GLN A 1 280 ? -32.225 -11.524 19.913 1.00 73.69 280 GLN A CA 1
ATOM 2254 C C . GLN A 1 280 ? -33.178 -10.386 19.546 1.00 73.69 280 GLN A C 1
ATOM 2256 O O . GLN A 1 280 ? -34.002 -10.036 20.384 1.00 73.69 280 GLN A O 1
ATOM 2261 N N . ARG A 1 281 ? -33.083 -9.824 18.336 1.00 68.81 281 ARG A N 1
ATOM 2262 C CA . ARG A 1 281 ? -33.987 -8.780 17.837 1.00 68.81 281 ARG A CA 1
ATOM 2263 C C . ARG A 1 281 ? -35.418 -9.298 17.718 1.00 68.81 281 ARG A C 1
ATOM 2265 O O . ARG A 1 281 ? -36.325 -8.633 18.203 1.00 68.81 281 ARG A O 1
ATOM 2272 N N . GLU A 1 282 ? -35.592 -10.487 17.149 1.00 69.19 282 GLU A N 1
ATOM 2273 C CA . GLU A 1 282 ? -36.890 -11.153 16.994 1.00 69.19 282 GLU A CA 1
ATOM 2274 C C . GLU A 1 282 ? -37.505 -11.515 18.360 1.00 69.19 282 GLU A C 1
ATOM 2276 O O . GLU A 1 282 ? -38.613 -11.096 18.680 1.00 69.19 282 GLU A O 1
ATOM 2281 N N . ASN A 1 283 ? -36.739 -12.164 19.246 1.00 64.56 283 ASN A N 1
ATOM 2282 C CA . ASN A 1 283 ? -37.232 -12.587 20.564 1.00 64.56 283 ASN A CA 1
ATOM 2283 C C . ASN A 1 283 ? -37.471 -11.427 21.555 1.00 64.56 283 ASN A C 1
ATOM 2285 O O . ASN A 1 283 ? -38.271 -11.561 22.480 1.00 64.56 283 ASN A O 1
ATOM 2289 N N . LYS A 1 284 ? -36.750 -10.299 21.440 1.00 53.09 284 LYS A N 1
ATOM 2290 C CA . LYS A 1 284 ? -36.840 -9.174 22.397 1.00 53.09 284 LYS A CA 1
ATOM 2291 C C . LYS A 1 284 ? -37.837 -8.087 22.031 1.00 53.09 284 LYS A C 1
ATOM 2293 O O . LYS A 1 284 ? -38.074 -7.240 22.891 1.00 53.09 284 LYS A O 1
ATOM 2298 N N . GLN A 1 285 ? -38.490 -8.156 20.869 1.00 51.62 285 GLN A N 1
ATOM 2299 C CA . GLN A 1 285 ? -39.747 -7.423 20.684 1.00 51.62 285 GLN A CA 1
ATOM 2300 C C . GLN A 1 285 ? -40.792 -7.798 21.758 1.00 51.62 285 GLN A C 1
ATOM 2302 O O . GLN A 1 285 ? -41.695 -7.010 22.009 1.00 51.62 285 GLN A O 1
ATOM 2307 N N . VAL A 1 286 ? -40.624 -8.935 22.455 1.00 46.03 286 VAL A N 1
ATOM 2308 C CA . VAL A 1 286 ? -41.607 -9.464 23.412 1.00 46.03 286 VAL A CA 1
ATOM 2309 C C . VAL A 1 286 ? -41.273 -9.209 24.902 1.00 46.03 286 VAL A C 1
ATOM 2311 O O . VAL A 1 286 ? -42.201 -9.168 25.699 1.00 46.03 286 VAL A O 1
ATOM 2314 N N . VAL A 1 287 ? -40.005 -9.022 25.341 1.00 46.94 287 VAL A N 1
ATOM 2315 C CA . VAL A 1 287 ? -39.689 -9.109 26.805 1.00 46.94 287 VAL A CA 1
ATOM 2316 C C . VAL A 1 287 ? -38.678 -8.098 27.400 1.00 46.94 287 VAL A C 1
ATOM 2318 O O . VAL A 1 287 ? -38.699 -7.884 28.608 1.00 46.94 287 VAL A O 1
ATOM 2321 N N . THR A 1 288 ? -37.788 -7.418 26.657 1.00 43.59 288 THR A N 1
ATOM 2322 C CA . THR A 1 288 ? -36.836 -6.464 27.298 1.00 43.59 288 THR A CA 1
ATOM 2323 C C . THR A 1 288 ? -36.531 -5.237 26.440 1.00 43.59 288 THR A C 1
ATOM 2325 O O . THR A 1 288 ? -36.164 -5.382 25.280 1.00 43.59 288 THR A O 1
ATOM 2328 N N . LYS A 1 289 ? -36.604 -4.038 27.044 1.00 44.91 289 LYS A N 1
ATOM 2329 C CA . LYS A 1 289 ? -36.254 -2.710 26.491 1.00 44.91 289 LYS A CA 1
ATOM 2330 C C . LYS A 1 289 ? -34.792 -2.604 25.991 1.00 44.91 289 LYS A C 1
ATOM 2332 O O . LYS A 1 289 ? -33.981 -1.878 26.555 1.00 44.91 289 LYS A O 1
ATOM 2337 N N . LYS A 1 290 ? -34.408 -3.331 24.939 1.00 46.75 290 LYS A N 1
ATOM 2338 C CA . LYS A 1 290 ? -33.225 -3.027 24.115 1.00 46.75 290 LYS A CA 1
ATOM 2339 C C . LYS A 1 290 ? -33.728 -2.511 22.780 1.00 46.75 290 LYS A C 1
ATOM 2341 O O . LYS A 1 290 ? -34.119 -3.292 21.920 1.00 46.75 290 LYS A O 1
ATOM 2346 N N . TYR A 1 291 ? -33.745 -1.197 22.638 1.00 57.88 291 TYR A N 1
ATOM 2347 C CA . TYR A 1 291 ? -34.205 -0.556 21.419 1.00 57.88 291 TYR A CA 1
ATOM 2348 C C . TYR A 1 291 ? -33.056 -0.477 20.412 1.00 57.88 291 TYR A C 1
ATOM 2350 O O . TYR A 1 291 ? -31.918 -0.170 20.770 1.00 57.88 291 TYR A O 1
ATOM 2358 N N . TYR A 1 292 ? -33.350 -0.770 19.151 1.00 57.09 292 TYR A N 1
ATOM 2359 C CA . TYR A 1 292 ? -32.450 -0.494 18.036 1.00 57.09 292 TYR A CA 1
ATOM 2360 C C . TYR A 1 292 ? -32.724 0.937 17.568 1.00 57.09 292 TYR A C 1
ATOM 2362 O O . TYR A 1 292 ? -33.883 1.331 17.447 1.00 57.09 292 TYR A O 1
ATOM 2370 N N . SER A 1 293 ? -31.680 1.743 17.375 1.00 56.53 293 SER A N 1
ATOM 2371 C CA . SER A 1 293 ? -31.847 3.113 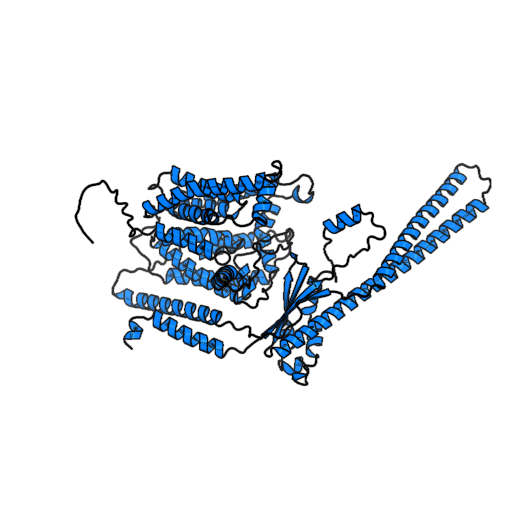16.887 1.00 56.53 293 SER A CA 1
ATOM 2372 C C . SER A 1 293 ? -31.979 3.111 15.364 1.00 56.53 293 SER A C 1
ATOM 2374 O O . SER A 1 293 ? -31.105 2.567 14.693 1.00 56.53 293 SER A O 1
ATOM 2376 N N . ASN A 1 294 ? -32.998 3.790 14.831 1.00 60.75 294 ASN A N 1
ATOM 2377 C CA . ASN A 1 294 ? -33.086 4.127 13.401 1.00 60.75 294 ASN A CA 1
ATOM 2378 C C . ASN A 1 294 ? -32.220 5.349 13.024 1.00 60.75 294 ASN A C 1
ATOM 2380 O O . ASN A 1 294 ? -32.239 5.782 11.879 1.00 60.75 294 ASN A O 1
ATOM 2384 N N . ASP A 1 295 ? -31.485 5.920 13.987 1.00 71.56 295 ASP A N 1
ATOM 2385 C CA . ASP A 1 295 ? -30.485 6.963 13.744 1.00 71.56 295 ASP A CA 1
ATOM 2386 C C . ASP A 1 295 ? -29.396 6.414 12.810 1.00 71.56 295 ASP A C 1
ATOM 2388 O O . ASP A 1 295 ? -28.789 5.397 13.135 1.00 71.56 295 ASP A O 1
ATOM 2392 N N . LEU A 1 296 ? -29.171 7.063 11.664 1.00 72.25 296 LEU A N 1
ATOM 2393 C CA . LEU A 1 296 ? -28.140 6.715 10.676 1.00 72.25 296 LEU A CA 1
ATOM 2394 C C . LEU A 1 296 ? -26.801 7.420 10.956 1.00 72.25 296 LEU A C 1
ATOM 2396 O O . LEU A 1 296 ? -25.935 7.470 10.083 1.00 72.25 296 LEU A O 1
ATOM 2400 N N . GLY A 1 297 ? -26.615 7.920 12.178 1.00 77.62 297 GLY A N 1
ATOM 2401 C CA . GLY A 1 297 ? -25.383 8.558 12.617 1.00 77.62 297 GLY A CA 1
ATOM 2402 C C . GLY A 1 297 ? -25.273 10.017 12.179 1.00 77.62 297 GLY A C 1
ATOM 2403 O O . GLY A 1 297 ? -26.141 10.577 11.513 1.00 77.62 297 GLY A O 1
ATOM 2404 N N . ASP A 1 298 ? -24.190 10.650 12.611 1.00 83.94 298 ASP A N 1
ATOM 2405 C CA . ASP A 1 298 ? -23.820 12.018 12.241 1.00 83.94 298 ASP A CA 1
ATOM 2406 C C . ASP A 1 298 ? -22.855 12.032 11.046 1.00 83.94 298 ASP A C 1
ATOM 2408 O O . ASP A 1 298 ? -22.527 10.997 10.477 1.00 83.94 298 ASP A O 1
ATOM 2412 N N . ILE A 1 299 ? -22.376 13.219 10.655 1.00 87.44 299 ILE A N 1
ATOM 2413 C CA . ILE A 1 299 ? -21.417 13.381 9.549 1.00 87.44 299 ILE A CA 1
ATOM 2414 C C . ILE A 1 299 ? -20.114 12.593 9.764 1.00 87.44 299 ILE A C 1
ATOM 2416 O O . ILE A 1 299 ? -19.465 12.200 8.796 1.00 87.44 299 ILE A O 1
ATOM 2420 N N . PHE A 1 300 ? -19.763 12.321 11.023 1.00 91.19 300 PHE A N 1
ATOM 2421 C CA . PHE A 1 300 ? -18.603 11.528 11.402 1.00 91.19 300 PHE A CA 1
ATOM 2422 C C . PHE A 1 300 ? -18.914 10.040 11.531 1.00 91.19 300 PHE A C 1
ATOM 2424 O O . PHE A 1 300 ? -18.028 9.309 11.964 1.00 91.19 300 PHE A O 1
ATOM 2431 N N . ALA A 1 301 ? -20.107 9.556 11.171 1.00 92.88 301 ALA A N 1
ATOM 2432 C CA . ALA A 1 301 ? -20.342 8.124 11.040 1.00 92.88 301 ALA A CA 1
ATOM 2433 C C . ALA A 1 301 ? -19.385 7.526 9.985 1.00 92.88 301 ALA A C 1
ATOM 2435 O O . ALA A 1 301 ? -19.019 8.213 9.030 1.00 92.88 301 ALA A O 1
ATOM 2436 N N . PRO A 1 302 ? -18.950 6.259 10.117 1.00 96.06 302 PRO A N 1
ATOM 2437 C CA . PRO A 1 302 ? -17.877 5.735 9.272 1.00 96.06 302 PRO A CA 1
ATOM 2438 C C . PRO A 1 302 ? -18.212 5.786 7.778 1.00 96.06 302 PRO A C 1
ATOM 2440 O O . PRO A 1 302 ? -17.383 6.195 6.969 1.00 96.06 302 PRO A O 1
ATOM 2443 N N . TRP A 1 303 ? -19.443 5.400 7.420 1.00 94.56 303 TRP A N 1
ATOM 2444 C CA . TRP A 1 303 ? -19.930 5.393 6.039 1.00 94.56 303 TRP A CA 1
ATOM 2445 C C . TRP A 1 303 ? -20.075 6.802 5.468 1.00 94.56 303 TRP A C 1
ATOM 2447 O O . TRP A 1 303 ? -19.646 7.031 4.342 1.00 94.56 303 TRP A O 1
ATOM 2457 N N . THR A 1 304 ? -20.629 7.754 6.227 1.00 94.50 304 THR A N 1
ATOM 2458 C CA . THR A 1 304 ? -20.772 9.142 5.763 1.00 94.50 304 THR A CA 1
ATOM 2459 C C . THR A 1 304 ? -19.418 9.809 5.609 1.00 94.50 304 THR A C 1
ATOM 2461 O O . THR A 1 304 ? -19.181 10.454 4.595 1.00 94.50 304 THR A O 1
ATOM 2464 N N . LEU A 1 305 ? -18.520 9.625 6.581 1.00 94.69 305 LEU A N 1
ATOM 2465 C CA . LEU A 1 305 ? -17.183 10.204 6.567 1.00 94.69 305 LEU A CA 1
ATOM 2466 C C . LEU A 1 305 ? -16.386 9.678 5.373 1.00 94.69 305 LEU A C 1
ATOM 2468 O O . LEU A 1 305 ? -15.832 10.472 4.616 1.00 94.69 305 LEU A O 1
ATOM 2472 N N . SER A 1 306 ? -16.377 8.355 5.169 1.00 94.81 306 SER A N 1
ATOM 2473 C CA . SER A 1 306 ? -15.636 7.758 4.061 1.00 94.81 306 SER A CA 1
ATOM 2474 C C . SER A 1 306 ? -16.189 8.200 2.703 1.00 94.81 306 SER A C 1
ATOM 2476 O O . SER A 1 306 ? -15.410 8.630 1.853 1.00 94.81 306 SER A O 1
ATOM 2478 N N . LEU A 1 307 ? -17.519 8.187 2.524 1.00 95.31 307 LEU A N 1
ATOM 2479 C CA . LEU A 1 307 ? -18.165 8.680 1.303 1.00 95.31 307 LEU A CA 1
ATOM 2480 C C . LEU A 1 307 ? -17.866 10.159 1.057 1.00 95.31 307 LEU A C 1
ATOM 2482 O O . LEU A 1 307 ? -17.573 10.530 -0.074 1.00 95.31 307 LEU A O 1
ATOM 2486 N N . LEU A 1 308 ? -17.910 11.000 2.093 1.00 93.56 308 LEU A N 1
ATOM 2487 C CA . LEU A 1 308 ? -17.665 12.437 1.977 1.00 93.56 308 LEU A CA 1
ATOM 2488 C C . LEU A 1 308 ? -16.242 12.727 1.496 1.00 93.56 308 LEU A C 1
ATOM 2490 O O . LEU A 1 308 ? -16.067 13.509 0.568 1.00 93.56 308 LEU A O 1
ATOM 2494 N N . ILE A 1 309 ? -15.238 12.073 2.078 1.00 93.38 309 ILE A N 1
ATOM 2495 C CA . ILE A 1 309 ? -13.832 12.274 1.702 1.00 93.38 309 ILE A CA 1
ATOM 2496 C C . ILE A 1 309 ? -13.593 11.853 0.254 1.00 93.38 309 ILE A C 1
ATOM 2498 O O . ILE A 1 309 ? -13.036 12.624 -0.525 1.00 93.38 309 ILE A O 1
ATOM 2502 N N . TRP A 1 310 ? -14.058 10.661 -0.128 1.00 94.25 310 TRP A N 1
ATOM 2503 C CA . TRP A 1 310 ? -13.889 10.171 -1.495 1.00 94.25 310 TRP A CA 1
ATOM 2504 C C . TRP A 1 310 ? -14.715 10.958 -2.514 1.00 94.25 310 TRP A C 1
ATOM 2506 O O . TRP A 1 310 ? -14.258 11.142 -3.635 1.00 94.25 310 TRP A O 1
ATOM 2516 N N . SER A 1 311 ? -15.882 11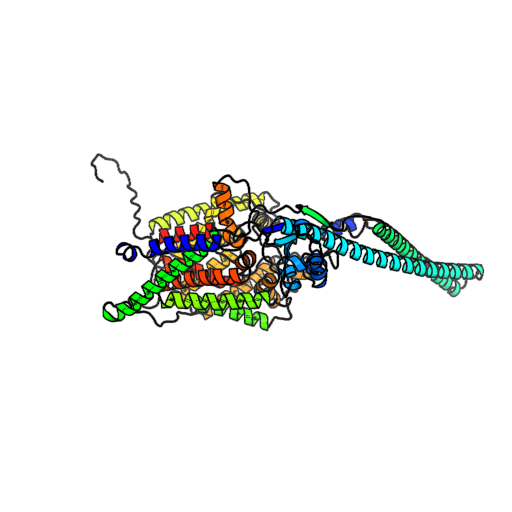.484 -2.132 1.00 91.75 311 SER A N 1
ATOM 2517 C CA . SER A 1 311 ? -16.681 12.355 -3.007 1.00 91.75 311 SER A CA 1
ATOM 2518 C C . SER A 1 311 ? -16.004 13.705 -3.228 1.00 91.75 311 SER A C 1
ATOM 2520 O O . SER A 1 311 ? -15.954 14.174 -4.358 1.00 91.75 311 SER A O 1
ATOM 2522 N N . ILE A 1 312 ? -15.440 14.316 -2.177 1.00 88.81 312 ILE A N 1
ATOM 2523 C CA . ILE A 1 312 ? -14.669 15.564 -2.301 1.00 88.81 312 ILE A CA 1
ATOM 2524 C C . ILE A 1 312 ? -13.471 15.350 -3.227 1.00 88.81 312 ILE A C 1
ATOM 2526 O O . ILE A 1 312 ? -13.247 16.154 -4.125 1.00 88.81 312 ILE A O 1
ATOM 2530 N N . LEU A 1 313 ? -12.738 14.250 -3.057 1.00 88.62 313 LEU A N 1
ATOM 2531 C CA . LEU A 1 313 ? -11.618 13.917 -3.936 1.00 88.62 313 LEU A CA 1
ATOM 2532 C C . LEU A 1 313 ? -12.067 13.622 -5.364 1.00 88.62 313 LEU A C 1
ATOM 2534 O O . LEU A 1 313 ? -11.432 14.098 -6.293 1.00 88.62 313 LEU A O 1
ATOM 2538 N N . GLY A 1 314 ? -13.172 12.900 -5.551 1.00 87.06 314 GLY A N 1
ATOM 2539 C CA . GLY A 1 314 ? -13.744 12.640 -6.872 1.00 87.06 314 GLY A CA 1
ATOM 2540 C C . GLY A 1 314 ? -14.140 13.926 -7.601 1.00 87.06 314 GLY A C 1
ATOM 2541 O O . GLY A 1 314 ? -13.879 14.055 -8.792 1.00 87.06 314 GLY A O 1
ATOM 2542 N N . ILE A 1 315 ? -14.698 14.903 -6.877 1.00 86.19 315 ILE A N 1
ATOM 2543 C CA . ILE A 1 315 ? -14.991 16.243 -7.402 1.00 86.19 315 ILE A CA 1
ATOM 2544 C C . ILE A 1 315 ? -13.693 16.948 -7.808 1.00 86.19 315 ILE A C 1
ATOM 2546 O O . ILE A 1 315 ? -13.598 17.424 -8.933 1.00 86.19 315 ILE A O 1
ATOM 2550 N N . ILE A 1 316 ? -12.683 16.982 -6.933 1.00 81.94 316 ILE A N 1
ATOM 2551 C CA . ILE A 1 316 ? -11.384 17.608 -7.236 1.00 81.94 316 ILE A CA 1
ATOM 2552 C C . ILE A 1 316 ? -10.764 16.976 -8.487 1.00 81.94 316 ILE A C 1
ATOM 2554 O O . ILE A 1 316 ? -10.383 17.688 -9.406 1.00 81.94 316 ILE A O 1
ATOM 2558 N N . ILE A 1 317 ? -10.754 15.646 -8.569 1.00 80.38 317 ILE A N 1
ATOM 2559 C CA . ILE A 1 317 ? -10.248 14.897 -9.723 1.00 80.38 317 ILE A CA 1
ATOM 2560 C C . ILE A 1 317 ? -10.997 15.272 -11.007 1.00 80.38 317 ILE A C 1
ATOM 2562 O O . ILE A 1 317 ? -10.367 15.478 -12.040 1.00 80.38 317 ILE A O 1
ATOM 2566 N N . ALA A 1 318 ? -12.326 15.387 -10.954 1.00 80.69 318 ALA A N 1
ATOM 2567 C CA . ALA A 1 318 ? -13.132 15.736 -12.122 1.00 80.69 318 ALA A CA 1
ATOM 2568 C C . ALA A 1 318 ? -12.839 17.154 -12.649 1.00 80.69 318 ALA A C 1
ATOM 2570 O O . ALA A 1 318 ? -12.896 17.372 -13.857 1.00 80.69 318 ALA A O 1
ATOM 2571 N N . PHE A 1 319 ? -12.510 18.102 -11.763 1.00 76.25 319 PHE A N 1
ATOM 2572 C CA . PHE A 1 319 ? -12.222 19.499 -12.115 1.00 76.25 319 PHE A CA 1
ATOM 2573 C C . PHE A 1 319 ? -10.735 19.802 -12.372 1.00 76.25 319 PHE A C 1
ATOM 2575 O O . PHE A 1 319 ? -10.418 20.896 -12.828 1.00 76.25 319 PHE A O 1
ATOM 2582 N N . SER A 1 320 ? -9.828 18.867 -12.084 1.00 69.62 320 SER A N 1
ATOM 2583 C CA . SER A 1 320 ? -8.370 19.055 -12.178 1.00 69.62 320 SER A CA 1
ATOM 2584 C C . SER A 1 320 ? -7.694 18.070 -13.142 1.00 69.62 320 SER A C 1
ATOM 2586 O O . SER A 1 320 ? -6.495 17.820 -13.032 1.00 69.62 320 SER A O 1
ATOM 2588 N N . SER A 1 321 ? -8.455 17.510 -14.084 1.00 60.44 321 SER A N 1
ATOM 2589 C CA . SER A 1 321 ? -8.012 16.476 -15.033 1.00 60.44 321 SER A CA 1
ATOM 2590 C C . SER A 1 321 ? -6.879 16.905 -15.973 1.00 60.44 321 SER A C 1
ATOM 2592 O O . SER A 1 321 ? -6.160 16.040 -16.458 1.00 60.44 321 SER A O 1
ATOM 2594 N N . ASP A 1 322 ? -6.664 18.209 -16.166 1.00 65.62 322 ASP A N 1
ATOM 2595 C CA . ASP A 1 322 ? -5.590 18.732 -17.021 1.00 65.62 322 ASP A CA 1
ATOM 2596 C C . ASP A 1 322 ? -4.221 18.842 -16.310 1.00 65.62 322 ASP A C 1
ATOM 2598 O O . ASP A 1 322 ? -3.215 19.121 -16.959 1.00 65.62 322 ASP A O 1
ATOM 2602 N N . ILE A 1 323 ? -4.159 18.661 -14.980 1.00 63.16 323 ILE A N 1
ATOM 2603 C CA . ILE A 1 323 ? -2.954 18.953 -14.169 1.00 63.16 323 ILE A CA 1
ATOM 2604 C C . ILE A 1 323 ? -2.043 17.720 -14.010 1.00 63.16 323 ILE A C 1
ATOM 2606 O O . ILE A 1 323 ? -0.836 17.862 -13.816 1.00 63.16 323 ILE A O 1
ATOM 2610 N N . ILE A 1 324 ? -2.602 16.506 -14.033 1.00 67.88 324 ILE A N 1
ATOM 2611 C CA . ILE A 1 324 ? -1.912 15.256 -13.666 1.00 67.88 324 ILE A CA 1
ATOM 2612 C C . ILE A 1 324 ? -2.286 14.147 -14.654 1.00 67.88 324 ILE A C 1
ATOM 2614 O O . ILE A 1 324 ? -3.360 14.191 -15.251 1.00 67.88 324 ILE A O 1
ATOM 2618 N N . ASP A 1 325 ? -1.408 13.149 -14.802 1.00 68.88 325 ASP A N 1
ATOM 2619 C CA . ASP A 1 325 ? -1.641 11.965 -15.631 1.00 68.88 325 ASP A CA 1
ATOM 2620 C C . ASP A 1 325 ? -3.034 11.344 -15.413 1.00 68.88 325 ASP A C 1
ATOM 2622 O O . ASP A 1 325 ? -3.550 11.314 -14.286 1.00 68.88 325 ASP A O 1
ATOM 2626 N N . PRO A 1 326 ? -3.650 10.799 -16.479 1.00 76.75 326 PRO A N 1
ATOM 2627 C CA . PRO A 1 326 ? -4.977 10.216 -16.393 1.00 76.75 326 PRO A CA 1
ATOM 2628 C C . PRO A 1 326 ? -5.005 9.045 -15.406 1.00 76.75 326 PRO A C 1
ATOM 2630 O O . PRO A 1 326 ? -4.174 8.134 -15.439 1.00 76.75 326 PRO A O 1
ATOM 2633 N N . ILE A 1 327 ? -6.016 9.046 -14.539 1.00 82.75 327 ILE A N 1
ATOM 2634 C CA . ILE A 1 327 ? -6.222 7.980 -13.559 1.00 82.75 327 ILE A CA 1
ATOM 2635 C C . ILE A 1 327 ? -6.633 6.692 -14.278 1.00 82.75 327 ILE A C 1
ATOM 2637 O O . ILE A 1 327 ? -7.588 6.672 -15.051 1.00 82.75 327 ILE A O 1
ATOM 2641 N N . GLN A 1 328 ? -5.933 5.595 -13.982 1.00 84.31 328 GLN A N 1
ATOM 2642 C CA . GLN A 1 328 ? -6.197 4.286 -14.587 1.00 84.31 328 GLN A CA 1
ATOM 2643 C C . GLN A 1 328 ? -7.493 3.645 -14.054 1.00 84.31 328 GLN A C 1
ATOM 2645 O O . GLN A 1 328 ? -7.806 3.746 -12.865 1.00 84.31 328 GLN A O 1
ATOM 2650 N N . ASP A 1 329 ? -8.183 2.868 -14.898 1.00 86.19 329 ASP A N 1
ATOM 2651 C CA . ASP A 1 329 ? -9.434 2.144 -14.577 1.00 86.19 329 ASP A CA 1
ATOM 2652 C C . ASP A 1 329 ? -9.344 1.243 -13.338 1.00 86.19 329 ASP A C 1
ATOM 2654 O O . ASP A 1 329 ? -10.331 1.016 -12.624 1.00 86.19 329 ASP A O 1
ATOM 2658 N N . VAL A 1 330 ? -8.138 0.747 -13.051 1.00 89.12 330 VAL A N 1
ATOM 2659 C CA . VAL A 1 330 ? -7.835 -0.040 -11.854 1.00 89.12 330 VAL A CA 1
ATOM 2660 C C . VAL A 1 330 ? -8.221 0.733 -10.592 1.00 89.12 330 VAL A C 1
ATOM 2662 O O . VAL A 1 330 ? -8.829 0.157 -9.689 1.00 89.12 330 VAL A O 1
ATOM 2665 N N . PHE A 1 331 ? -7.938 2.035 -10.519 1.00 92.12 331 PHE A N 1
ATOM 2666 C CA . PHE A 1 331 ? -8.320 2.847 -9.367 1.00 92.12 331 PHE A CA 1
ATOM 2667 C C . PHE A 1 331 ? -9.843 2.936 -9.232 1.00 92.12 331 PHE A C 1
ATOM 2669 O O . PHE A 1 331 ? -10.368 2.606 -8.169 1.00 92.12 331 PHE A O 1
ATOM 2676 N N . TYR A 1 332 ? -10.55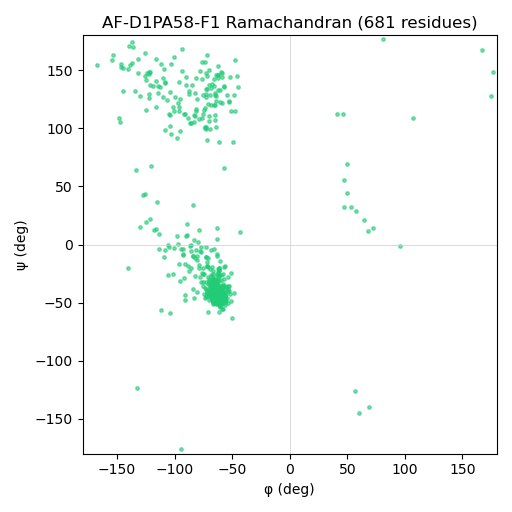7 3.298 -10.306 1.00 91.75 332 TYR A N 1
ATOM 2677 C CA . TYR A 1 332 ? -12.019 3.449 -10.298 1.00 91.75 332 TYR A CA 1
ATOM 2678 C C . TYR A 1 332 ? -12.747 2.160 -9.902 1.00 91.75 332 TYR A C 1
ATOM 2680 O O . TYR A 1 332 ? -13.708 2.185 -9.126 1.00 91.75 332 TYR A O 1
ATOM 2688 N N . THR A 1 333 ? -12.249 1.019 -10.375 1.00 93.88 333 THR A N 1
ATOM 2689 C CA . THR A 1 333 ? -12.782 -0.297 -10.012 1.00 93.88 333 THR A CA 1
ATOM 2690 C C . THR A 1 333 ? -12.598 -0.563 -8.519 1.00 93.88 333 THR A C 1
ATOM 2692 O O . THR A 1 333 ? -13.555 -0.895 -7.816 1.00 93.88 333 THR A O 1
ATOM 2695 N N . ASN A 1 334 ? -11.381 -0.374 -8.003 1.00 95.94 334 ASN A N 1
ATOM 2696 C CA . ASN A 1 334 ? -11.068 -0.672 -6.608 1.00 95.94 334 ASN A CA 1
ATOM 2697 C C . ASN A 1 334 ? -11.750 0.292 -5.633 1.00 95.94 334 ASN A C 1
ATOM 2699 O O . ASN A 1 334 ? -12.267 -0.168 -4.616 1.00 95.94 334 ASN A O 1
ATOM 2703 N N . ILE A 1 335 ? -11.837 1.591 -5.944 1.00 95.56 335 ILE A N 1
ATOM 2704 C CA . ILE A 1 335 ? -12.532 2.542 -5.069 1.00 95.56 335 ILE A CA 1
ATOM 2705 C C . ILE A 1 335 ? -14.036 2.263 -5.003 1.00 95.56 335 ILE A C 1
ATOM 2707 O O . ILE A 1 335 ? -14.633 2.350 -3.930 1.00 95.56 335 ILE A O 1
ATOM 2711 N N . SER A 1 336 ? -14.646 1.851 -6.118 1.00 95.38 336 SER A N 1
ATOM 2712 C CA . SER A 1 336 ? -16.063 1.474 -6.158 1.00 95.38 336 SER A CA 1
ATOM 2713 C C . SER A 1 336 ? -16.333 0.237 -5.301 1.00 95.38 336 SER A C 1
ATOM 2715 O O . SER A 1 336 ? -17.252 0.235 -4.480 1.00 95.38 336 SER A O 1
ATOM 2717 N N . VAL A 1 337 ? -15.491 -0.794 -5.434 1.00 97.00 337 VAL A N 1
ATOM 2718 C CA . VAL A 1 337 ? -15.553 -2.013 -4.612 1.00 97.00 337 VAL A CA 1
ATOM 2719 C C . VAL A 1 337 ? -15.346 -1.687 -3.132 1.00 97.00 337 VAL A C 1
ATOM 2721 O O . VAL A 1 337 ? -16.124 -2.142 -2.289 1.00 97.00 337 VAL A O 1
ATOM 2724 N N . TRP A 1 338 ? -14.337 -0.870 -2.816 1.00 97.25 338 TRP A N 1
ATOM 2725 C CA . TRP A 1 338 ? -14.035 -0.436 -1.456 1.00 97.25 338 TRP A CA 1
ATOM 2726 C C . TRP A 1 338 ? -15.230 0.269 -0.822 1.00 97.25 338 TRP A C 1
ATOM 2728 O O . TRP A 1 338 ? -15.718 -0.169 0.219 1.00 97.25 338 TRP A O 1
ATOM 2738 N N . LEU A 1 339 ? -15.750 1.316 -1.467 1.00 96.69 339 LEU A N 1
ATOM 2739 C CA . LEU A 1 339 ? -16.867 2.107 -0.956 1.00 96.69 339 LEU A CA 1
ATOM 2740 C C . LEU A 1 339 ? -18.140 1.274 -0.800 1.00 96.69 339 LEU A C 1
ATOM 2742 O O . LEU A 1 339 ? -18.786 1.357 0.246 1.00 96.69 339 LEU A O 1
ATOM 2746 N N . ALA A 1 340 ? -18.494 0.449 -1.788 1.00 96.62 340 ALA A N 1
ATOM 2747 C CA . ALA A 1 340 ? -19.704 -0.367 -1.737 1.00 96.62 340 ALA A CA 1
ATOM 2748 C C . ALA A 1 340 ? -19.675 -1.354 -0.559 1.00 96.62 340 ALA A C 1
ATOM 2750 O O . ALA A 1 340 ? -20.609 -1.405 0.243 1.00 96.62 340 ALA A O 1
ATOM 2751 N N . ILE A 1 341 ? -18.581 -2.105 -0.409 1.00 97.56 341 ILE A N 1
ATOM 2752 C CA . ILE A 1 341 ? -18.468 -3.129 0.635 1.00 97.56 341 ILE A CA 1
ATOM 2753 C C . ILE A 1 341 ? -18.289 -2.485 2.011 1.00 97.56 341 ILE A C 1
ATOM 2755 O O . ILE A 1 341 ? -18.973 -2.879 2.960 1.00 97.56 341 ILE A O 1
ATOM 2759 N N . PHE A 1 342 ? -17.416 -1.482 2.136 1.00 97.50 342 PHE A N 1
ATOM 2760 C CA . PHE A 1 342 ? -17.167 -0.784 3.398 1.00 97.50 342 PHE A CA 1
ATOM 2761 C C . PHE A 1 342 ? -18.448 -0.154 3.955 1.00 97.50 342 PHE A C 1
ATOM 2763 O O . PHE A 1 342 ? -18.786 -0.357 5.122 1.00 97.50 342 PHE A O 1
ATOM 2770 N N . THR A 1 343 ? -19.197 0.580 3.126 1.00 95.69 343 THR A N 1
ATOM 2771 C CA . THR A 1 343 ? -20.422 1.263 3.572 1.00 95.69 343 THR A CA 1
ATOM 2772 C C . THR A 1 343 ? -21.512 0.267 3.951 1.00 95.69 343 THR A C 1
ATOM 2774 O O . THR A 1 343 ? -22.065 0.366 5.050 1.00 95.69 343 THR A O 1
ATOM 2777 N N . ALA A 1 344 ? -21.767 -0.740 3.107 1.00 94.88 344 ALA A N 1
ATOM 2778 C CA . ALA A 1 344 ? -22.777 -1.763 3.362 1.00 94.88 344 ALA A CA 1
ATOM 2779 C C . ALA A 1 344 ? -22.500 -2.514 4.670 1.00 94.88 344 ALA A C 1
ATOM 2781 O O . ALA A 1 344 ? -23.394 -2.679 5.506 1.00 94.88 344 ALA A O 1
ATOM 2782 N N . THR A 1 345 ? -21.254 -2.931 4.889 1.00 94.75 345 THR A N 1
ATOM 2783 C CA . THR A 1 345 ? -20.863 -3.694 6.082 1.00 94.75 345 THR A CA 1
ATOM 2784 C C . THR A 1 345 ? -20.820 -2.826 7.337 1.00 94.75 345 THR A C 1
ATOM 2786 O O . THR A 1 345 ? -21.264 -3.278 8.397 1.00 94.75 345 THR A O 1
ATOM 2789 N N . SER A 1 346 ? -20.377 -1.570 7.239 1.00 94.75 346 SER A N 1
ATOM 2790 C CA . SER A 1 346 ? -20.334 -0.639 8.372 1.00 94.75 346 SER A CA 1
ATOM 2791 C C . SER A 1 346 ? -21.728 -0.256 8.869 1.00 94.75 346 SER A C 1
ATOM 2793 O O . SER A 1 346 ? -22.014 -0.398 10.064 1.00 94.75 346 SER A O 1
ATOM 2795 N N . ILE A 1 347 ? -22.633 0.120 7.955 1.00 91.12 347 ILE A N 1
ATOM 2796 C CA . ILE A 1 347 ? -24.035 0.432 8.274 1.00 91.12 347 ILE A CA 1
ATOM 2797 C C . ILE A 1 347 ? -24.724 -0.800 8.859 1.00 91.12 347 ILE A C 1
ATOM 2799 O O . ILE A 1 347 ? -25.325 -0.723 9.933 1.00 91.12 347 ILE A O 1
ATOM 2803 N N . SER A 1 348 ? -24.594 -1.955 8.199 1.00 88.31 348 SER A N 1
ATOM 2804 C CA . SER A 1 348 ? -25.220 -3.200 8.658 1.00 88.31 348 SER A CA 1
ATOM 2805 C C . SER A 1 348 ? -24.761 -3.568 10.066 1.00 88.31 348 SER A C 1
ATOM 2807 O O . SER A 1 348 ? -25.584 -3.857 10.935 1.00 88.31 348 SER A O 1
ATOM 2809 N N . THR A 1 349 ? -23.456 -3.492 10.335 1.00 90.31 349 THR A N 1
ATOM 2810 C CA . THR A 1 349 ? -22.901 -3.797 11.660 1.00 90.31 349 THR A CA 1
ATOM 2811 C C . THR A 1 349 ? -23.428 -2.842 12.721 1.00 90.31 349 THR A C 1
ATOM 2813 O O . THR A 1 349 ? -23.831 -3.273 13.803 1.00 90.31 349 THR A O 1
ATOM 2816 N N . TYR A 1 350 ? -23.467 -1.548 12.413 1.00 88.06 350 TYR A N 1
ATOM 2817 C CA . TYR A 1 350 ? -23.983 -0.544 13.328 1.00 88.06 350 TYR A CA 1
ATOM 2818 C C . TYR A 1 350 ? -25.468 -0.765 13.646 1.00 88.06 350 TYR A C 1
ATOM 2820 O O . TYR A 1 350 ? -25.841 -0.743 14.823 1.00 88.06 350 TYR A O 1
ATOM 2828 N N . LEU A 1 351 ? -26.312 -1.006 12.637 1.00 84.00 351 LEU A N 1
ATOM 2829 C CA . LEU A 1 351 ? -27.761 -1.191 12.793 1.00 84.00 351 LEU A CA 1
ATOM 2830 C C . LEU A 1 351 ? -28.125 -2.497 13.510 1.00 84.00 351 LEU A C 1
ATOM 2832 O O . LEU A 1 351 ? -29.065 -2.524 14.303 1.00 84.00 351 LEU A O 1
ATOM 2836 N N . LEU A 1 352 ? -27.380 -3.577 13.268 1.00 82.50 352 LEU A N 1
ATOM 2837 C CA . LEU A 1 352 ? -27.633 -4.881 13.893 1.00 82.50 352 LEU A CA 1
ATOM 2838 C C . LEU A 1 352 ? -27.270 -4.920 15.379 1.00 82.50 352 LEU A C 1
ATOM 2840 O O . LEU A 1 352 ? -27.703 -5.819 16.104 1.00 82.50 352 LEU A O 1
ATOM 2844 N N . MET A 1 353 ? -26.460 -3.979 15.854 1.00 83.75 353 MET A N 1
ATOM 2845 C CA . MET A 1 353 ? -26.013 -3.960 17.238 1.00 83.75 353 MET A CA 1
ATOM 2846 C C . MET A 1 353 ? -26.951 -3.162 18.151 1.00 83.75 353 MET A C 1
ATOM 2848 O O . MET A 1 353 ? -27.479 -2.125 17.754 1.00 83.75 353 MET A O 1
ATOM 2852 N N . PRO A 1 354 ? -27.141 -3.612 19.406 1.00 79.69 354 PRO A N 1
ATOM 2853 C CA . PRO A 1 354 ? -28.087 -2.987 20.321 1.00 79.69 354 PRO A CA 1
ATOM 2854 C C . PRO A 1 354 ? -27.648 -1.566 20.695 1.00 79.69 354 PRO A C 1
ATOM 2856 O O . PRO A 1 354 ? -26.477 -1.338 21.025 1.00 79.69 354 PRO A O 1
ATOM 2859 N N . ALA A 1 355 ? -28.598 -0.631 20.697 1.00 78.44 355 ALA A N 1
ATOM 2860 C CA . ALA A 1 355 ? -28.389 0.737 21.155 1.00 78.44 355 ALA A CA 1
ATOM 2861 C C . ALA A 1 355 ? -28.784 0.886 22.633 1.00 78.44 355 ALA A C 1
ATOM 2863 O O . ALA A 1 355 ? -29.664 0.181 23.135 1.00 78.44 355 ALA A O 1
ATOM 2864 N N . ASN A 1 356 ? -28.118 1.799 23.339 1.00 73.69 356 ASN A N 1
ATOM 2865 C CA . ASN A 1 356 ? -28.472 2.171 24.705 1.00 73.69 356 ASN A CA 1
ATOM 2866 C C . ASN A 1 356 ? -29.265 3.491 24.702 1.00 73.69 356 ASN A C 1
ATOM 2868 O O . ASN A 1 356 ? -28.712 4.522 24.330 1.00 73.69 356 ASN A O 1
ATOM 2872 N N . GLN A 1 357 ? -30.544 3.467 25.100 1.00 61.66 357 GLN A N 1
ATOM 2873 C CA . GLN A 1 357 ? -31.412 4.658 25.081 1.00 61.66 357 GLN A CA 1
ATOM 2874 C C . GLN A 1 357 ? -31.131 5.659 26.206 1.00 61.66 357 GLN A C 1
ATOM 2876 O O . GLN A 1 357 ? -31.469 6.833 26.066 1.00 61.66 357 GLN A O 1
ATOM 2881 N N . ASP A 1 358 ? -30.486 5.231 27.293 1.00 58.94 358 ASP A N 1
ATOM 2882 C CA . ASP A 1 358 ? -30.233 6.099 28.453 1.00 58.94 358 ASP A CA 1
ATOM 2883 C C . ASP A 1 358 ? -29.178 7.182 28.165 1.00 58.94 358 ASP A C 1
ATOM 2885 O O . ASP A 1 358 ? -29.005 8.136 28.927 1.00 58.94 358 ASP A O 1
ATOM 2889 N N . ILE A 1 359 ? -28.465 7.058 27.044 1.00 61.44 359 ILE A N 1
ATOM 2890 C CA . ILE A 1 359 ? -27.399 7.970 26.643 1.00 61.44 359 ILE A CA 1
ATOM 2891 C C . ILE A 1 359 ? -27.980 8.976 25.653 1.00 61.44 359 ILE A C 1
ATOM 2893 O O . ILE A 1 359 ? -28.018 8.755 24.444 1.00 61.44 359 ILE A O 1
ATOM 2897 N N . LYS A 1 360 ? -28.446 10.110 26.189 1.00 52.81 360 LYS A N 1
ATOM 2898 C CA . LYS A 1 360 ? -28.828 11.275 25.381 1.00 52.81 360 LYS A CA 1
ATOM 2899 C C . LYS A 1 360 ? -27.601 11.811 24.627 1.00 52.81 360 LYS A C 1
ATOM 2901 O O . LYS A 1 360 ? -26.490 11.810 25.149 1.00 52.81 360 LYS A O 1
ATOM 2906 N N . THR A 1 361 ? -27.824 12.265 23.394 1.00 54.69 361 THR A N 1
ATOM 2907 C CA . THR A 1 361 ? -26.800 12.702 22.429 1.00 54.69 361 THR A CA 1
ATOM 2908 C C . THR A 1 361 ? -25.771 13.678 23.019 1.00 54.69 361 THR A C 1
ATOM 2910 O O . THR A 1 361 ? -26.159 14.721 23.549 1.00 54.69 361 THR A O 1
ATOM 2913 N N . GLY A 1 362 ? -24.478 13.383 22.836 1.00 57.62 362 GLY A N 1
ATOM 2914 C CA . GLY A 1 362 ? -23.343 14.235 23.218 1.00 57.62 362 GLY A CA 1
ATOM 2915 C C . GLY A 1 362 ? -22.582 13.718 24.444 1.00 57.62 362 GLY A C 1
ATOM 2916 O O . GLY A 1 362 ? -23.057 13.792 25.578 1.00 57.62 362 GLY A O 1
ATOM 2917 N N . VAL A 1 363 ? -21.361 13.218 24.234 1.00 66.62 363 VAL A N 1
ATOM 2918 C CA . VAL A 1 363 ? -20.492 12.742 25.320 1.00 66.62 363 VAL A CA 1
ATOM 2919 C C . VAL A 1 363 ? -19.837 13.946 26.009 1.00 66.62 363 VAL A C 1
ATOM 2921 O O . VAL A 1 363 ? -18.919 14.558 25.472 1.00 66.62 363 VAL A O 1
ATOM 2924 N N . LYS A 1 364 ? -20.264 14.275 27.238 1.00 68.44 364 LYS A N 1
ATOM 2925 C CA . LYS A 1 364 ? -19.644 15.362 28.032 1.00 68.44 364 LYS A CA 1
ATOM 2926 C C . LYS A 1 364 ? -18.191 15.066 28.435 1.00 68.44 364 LYS A C 1
ATOM 2928 O O . LYS A 1 364 ? -17.397 15.987 28.607 1.00 68.44 364 LYS A O 1
ATOM 2933 N N . GLY A 1 365 ? -17.851 13.791 28.599 1.00 79.44 365 GLY A N 1
ATOM 2934 C CA . GLY A 1 365 ? -16.502 13.325 28.895 1.00 79.44 365 GLY A CA 1
ATOM 2935 C C . GLY A 1 365 ? -16.486 11.863 29.328 1.00 79.44 365 GLY A C 1
ATOM 2936 O O . GLY A 1 365 ? -17.527 11.282 29.636 1.00 79.44 365 GLY A O 1
ATOM 2937 N N . ILE A 1 366 ? -15.296 11.268 29.362 1.00 87.44 366 ILE A N 1
ATOM 2938 C CA . ILE A 1 366 ? -15.111 9.859 29.731 1.00 87.44 366 ILE A CA 1
ATOM 2939 C C . ILE A 1 366 ? -14.566 9.704 31.156 1.00 87.44 366 ILE A C 1
ATOM 2941 O O . ILE A 1 366 ? -13.904 10.589 31.711 1.00 87.44 366 ILE A O 1
ATOM 2945 N N . LYS A 1 367 ? -14.833 8.546 31.766 1.00 86.31 367 LYS A N 1
ATOM 2946 C CA . LYS A 1 367 ? -14.148 8.104 32.988 1.00 86.31 367 LYS A CA 1
ATOM 2947 C C . LYS A 1 367 ? -12.878 7.351 32.587 1.00 86.31 367 LYS A C 1
ATOM 2949 O O . LYS A 1 367 ? -12.955 6.461 31.745 1.00 86.31 367 LYS A O 1
ATOM 2954 N N . ILE A 1 368 ? -11.748 7.726 33.183 1.00 89.50 368 ILE A N 1
ATOM 2955 C CA . ILE A 1 368 ? -10.447 7.074 32.986 1.00 89.50 368 ILE A CA 1
ATOM 2956 C C . ILE A 1 368 ? -9.788 6.786 34.330 1.00 89.50 368 ILE A C 1
ATOM 2958 O O . ILE A 1 368 ? -10.069 7.456 35.329 1.00 89.50 368 ILE A O 1
ATOM 2962 N N . ASN A 1 369 ? -8.848 5.851 34.318 1.00 91.06 369 ASN A N 1
ATOM 2963 C CA . ASN A 1 369 ? -7.929 5.593 35.407 1.00 91.06 369 ASN A CA 1
ATOM 2964 C C . ASN A 1 369 ? -6.865 6.692 35.483 1.00 91.06 369 ASN A C 1
ATOM 2966 O O . ASN A 1 369 ? -5.896 6.706 34.722 1.00 91.06 369 ASN A O 1
ATOM 2970 N N . ILE A 1 370 ? -7.051 7.628 36.413 1.00 90.12 370 ILE A N 1
ATOM 2971 C CA . ILE A 1 370 ? -6.157 8.779 36.547 1.00 90.12 370 ILE A CA 1
ATOM 2972 C C . ILE A 1 370 ? -4.743 8.382 36.991 1.00 90.12 370 ILE A C 1
ATOM 2974 O O . ILE A 1 370 ? -3.786 9.058 36.625 1.00 90.12 370 ILE A O 1
ATOM 2978 N N . THR A 1 371 ? -4.596 7.286 37.741 1.00 90.00 371 THR A N 1
ATOM 2979 C CA . THR A 1 371 ? -3.291 6.806 38.213 1.00 90.00 371 THR A CA 1
ATOM 2980 C C . THR A 1 371 ? -2.442 6.351 37.037 1.00 90.00 371 THR A C 1
ATOM 2982 O O . THR A 1 371 ? -1.331 6.840 36.858 1.00 90.00 371 THR A O 1
ATOM 2985 N N . ILE A 1 372 ? -2.998 5.490 36.182 1.00 92.69 372 ILE A N 1
ATOM 2986 C CA . ILE A 1 372 ? -2.303 5.002 34.984 1.00 92.69 372 ILE A CA 1
ATOM 2987 C C . ILE A 1 372 ? -2.027 6.155 34.019 1.00 92.69 372 ILE A C 1
ATOM 2989 O O . ILE A 1 372 ? -0.914 6.275 33.511 1.00 92.69 372 ILE A O 1
ATOM 2993 N N . PHE A 1 373 ? -3.006 7.045 33.820 1.00 94.44 373 PHE A N 1
ATOM 2994 C CA . PHE A 1 373 ? -2.817 8.241 33.003 1.00 94.44 373 PHE A CA 1
ATOM 2995 C C . PHE A 1 373 ? -1.639 9.088 33.506 1.00 94.44 373 PHE A C 1
ATOM 2997 O O . PHE A 1 373 ? -0.802 9.494 32.711 1.00 94.44 373 PHE A O 1
ATOM 3004 N N . ASN A 1 374 ? -1.539 9.335 34.816 1.00 94.38 374 ASN A N 1
ATOM 3005 C CA . ASN A 1 374 ? -0.456 10.137 35.387 1.00 94.38 374 ASN A CA 1
ATOM 3006 C C . ASN A 1 374 ? 0.914 9.445 35.291 1.00 94.38 374 ASN A C 1
ATOM 3008 O O . ASN A 1 374 ? 1.901 10.137 35.060 1.00 94.38 374 ASN A O 1
ATOM 3012 N N . ILE A 1 375 ? 0.981 8.116 35.437 1.00 95.06 375 ILE A N 1
ATOM 3013 C CA . ILE A 1 375 ? 2.224 7.345 35.254 1.00 95.06 375 ILE A CA 1
ATOM 3014 C C . ILE A 1 375 ? 2.722 7.491 33.813 1.00 95.06 375 ILE A C 1
ATOM 3016 O O . ILE A 1 375 ? 3.871 7.866 33.589 1.00 95.06 375 ILE A O 1
ATOM 3020 N N . LEU A 1 376 ? 1.844 7.254 32.836 1.00 95.62 376 LEU A N 1
ATOM 3021 C CA . LEU A 1 376 ? 2.183 7.393 31.420 1.00 95.62 376 LEU A CA 1
ATOM 3022 C C . LEU A 1 376 ? 2.496 8.846 31.049 1.00 95.62 376 LEU A C 1
ATOM 3024 O O . LEU A 1 376 ? 3.404 9.089 30.263 1.00 95.62 376 LEU A O 1
ATOM 3028 N N . PHE A 1 377 ? 1.792 9.814 31.640 1.00 96.56 377 PHE A N 1
ATOM 3029 C CA . PHE A 1 377 ? 2.074 11.238 31.467 1.00 96.56 377 PHE A CA 1
ATOM 3030 C C . PHE A 1 377 ? 3.474 11.599 31.967 1.00 96.56 377 PHE A C 1
ATOM 3032 O O . PHE A 1 377 ? 4.223 12.248 31.247 1.00 96.56 377 PHE A O 1
ATOM 3039 N N . PHE A 1 378 ? 3.859 11.147 33.162 1.00 96.25 378 PHE A N 1
ATOM 3040 C CA . PHE A 1 378 ? 5.207 11.369 33.684 1.00 96.25 378 PHE A CA 1
ATOM 3041 C C . PHE A 1 378 ? 6.272 10.723 32.789 1.00 96.25 378 PHE A C 1
ATOM 3043 O O . PHE A 1 378 ? 7.263 11.366 32.452 1.00 96.25 378 PHE A O 1
ATOM 3050 N N . LEU A 1 379 ? 6.025 9.492 32.330 1.00 94.94 379 LEU A N 1
ATOM 3051 C CA . LEU A 1 379 ? 6.902 8.807 31.384 1.00 94.94 379 LEU A CA 1
ATOM 3052 C C . LEU A 1 379 ? 7.046 9.599 30.074 1.00 94.94 379 LEU A C 1
ATOM 3054 O O . LEU A 1 379 ? 8.160 9.801 29.609 1.00 94.94 379 LEU A O 1
ATOM 3058 N N . SER A 1 380 ? 5.947 10.115 29.519 1.00 95.12 380 SER A N 1
ATOM 3059 C CA . SER A 1 380 ? 5.935 10.971 28.323 1.00 95.12 380 SER A CA 1
ATOM 3060 C C . SER A 1 380 ? 6.768 12.249 28.496 1.00 95.12 380 SER A C 1
ATOM 3062 O O . SER A 1 380 ? 7.535 12.598 27.593 1.00 95.12 380 SER A O 1
ATOM 3064 N N . MET A 1 381 ? 6.678 12.904 29.662 1.00 95.75 381 MET A N 1
ATOM 3065 C CA . MET A 1 381 ? 7.447 14.118 29.972 1.00 95.75 381 MET A CA 1
ATOM 3066 C C . MET A 1 381 ? 8.958 13.867 30.077 1.00 95.75 381 MET A C 1
ATOM 3068 O O . MET A 1 381 ? 9.726 14.804 29.899 1.00 95.75 381 MET A O 1
ATOM 3072 N N . ILE A 1 382 ? 9.395 12.633 30.346 1.00 94.50 382 ILE A N 1
ATOM 3073 C CA . ILE A 1 382 ? 10.819 12.253 30.370 1.00 94.50 382 ILE A CA 1
ATOM 3074 C C . ILE A 1 382 ? 11.273 11.763 28.994 1.00 94.50 382 ILE A C 1
ATOM 3076 O O . ILE A 1 382 ? 12.297 12.196 28.471 1.00 94.50 382 ILE A O 1
ATOM 3080 N N . MET A 1 383 ? 10.494 10.868 28.391 1.00 93.06 383 MET A N 1
ATOM 3081 C CA . MET A 1 383 ? 10.836 10.205 27.135 1.00 93.06 383 MET A CA 1
ATOM 3082 C C . MET A 1 383 ? 10.906 11.188 25.967 1.00 93.06 383 MET A C 1
ATOM 3084 O O . MET A 1 383 ? 11.819 11.094 25.154 1.00 93.06 383 MET A O 1
ATOM 3088 N N . THR A 1 384 ? 9.986 12.159 25.892 1.00 93.00 384 THR A N 1
ATOM 3089 C CA . THR A 1 384 ? 9.943 13.095 24.757 1.00 93.00 384 THR A CA 1
ATOM 3090 C C . THR A 1 384 ? 11.173 14.013 24.709 1.00 93.00 384 THR A C 1
ATOM 3092 O O . THR A 1 384 ? 11.805 14.073 23.655 1.00 93.00 384 THR A O 1
ATOM 3095 N N . PRO A 1 385 ? 11.593 14.682 25.804 1.00 93.06 385 PRO A N 1
ATOM 3096 C CA . PRO A 1 385 ? 12.839 15.451 25.799 1.00 93.06 385 PRO A CA 1
ATOM 3097 C C . PRO A 1 385 ? 14.088 14.599 25.554 1.00 93.06 385 PRO A C 1
ATOM 3099 O O . PRO A 1 385 ? 14.976 15.038 24.831 1.00 93.06 385 PRO A O 1
ATOM 3102 N N . LEU A 1 386 ? 14.158 13.378 26.102 1.00 90.88 386 LEU A N 1
ATOM 3103 C CA . LEU A 1 386 ? 15.281 12.466 25.840 1.00 90.88 386 LEU A CA 1
ATOM 3104 C C . LEU A 1 386 ? 15.362 12.071 24.362 1.00 90.88 386 LEU A C 1
ATOM 3106 O O . LEU A 1 386 ? 16.450 12.058 23.791 1.00 90.88 386 LEU A O 1
ATOM 3110 N N . TYR A 1 387 ? 14.215 11.803 23.736 1.00 89.06 387 TYR A N 1
ATOM 3111 C CA . TYR A 1 387 ? 14.126 11.513 22.308 1.00 89.06 387 TYR A CA 1
ATOM 3112 C C . TYR A 1 387 ? 14.603 12.698 21.463 1.00 89.06 387 TYR A C 1
ATOM 3114 O O . TYR A 1 387 ? 15.465 12.539 20.601 1.00 89.06 387 TYR A O 1
ATOM 3122 N N . MET A 1 388 ? 14.114 13.904 21.771 1.00 87.69 388 MET A N 1
ATOM 3123 C CA . MET A 1 388 ? 14.551 15.146 21.122 1.00 87.69 388 MET A CA 1
ATOM 3124 C C . MET A 1 388 ? 16.057 15.367 21.274 1.00 87.69 388 MET A C 1
ATOM 3126 O O . MET A 1 388 ? 16.728 15.713 20.306 1.00 87.69 388 MET A O 1
ATOM 3130 N N . TYR A 1 389 ? 16.597 15.146 22.474 1.00 87.31 389 TYR A N 1
ATOM 3131 C CA . TYR A 1 389 ? 18.023 15.295 22.742 1.00 87.31 389 TYR A CA 1
ATOM 3132 C C . TYR A 1 389 ? 18.866 14.289 21.954 1.00 87.31 389 TYR A C 1
ATOM 3134 O O . TYR A 1 389 ? 19.921 14.650 21.439 1.00 87.31 389 TYR A O 1
ATOM 3142 N N . GLN A 1 390 ? 18.407 13.043 21.816 1.00 85.12 390 GLN A N 1
ATOM 3143 C CA . GLN A 1 390 ? 19.115 12.044 21.020 1.00 85.12 390 GLN A CA 1
ATOM 3144 C C . GLN A 1 390 ? 19.135 12.410 19.534 1.00 85.12 390 GLN A C 1
ATOM 3146 O O . GLN A 1 390 ? 20.193 12.319 18.915 1.00 85.12 390 GLN A O 1
ATOM 3151 N N . ILE A 1 391 ? 18.003 12.851 18.981 1.00 83.94 391 ILE A N 1
ATOM 3152 C CA . ILE A 1 391 ? 17.933 13.320 17.592 1.00 83.94 391 ILE A CA 1
ATOM 3153 C C . ILE A 1 391 ? 18.854 14.515 17.400 1.00 83.94 391 ILE A C 1
ATOM 3155 O O . ILE A 1 391 ? 19.698 14.489 16.511 1.00 83.94 391 ILE A O 1
ATOM 3159 N N . TYR A 1 392 ? 18.759 15.514 18.278 1.00 83.88 392 TYR A N 1
ATOM 3160 C CA . TYR A 1 392 ? 19.630 16.683 18.247 1.00 83.88 392 TYR A CA 1
ATOM 3161 C C . TYR A 1 392 ? 21.105 16.275 18.259 1.00 83.88 392 TYR A C 1
ATOM 3163 O O . TYR A 1 392 ? 21.848 16.677 17.374 1.00 83.88 392 TYR A O 1
ATOM 3171 N N . LYS A 1 393 ? 21.512 15.403 19.191 1.00 83.31 393 LYS A N 1
ATOM 3172 C CA . LYS A 1 393 ? 22.892 14.921 19.302 1.00 83.31 393 LYS A CA 1
ATOM 3173 C C . LYS A 1 393 ? 23.388 14.283 18.005 1.00 83.31 393 LYS A C 1
ATOM 3175 O O . LYS A 1 393 ? 24.517 14.559 17.618 1.00 83.31 393 LYS A O 1
ATOM 3180 N N . ILE A 1 394 ? 22.580 13.438 17.362 1.00 79.81 394 ILE A N 1
ATOM 3181 C CA . ILE A 1 394 ? 22.957 12.773 16.105 1.00 79.81 394 ILE A CA 1
ATOM 3182 C C . ILE A 1 394 ? 23.047 13.793 14.970 1.00 79.81 394 ILE A C 1
ATOM 3184 O O . ILE A 1 394 ? 24.020 13.813 14.230 1.00 79.81 394 ILE A O 1
ATOM 3188 N N . VAL A 1 395 ? 22.065 14.681 14.868 1.00 80.81 395 VAL A N 1
ATOM 3189 C CA . VAL A 1 395 ? 21.988 15.693 13.812 1.00 80.81 395 VAL A CA 1
ATOM 3190 C C . VAL A 1 395 ? 23.134 16.699 13.903 1.00 80.81 395 VAL A C 1
ATOM 3192 O O . VAL A 1 395 ? 23.695 17.071 12.880 1.00 80.81 395 VAL A O 1
ATOM 3195 N N . THR A 1 396 ? 23.531 17.102 15.111 1.00 80.12 396 THR A N 1
ATOM 3196 C CA . THR A 1 396 ? 24.659 18.023 15.325 1.00 80.12 396 THR A CA 1
ATOM 3197 C C . THR A 1 396 ? 26.035 17.375 15.196 1.00 80.12 396 THR A C 1
ATOM 3199 O O . THR A 1 396 ? 27.036 18.078 15.292 1.00 80.12 396 THR A O 1
ATOM 3202 N N . MET A 1 397 ? 26.118 16.049 15.017 1.00 78.06 397 MET A N 1
ATOM 3203 C CA . MET A 1 397 ? 27.376 15.428 14.577 1.00 78.06 397 MET A CA 1
ATOM 3204 C C . MET A 1 397 ? 27.696 15.792 13.120 1.00 78.06 397 MET A C 1
ATOM 3206 O O . MET A 1 397 ? 28.857 15.725 12.726 1.00 78.06 397 MET A O 1
ATOM 3210 N N . PHE A 1 398 ? 26.684 16.195 12.347 1.00 69.38 398 PHE A N 1
ATOM 3211 C CA . PHE A 1 398 ? 26.813 16.766 11.009 1.00 69.38 398 PHE A CA 1
ATOM 3212 C C . PHE A 1 398 ? 26.857 18.305 11.082 1.00 69.38 398 PHE A C 1
ATOM 3214 O O . PHE A 1 398 ? 26.588 18.885 12.137 1.00 69.38 398 PHE A O 1
ATOM 3221 N N . ASP A 1 399 ? 27.211 18.981 9.980 1.00 69.38 399 ASP A N 1
ATOM 3222 C CA . ASP A 1 399 ? 27.316 20.449 9.952 1.00 69.38 399 ASP A CA 1
ATOM 3223 C C . ASP A 1 399 ? 26.010 21.114 10.432 1.00 69.38 399 ASP A C 1
ATOM 3225 O O . ASP A 1 399 ? 24.909 20.806 9.975 1.00 69.38 399 ASP A O 1
ATOM 3229 N N . SER A 1 400 ? 26.139 22.041 11.382 1.00 61.62 400 SER A N 1
ATOM 3230 C CA . SER A 1 400 ? 25.014 22.685 12.073 1.00 61.62 400 SER A CA 1
ATOM 3231 C C . SER A 1 400 ? 24.242 23.678 11.202 1.00 61.62 400 SER A C 1
ATOM 3233 O O . SER A 1 400 ? 23.122 24.053 11.558 1.00 61.62 400 SER A O 1
ATOM 3235 N N . LYS A 1 401 ? 24.811 24.084 10.060 1.00 64.38 401 LYS A N 1
ATOM 3236 C CA . LYS A 1 401 ? 24.170 25.004 9.111 1.00 64.38 401 LYS A CA 1
ATOM 3237 C C . LYS A 1 401 ? 22.961 24.385 8.398 1.00 64.38 401 LYS A C 1
ATOM 3239 O O . LYS A 1 401 ? 22.026 25.117 8.099 1.00 64.38 401 LYS A O 1
ATOM 3244 N N . ASP A 1 402 ? 22.923 23.056 8.263 1.00 69.75 402 ASP A N 1
ATOM 3245 C CA . ASP A 1 402 ? 21.875 22.302 7.553 1.00 69.75 402 ASP A CA 1
ATOM 3246 C C . ASP A 1 402 ? 21.056 21.378 8.472 1.00 69.75 402 ASP A C 1
ATOM 3248 O O . ASP A 1 402 ? 20.620 20.290 8.092 1.00 69.75 402 ASP A O 1
ATOM 3252 N N . LEU A 1 403 ? 20.793 21.818 9.708 1.00 74.38 403 LEU A N 1
ATOM 3253 C CA . LEU A 1 403 ? 20.097 21.029 10.736 1.00 74.38 403 LEU A CA 1
ATOM 3254 C C . LEU A 1 403 ? 18.790 20.372 10.236 1.00 74.38 403 LEU A C 1
ATOM 3256 O O . LEU A 1 403 ? 18.524 19.211 10.535 1.00 74.38 403 LEU A O 1
ATOM 3260 N N . MET A 1 404 ? 17.983 21.094 9.452 1.00 71.94 404 MET A N 1
ATOM 3261 C CA . MET A 1 404 ? 16.706 20.601 8.917 1.00 71.94 404 MET A CA 1
ATOM 3262 C C . MET A 1 404 ? 16.894 19.480 7.878 1.00 71.94 404 MET A C 1
ATOM 3264 O O . MET A 1 404 ? 16.127 18.514 7.867 1.00 71.94 404 MET A O 1
ATOM 3268 N N . ASN A 1 405 ? 17.921 19.585 7.029 1.00 73.31 405 ASN A N 1
ATOM 3269 C CA . ASN A 1 405 ? 18.260 18.561 6.039 1.00 73.31 405 ASN A CA 1
ATOM 3270 C C . ASN A 1 405 ? 18.862 17.325 6.718 1.00 73.31 405 ASN A C 1
ATOM 3272 O O . ASN A 1 405 ? 18.439 16.208 6.432 1.00 73.31 405 ASN A O 1
ATOM 3276 N N . ASN A 1 406 ? 19.724 17.519 7.715 1.00 77.75 406 ASN A N 1
ATOM 3277 C CA . ASN A 1 406 ? 20.295 16.433 8.513 1.00 77.75 406 ASN A CA 1
ATOM 3278 C C . ASN A 1 406 ? 19.218 15.672 9.312 1.00 77.75 406 ASN A C 1
ATOM 3280 O O . ASN A 1 406 ? 19.243 14.445 9.391 1.00 77.75 406 ASN A O 1
ATOM 3284 N N . MET A 1 407 ? 18.222 16.374 9.870 1.00 76.81 407 MET A N 1
ATOM 3285 C CA . MET A 1 407 ? 17.055 15.736 10.499 1.00 76.81 407 MET A CA 1
ATOM 3286 C C . MET A 1 407 ? 16.255 14.892 9.504 1.00 76.81 407 MET A C 1
ATOM 3288 O O . MET A 1 407 ? 15.764 13.824 9.864 1.00 76.81 407 MET A O 1
ATOM 3292 N N . ARG A 1 408 ? 16.117 15.352 8.255 1.00 74.19 408 ARG A N 1
ATOM 3293 C CA . ARG A 1 408 ? 15.438 14.594 7.198 1.00 74.19 408 ARG A CA 1
ATOM 3294 C C . ARG A 1 408 ? 16.221 13.340 6.833 1.00 74.19 408 ARG A C 1
ATOM 3296 O O . ARG A 1 408 ? 15.619 12.280 6.721 1.00 74.19 408 ARG A O 1
ATOM 3303 N N . GLU A 1 409 ? 17.530 13.447 6.660 1.00 72.06 409 GLU A N 1
ATOM 3304 C CA . GLU A 1 409 ? 18.367 12.295 6.334 1.00 72.06 409 GLU A CA 1
ATOM 3305 C C . GLU A 1 409 ? 18.339 11.253 7.455 1.00 72.06 409 GLU A C 1
ATOM 3307 O O . GLU A 1 409 ? 18.161 10.068 7.184 1.00 72.06 409 GLU A O 1
ATOM 3312 N N . LEU A 1 410 ? 18.375 11.689 8.718 1.00 76.69 410 LEU A N 1
ATOM 3313 C CA . LEU A 1 410 ? 18.185 10.801 9.862 1.00 76.69 410 LEU A CA 1
ATOM 3314 C C . LEU A 1 410 ? 16.786 10.167 9.885 1.00 76.69 410 LEU A C 1
ATOM 3316 O O . LEU A 1 410 ? 16.660 8.991 10.202 1.00 76.69 410 LEU A O 1
ATOM 3320 N N . ALA A 1 411 ? 15.734 10.909 9.547 1.00 68.56 411 ALA A N 1
ATOM 3321 C CA . ALA A 1 411 ? 14.379 10.359 9.504 1.00 68.56 411 ALA A CA 1
ATOM 3322 C C . ALA A 1 411 ? 14.187 9.321 8.382 1.00 68.56 411 ALA A C 1
ATOM 3324 O O . ALA A 1 411 ? 13.335 8.446 8.509 1.00 68.56 411 ALA A O 1
ATOM 3325 N N . VAL A 1 412 ? 14.959 9.415 7.292 1.00 64.62 412 VAL A N 1
ATOM 3326 C CA . VAL A 1 412 ? 14.874 8.498 6.143 1.00 64.62 412 VAL A CA 1
ATOM 3327 C C . VAL A 1 412 ? 15.815 7.299 6.292 1.00 64.62 412 VAL A C 1
ATOM 3329 O O . VAL A 1 412 ? 15.410 6.174 6.022 1.00 64.62 412 VAL A O 1
ATOM 3332 N N . ASN A 1 413 ? 17.055 7.523 6.731 1.00 64.31 413 ASN A N 1
ATOM 3333 C CA . ASN A 1 413 ? 18.128 6.520 6.735 1.00 64.31 413 ASN A CA 1
ATOM 3334 C C . ASN A 1 413 ? 18.583 6.113 8.149 1.00 64.31 413 ASN A C 1
ATOM 3336 O O . ASN A 1 413 ? 19.471 5.274 8.306 1.00 64.31 413 ASN A O 1
ATOM 3340 N N . GLY A 1 414 ? 18.038 6.740 9.190 1.00 62.81 414 GLY A N 1
ATOM 3341 C CA . GLY A 1 414 ? 18.454 6.528 10.570 1.00 62.81 414 GLY A CA 1
ATOM 3342 C C . GLY A 1 414 ? 17.950 5.221 11.166 1.00 62.81 414 GLY A C 1
ATOM 3343 O O . GLY A 1 414 ? 16.807 4.812 10.982 1.00 62.81 414 GLY A O 1
ATOM 3344 N N . ASN A 1 415 ? 18.802 4.593 11.974 1.00 63.25 415 ASN A N 1
ATOM 3345 C CA . ASN A 1 415 ? 18.411 3.433 12.766 1.00 63.25 415 ASN A CA 1
ATOM 3346 C C . ASN A 1 415 ? 17.490 3.833 13.929 1.00 63.25 415 ASN A C 1
ATOM 3348 O O . ASN A 1 415 ? 17.678 4.869 14.569 1.00 63.25 415 ASN A O 1
ATOM 3352 N N . GLY A 1 416 ? 16.538 2.957 14.264 1.00 60.72 416 GLY A N 1
ATOM 3353 C CA . GLY A 1 416 ? 15.585 3.188 15.350 1.00 60.72 416 GLY A CA 1
ATOM 3354 C C . GLY A 1 416 ? 16.241 3.413 16.722 1.00 60.72 416 GLY A C 1
ATOM 3355 O O . GLY A 1 416 ? 17.211 2.753 17.096 1.00 60.72 416 GLY A O 1
ATOM 3356 N N . HIS A 1 417 ? 15.651 4.294 17.531 1.00 67.00 417 HIS A N 1
ATOM 3357 C CA . HIS A 1 417 ? 16.195 4.754 18.817 1.00 67.00 417 HIS A CA 1
ATOM 3358 C C . HIS A 1 417 ? 15.877 3.818 20.006 1.00 67.00 417 HIS A C 1
ATOM 3360 O O . HIS A 1 417 ? 15.676 4.255 21.143 1.00 67.00 417 HIS A O 1
ATOM 3366 N N . GLY A 1 418 ? 15.815 2.504 19.759 1.00 75.75 418 GLY A N 1
ATOM 3367 C CA . GLY A 1 418 ? 15.566 1.486 20.784 1.00 75.75 418 GLY A CA 1
ATOM 3368 C C . GLY A 1 418 ? 14.262 1.712 21.563 1.00 75.75 418 GLY A C 1
ATOM 3369 O O . GLY A 1 418 ? 13.185 1.833 20.980 1.00 75.75 418 GLY A O 1
ATOM 3370 N N . PHE A 1 419 ? 14.347 1.769 22.898 1.00 77.38 419 PHE A N 1
ATOM 3371 C CA . PHE A 1 419 ? 13.186 1.961 23.782 1.00 77.38 419 PHE A CA 1
ATOM 3372 C C . PHE A 1 419 ? 12.472 3.308 23.570 1.00 77.38 419 PHE A C 1
ATOM 3374 O O . PHE A 1 419 ? 11.278 3.424 23.845 1.00 77.38 419 PHE A O 1
ATOM 3381 N N . LEU A 1 420 ? 13.147 4.331 23.040 1.00 83.88 420 LEU A N 1
ATOM 3382 C CA . LEU A 1 420 ? 12.512 5.632 22.837 1.00 83.88 420 LEU A CA 1
ATOM 3383 C C . LEU A 1 420 ? 11.504 5.645 21.677 1.00 83.88 420 LEU A C 1
ATOM 3385 O O . LEU A 1 420 ? 10.681 6.558 21.606 1.00 83.88 420 LEU A O 1
ATOM 3389 N N . ASN A 1 421 ? 11.462 4.600 20.845 1.00 79.62 421 ASN A N 1
ATOM 3390 C CA . ASN A 1 421 ? 10.439 4.444 19.806 1.00 79.62 421 ASN A CA 1
ATOM 3391 C C . ASN A 1 421 ? 9.011 4.350 20.388 1.00 79.62 421 ASN A C 1
ATOM 3393 O O . ASN A 1 421 ? 8.043 4.710 19.722 1.00 79.62 421 ASN A O 1
ATOM 3397 N N . TYR A 1 422 ? 8.858 3.949 21.657 1.00 86.88 422 TYR A N 1
ATOM 3398 C CA . TYR A 1 422 ? 7.552 3.912 22.330 1.00 86.88 422 TYR A CA 1
ATOM 3399 C C . TYR A 1 422 ? 6.995 5.304 22.681 1.00 86.88 422 TYR A C 1
ATOM 3401 O O . TYR A 1 422 ? 5.819 5.417 23.038 1.00 86.88 422 TYR A O 1
ATOM 3409 N N . THR A 1 423 ? 7.796 6.369 22.554 1.00 90.50 423 THR A N 1
ATOM 3410 C CA . THR A 1 423 ? 7.387 7.754 22.855 1.00 90.50 423 THR A CA 1
ATOM 3411 C C . THR A 1 423 ? 6.151 8.164 22.056 1.00 90.50 423 THR A C 1
ATOM 3413 O O . THR A 1 423 ? 5.197 8.690 22.631 1.00 90.50 423 THR A O 1
ATOM 3416 N N . MET A 1 424 ? 6.112 7.843 20.757 1.00 89.81 424 MET A N 1
ATOM 3417 C CA . MET A 1 424 ? 4.963 8.110 19.883 1.00 89.81 424 MET A CA 1
ATOM 3418 C C . MET A 1 424 ? 3.683 7.478 20.426 1.00 89.81 424 MET A C 1
ATOM 3420 O O . MET A 1 424 ? 2.660 8.138 20.600 1.00 89.81 424 MET A O 1
ATOM 3424 N N . VAL A 1 425 ? 3.760 6.181 20.721 1.00 93.19 425 VAL A N 1
ATOM 3425 C CA . VAL A 1 425 ? 2.625 5.355 21.131 1.00 93.19 425 VAL A CA 1
ATOM 3426 C C . VAL A 1 425 ? 2.041 5.860 22.452 1.00 93.19 425 VAL A C 1
ATOM 3428 O O . VAL A 1 425 ? 0.820 5.982 22.581 1.00 93.19 425 VAL A O 1
ATOM 3431 N N . ILE A 1 426 ? 2.904 6.215 23.410 1.00 95.50 426 ILE A N 1
ATOM 3432 C CA . ILE A 1 426 ? 2.503 6.779 24.704 1.00 95.50 426 ILE A CA 1
ATOM 3433 C C . ILE A 1 426 ? 1.851 8.155 24.512 1.00 95.50 426 ILE A C 1
ATOM 3435 O O . ILE A 1 426 ? 0.743 8.376 25.006 1.00 95.50 426 ILE A O 1
ATOM 3439 N N . ASN A 1 427 ? 2.499 9.060 23.772 1.00 95.62 427 ASN A N 1
ATOM 3440 C CA . ASN A 1 427 ? 2.014 10.426 23.550 1.00 95.62 427 ASN A CA 1
ATOM 3441 C C . ASN A 1 427 ? 0.633 10.423 22.877 1.00 95.62 427 ASN A C 1
ATOM 3443 O O . ASN A 1 427 ? -0.292 11.092 23.341 1.00 95.62 427 ASN A O 1
ATOM 3447 N N . GLN A 1 428 ? 0.452 9.596 21.846 1.00 94.69 428 GLN A N 1
ATOM 3448 C CA . GLN A 1 428 ? -0.820 9.471 21.134 1.00 94.69 428 GLN A CA 1
ATOM 3449 C C . GLN A 1 428 ? -1.920 8.828 21.995 1.00 94.69 428 GLN A C 1
ATOM 3451 O O . GLN A 1 428 ? -3.070 9.267 21.949 1.00 94.69 428 GLN A O 1
ATOM 3456 N N . ALA A 1 429 ? -1.604 7.825 22.823 1.00 96.31 429 ALA A N 1
ATOM 3457 C CA . ALA A 1 429 ? -2.579 7.237 23.748 1.00 96.31 429 ALA A CA 1
ATOM 3458 C C . ALA A 1 429 ? -3.054 8.249 24.812 1.00 96.31 429 ALA A C 1
ATOM 3460 O O . ALA A 1 429 ? -4.250 8.316 25.131 1.00 96.31 429 ALA A O 1
ATOM 3461 N N . LEU A 1 430 ? -2.137 9.071 25.333 1.00 96.75 430 LEU A N 1
ATOM 3462 C CA . LEU A 1 430 ? -2.453 10.166 26.254 1.00 96.75 430 LEU A CA 1
ATOM 3463 C C . LEU A 1 430 ? -3.290 11.256 25.584 1.00 96.75 430 LEU A C 1
ATOM 3465 O O . LEU A 1 430 ? -4.215 11.766 26.211 1.00 96.75 430 LEU A O 1
ATOM 3469 N N . LEU A 1 431 ? -3.011 11.590 24.322 1.00 96.81 431 LEU A N 1
ATOM 3470 C CA . LEU A 1 431 ? -3.790 12.561 23.551 1.00 96.81 431 LEU A CA 1
ATOM 3471 C C . LEU A 1 431 ? -5.247 12.104 23.412 1.00 96.81 431 LEU A C 1
ATOM 3473 O O . LEU A 1 431 ? -6.166 12.825 23.808 1.00 96.81 431 LEU A O 1
ATOM 3477 N N . LEU A 1 432 ? -5.450 10.874 22.923 1.00 95.50 432 LEU A N 1
ATOM 3478 C CA . LEU A 1 432 ? -6.777 10.296 22.696 1.00 95.50 432 LEU A CA 1
ATOM 3479 C C . LEU A 1 432 ? -7.605 10.234 23.985 1.00 95.50 432 LEU A C 1
ATOM 3481 O O . LEU A 1 432 ? -8.795 10.532 23.974 1.00 95.50 432 LEU A O 1
ATOM 3485 N N . THR A 1 433 ? -6.996 9.875 25.114 1.00 94.94 433 THR A N 1
ATOM 3486 C CA . THR A 1 433 ? -7.714 9.743 26.394 1.00 94.94 433 THR A CA 1
ATOM 3487 C C . THR A 1 433 ? -7.861 11.072 27.141 1.00 94.94 433 THR A C 1
ATOM 3489 O O . THR A 1 433 ? -8.911 11.347 27.729 1.00 94.94 433 THR A O 1
ATOM 3492 N N . GLY A 1 434 ? -6.835 11.923 27.104 1.00 93.38 434 GLY A N 1
ATOM 3493 C CA . GLY A 1 434 ? -6.770 13.198 27.815 1.00 93.38 434 GLY A CA 1
ATOM 3494 C C . GLY A 1 434 ? -7.769 14.225 27.290 1.00 93.38 434 GLY A C 1
ATOM 3495 O O . GLY A 1 434 ? -8.473 14.850 28.088 1.00 93.38 434 GLY A O 1
ATOM 3496 N N . LEU A 1 435 ? -7.910 14.341 25.963 1.00 93.19 435 LEU A N 1
ATOM 3497 C CA . LEU A 1 435 ? -8.881 15.246 25.332 1.00 93.19 435 LEU A CA 1
ATOM 3498 C C . LEU A 1 435 ? -10.321 14.906 25.738 1.00 93.19 435 LEU A C 1
ATOM 3500 O O . LEU A 1 435 ? -11.101 15.783 26.115 1.00 93.19 435 LEU A O 1
ATOM 3504 N N . TRP A 1 436 ? -10.672 13.619 25.754 1.00 92.25 436 TRP A N 1
ATOM 3505 C CA . TRP A 1 436 ? -11.998 13.169 26.178 1.00 92.25 436 TRP A CA 1
ATOM 3506 C C . TRP A 1 436 ? -12.242 13.283 27.686 1.00 92.25 436 TRP A C 1
ATOM 3508 O O . TRP A 1 436 ? -13.398 13.295 28.117 1.00 92.25 436 TRP A O 1
ATOM 3518 N N . ARG A 1 437 ? -11.193 13.400 28.505 1.00 90.81 437 ARG A N 1
ATOM 3519 C CA . ARG A 1 437 ? -11.318 13.572 29.958 1.00 90.81 437 ARG A CA 1
ATOM 3520 C C . ARG A 1 437 ? -11.502 15.029 30.390 1.00 90.81 437 ARG A C 1
ATOM 3522 O O . ARG A 1 437 ? -12.026 15.262 31.479 1.00 90.81 437 ARG A O 1
ATOM 3529 N N . PHE A 1 438 ? -11.135 16.008 29.566 1.00 84.25 438 PHE A N 1
ATOM 3530 C CA . PHE A 1 438 ? -11.429 17.427 29.813 1.00 84.25 438 PHE A CA 1
ATOM 3531 C C . PHE A 1 438 ? -12.936 17.640 30.108 1.00 84.25 438 PHE A C 1
ATOM 3533 O O . PHE A 1 438 ? -13.752 16.932 29.523 1.00 84.25 438 PHE A O 1
ATOM 3540 N N . PRO A 1 439 ? -13.384 18.547 30.998 1.00 82.81 439 PRO A N 1
ATOM 3541 C CA . PRO A 1 439 ? -12.635 19.459 31.866 1.00 82.81 439 PRO A CA 1
ATOM 3542 C C . PRO A 1 439 ? -12.144 18.841 33.184 1.00 82.81 439 PRO A C 1
ATOM 3544 O O . PRO A 1 439 ? -11.539 19.536 33.991 1.00 82.81 439 PRO A O 1
ATOM 3547 N N . TYR A 1 440 ? -12.351 17.542 33.419 1.00 87.00 440 TYR A N 1
ATOM 3548 C CA . TYR A 1 440 ? -11.914 16.867 34.654 1.00 87.00 440 TYR A CA 1
ATOM 3549 C C . TYR A 1 440 ? -10.395 16.658 34.746 1.00 87.00 440 TYR A C 1
ATOM 3551 O O . TYR A 1 440 ? -9.903 16.091 35.721 1.00 87.00 440 TYR A O 1
ATOM 3559 N N . LEU A 1 441 ? -9.662 17.061 33.710 1.00 88.81 441 LEU A N 1
ATOM 3560 C CA . LEU A 1 441 ? -8.210 17.061 33.650 1.00 88.81 441 LEU A CA 1
ATOM 3561 C C . LEU A 1 441 ? -7.748 18.514 33.456 1.00 88.81 441 LEU A C 1
ATOM 3563 O O . LEU A 1 441 ? -8.357 19.231 32.655 1.00 88.81 441 LEU A O 1
ATOM 3567 N N . PRO A 1 442 ? -6.708 18.972 34.173 1.00 91.06 442 PRO A N 1
ATOM 3568 C CA . PRO A 1 442 ? -6.283 20.363 34.102 1.00 91.06 442 PRO A CA 1
ATOM 3569 C C . PRO A 1 442 ? -5.740 20.701 32.708 1.00 91.06 442 PRO A C 1
ATOM 3571 O O . PRO A 1 442 ? -5.045 19.892 32.090 1.00 91.06 442 PRO A O 1
ATOM 3574 N N . LYS A 1 443 ? -6.027 21.922 32.234 1.00 91.44 443 LYS A N 1
ATOM 3575 C CA . LYS A 1 443 ? -5.660 22.393 30.884 1.00 91.44 443 LYS A CA 1
ATOM 3576 C C . LYS A 1 443 ? -4.167 22.238 30.587 1.00 91.44 443 LYS A C 1
ATOM 3578 O O . LYS A 1 443 ? -3.817 21.803 29.497 1.00 91.44 443 LYS A O 1
ATOM 3583 N N . TRP A 1 444 ? -3.302 22.523 31.564 1.00 92.94 444 TRP A N 1
ATOM 3584 C CA . TRP A 1 444 ? -1.850 22.437 31.386 1.00 92.94 444 TRP A CA 1
ATOM 3585 C C . TRP A 1 444 ? -1.381 21.026 31.010 1.00 92.94 444 TRP A C 1
ATOM 3587 O O . TRP A 1 444 ? -0.536 20.893 30.137 1.00 92.94 444 TRP A O 1
ATOM 3597 N N . LYS A 1 445 ? -1.983 19.963 31.568 1.00 94.44 445 LYS A N 1
ATOM 3598 C CA . LYS A 1 445 ? -1.629 18.581 31.198 1.00 94.44 445 LYS A CA 1
ATOM 3599 C C . LYS A 1 445 ? -1.972 18.282 29.743 1.00 94.44 445 LYS A C 1
ATOM 3601 O O . LYS A 1 445 ? -1.202 17.616 29.066 1.00 94.44 445 LYS A O 1
ATOM 3606 N N . ILE A 1 446 ? -3.110 18.781 29.259 1.00 93.31 446 ILE A N 1
ATOM 3607 C CA . ILE A 1 446 ? -3.518 18.611 27.858 1.00 93.31 446 ILE A CA 1
ATOM 3608 C C . ILE A 1 446 ? -2.558 19.370 26.942 1.00 93.31 446 ILE A C 1
ATOM 3610 O O . ILE A 1 446 ? -2.101 18.807 25.953 1.00 93.31 446 ILE A O 1
ATOM 3614 N N . ILE A 1 447 ? -2.204 20.607 27.303 1.00 95.25 447 ILE A N 1
ATOM 3615 C CA . ILE A 1 447 ? -1.231 21.418 26.561 1.00 95.25 447 ILE A CA 1
ATOM 3616 C C . ILE A 1 447 ? 0.130 20.711 26.507 1.00 95.25 447 ILE A C 1
ATOM 3618 O O . ILE A 1 447 ? 0.707 20.617 25.431 1.00 95.25 447 ILE A O 1
ATOM 3622 N N . CYS A 1 448 ? 0.608 20.140 27.617 1.00 95.69 448 CYS A N 1
ATOM 3623 C CA . CYS A 1 448 ? 1.843 19.355 27.641 1.00 95.69 448 CYS A CA 1
ATOM 3624 C C . CYS A 1 448 ? 1.764 18.116 26.737 1.00 95.69 448 CYS A C 1
ATOM 3626 O O . CYS A 1 448 ? 2.692 17.869 25.978 1.00 95.69 448 CYS A O 1
ATOM 3628 N N . VAL A 1 449 ? 0.661 17.358 26.768 1.00 96.31 449 VAL A N 1
ATOM 3629 C CA . VAL A 1 449 ? 0.481 16.180 25.895 1.00 96.31 449 VAL A CA 1
ATOM 3630 C C . VAL A 1 449 ? 0.485 16.573 24.416 1.00 96.31 449 VAL A C 1
ATOM 3632 O O . VAL A 1 449 ? 1.149 15.919 23.614 1.00 96.31 449 VAL A O 1
ATOM 3635 N N . VAL A 1 450 ? -0.220 17.649 24.053 1.00 96.25 450 VAL A N 1
ATOM 3636 C CA . VAL A 1 450 ? -0.209 18.193 22.685 1.00 96.25 450 VAL A CA 1
ATOM 3637 C C . VAL A 1 450 ? 1.203 18.643 22.308 1.00 96.25 450 VAL A C 1
ATOM 3639 O O . VAL A 1 450 ? 1.694 18.261 21.250 1.00 96.25 450 VAL A O 1
ATOM 3642 N N . GLY A 1 451 ? 1.889 19.370 23.194 1.00 95.81 451 GLY A N 1
ATOM 3643 C CA . GLY A 1 451 ? 3.275 19.797 23.009 1.00 95.81 451 GLY A CA 1
ATOM 3644 C C . GLY A 1 451 ? 4.231 18.626 22.783 1.00 95.81 451 GLY A C 1
ATOM 3645 O O . GLY A 1 451 ? 5.044 18.682 21.870 1.00 95.81 451 GLY A O 1
ATOM 3646 N N . CYS A 1 452 ? 4.090 17.527 23.528 1.00 95.25 452 CYS A N 1
ATOM 3647 C CA . CYS A 1 452 ? 4.904 16.327 23.331 1.00 95.25 452 CYS A CA 1
ATOM 3648 C C . CYS A 1 452 ? 4.601 15.598 22.015 1.00 95.25 452 CYS A C 1
ATOM 3650 O O . CYS A 1 452 ? 5.522 15.072 21.391 1.00 95.25 452 CYS A O 1
ATOM 3652 N N . CYS A 1 453 ? 3.343 15.580 21.559 1.00 94.56 453 CYS A N 1
ATOM 3653 C CA . CYS A 1 453 ? 3.004 15.044 20.236 1.00 94.56 453 CYS A CA 1
ATOM 3654 C C . CYS A 1 453 ? 3.631 15.886 19.116 1.00 94.56 453 CYS A C 1
ATOM 3656 O O . CYS A 1 453 ? 4.211 15.330 18.189 1.00 94.56 453 CYS A O 1
ATOM 3658 N N . LEU A 1 454 ? 3.548 17.216 19.219 1.00 93.69 454 LEU A N 1
ATOM 3659 C CA . LEU A 1 454 ? 4.119 18.134 18.230 1.00 93.69 454 LEU A CA 1
ATOM 3660 C C . LEU A 1 454 ? 5.650 18.106 18.238 1.00 93.69 454 LEU A C 1
ATOM 3662 O O . LEU A 1 454 ? 6.254 18.060 17.174 1.00 93.69 454 LEU A O 1
ATOM 3666 N N . ALA A 1 455 ? 6.280 18.064 19.415 1.00 91.94 455 ALA A N 1
ATOM 3667 C CA . ALA A 1 455 ? 7.728 17.923 19.536 1.00 91.94 455 ALA A CA 1
ATOM 3668 C C . ALA A 1 455 ? 8.214 16.640 18.851 1.00 91.94 455 ALA A C 1
ATOM 3670 O O . ALA A 1 455 ? 9.131 16.698 18.041 1.00 91.94 455 ALA A O 1
ATOM 3671 N N . TYR A 1 456 ? 7.544 15.506 19.095 1.00 88.69 456 TYR A N 1
ATOM 3672 C CA . TYR A 1 456 ? 7.849 14.246 18.411 1.00 88.69 456 TYR A CA 1
ATOM 3673 C C . TYR A 1 456 ? 7.680 14.346 16.884 1.00 88.69 456 TYR A C 1
ATOM 3675 O O . TYR A 1 456 ? 8.538 13.871 16.143 1.00 88.69 456 TYR A O 1
ATOM 3683 N N . ALA A 1 457 ? 6.606 14.989 16.411 1.00 88.50 457 ALA A N 1
ATOM 3684 C CA . ALA A 1 457 ? 6.349 15.177 14.982 1.00 88.50 457 ALA A CA 1
ATOM 3685 C C . ALA A 1 457 ? 7.444 16.011 14.295 1.00 88.50 457 ALA A C 1
ATOM 3687 O O . ALA A 1 457 ? 7.880 15.670 13.198 1.00 88.50 457 ALA A O 1
ATOM 3688 N N . ILE A 1 458 ? 7.917 17.072 14.958 1.00 85.69 458 ILE A N 1
ATOM 3689 C CA . ILE A 1 458 ? 9.031 17.905 14.484 1.00 85.69 458 ILE A CA 1
ATOM 3690 C C . ILE A 1 458 ? 10.328 17.092 14.456 1.00 85.69 458 ILE A C 1
ATOM 3692 O O . ILE A 1 458 ? 11.054 17.145 13.468 1.00 85.69 458 ILE A O 1
ATOM 3696 N N . ALA A 1 459 ? 10.599 16.314 15.509 1.00 83.50 459 ALA A N 1
ATOM 3697 C CA . ALA A 1 459 ? 11.816 15.514 15.626 1.00 83.50 459 ALA A CA 1
ATOM 3698 C C . ALA A 1 459 ? 12.000 14.540 14.453 1.00 83.50 459 ALA A C 1
ATOM 3700 O O . ALA A 1 459 ? 13.099 14.419 13.925 1.00 83.50 459 ALA A O 1
ATOM 3701 N N . ASN A 1 460 ? 10.916 13.875 14.039 1.00 78.75 460 ASN A N 1
ATOM 3702 C CA . ASN A 1 460 ? 10.932 12.867 12.975 1.00 78.75 460 ASN A CA 1
ATOM 3703 C C . ASN A 1 460 ? 10.510 13.396 11.600 1.00 78.75 460 ASN A C 1
ATOM 3705 O O . ASN A 1 460 ? 10.314 12.601 10.686 1.00 78.75 460 ASN A O 1
ATOM 3709 N N . MET A 1 461 ? 10.311 14.709 11.440 1.00 78.69 461 MET A N 1
ATOM 3710 C CA . MET A 1 461 ? 9.803 15.303 10.192 1.00 78.69 461 MET A CA 1
ATOM 3711 C C . MET A 1 461 ? 8.487 14.671 9.690 1.00 78.69 461 MET A C 1
ATOM 3713 O O . MET A 1 461 ? 8.226 14.599 8.487 1.00 78.69 461 MET A O 1
ATOM 3717 N N . GLU A 1 462 ? 7.626 14.224 10.606 1.00 77.31 462 GLU A N 1
ATOM 3718 C CA . GLU A 1 462 ? 6.447 13.420 10.283 1.00 77.31 462 GLU A CA 1
ATOM 3719 C C . GLU A 1 462 ? 5.181 14.287 10.162 1.00 77.31 462 GLU A C 1
ATOM 3721 O O . GLU A 1 462 ? 4.673 14.818 11.152 1.00 77.31 462 GLU A O 1
ATOM 3726 N N . LYS A 1 463 ? 4.594 14.377 8.957 1.00 81.25 463 LYS A N 1
ATOM 3727 C CA . LYS A 1 463 ? 3.338 15.125 8.727 1.00 81.25 463 LYS A CA 1
ATOM 3728 C C . LYS A 1 463 ? 2.108 14.449 9.354 1.00 81.25 463 LYS A C 1
ATOM 3730 O O . LYS A 1 463 ? 1.192 15.139 9.803 1.00 81.25 463 LYS A O 1
ATOM 3735 N N . LEU A 1 464 ? 2.073 13.115 9.412 1.00 86.44 464 LEU A N 1
ATOM 3736 C CA . LEU A 1 464 ? 0.912 12.345 9.883 1.00 86.44 464 LEU A CA 1
ATOM 3737 C C . LEU A 1 464 ? 0.559 12.637 11.348 1.00 86.44 464 LEU A C 1
ATOM 3739 O O . LEU A 1 464 ? -0.621 12.786 11.676 1.00 86.44 464 LEU A O 1
ATOM 3743 N N . THR A 1 465 ? 1.555 12.800 12.223 1.00 89.19 465 THR A N 1
ATOM 3744 C CA . THR A 1 465 ? 1.308 13.133 13.634 1.00 89.19 465 THR A CA 1
ATOM 3745 C C . THR A 1 465 ? 0.676 14.527 13.800 1.00 89.19 465 THR A C 1
ATOM 3747 O O . THR A 1 465 ? -0.185 14.697 14.668 1.00 89.19 465 THR A O 1
ATOM 3750 N N . PHE A 1 466 ? 0.988 15.508 12.939 1.00 89.50 466 PHE A N 1
ATOM 3751 C CA . PHE A 1 466 ? 0.286 16.804 12.937 1.00 89.50 466 PHE A CA 1
ATOM 3752 C C . PHE A 1 466 ? -1.194 16.649 12.576 1.00 89.50 466 PHE A C 1
ATOM 3754 O O . PHE A 1 466 ? -2.056 17.189 13.274 1.00 89.50 466 PHE A O 1
ATOM 3761 N N . PHE A 1 467 ? -1.501 15.874 11.530 1.00 91.56 467 PHE A N 1
ATOM 3762 C CA . PHE A 1 467 ? -2.883 15.583 11.144 1.00 91.56 467 PHE A CA 1
ATOM 3763 C C . PHE A 1 467 ? -3.638 14.837 12.247 1.00 91.56 467 PHE A C 1
ATOM 3765 O O . PHE A 1 467 ? -4.786 15.177 12.526 1.00 91.56 467 PHE A O 1
ATOM 3772 N N . LEU A 1 468 ? -2.997 13.886 12.935 1.00 93.94 468 LEU A N 1
ATOM 3773 C CA . LEU A 1 468 ? -3.590 13.199 14.083 1.00 93.94 468 LEU A CA 1
ATOM 3774 C C . LEU A 1 468 ? -3.963 14.189 15.193 1.00 93.94 468 LEU A C 1
ATOM 3776 O O . LEU A 1 468 ? -5.097 14.171 15.672 1.00 93.94 468 LEU A O 1
ATOM 3780 N N . VAL A 1 469 ? -3.040 15.067 15.600 1.00 94.81 469 VAL A N 1
ATOM 3781 C CA . VAL A 1 469 ? -3.305 16.084 16.632 1.00 94.81 469 VAL A CA 1
ATOM 3782 C C . VAL A 1 469 ? -4.447 17.006 16.203 1.00 94.81 469 VAL A C 1
ATOM 3784 O O . VAL A 1 469 ? -5.385 17.216 16.971 1.00 94.81 469 VAL A O 1
ATOM 3787 N N . PHE A 1 470 ? -4.414 17.502 14.966 1.00 94.19 470 PHE A N 1
ATOM 3788 C CA . PHE A 1 470 ? -5.447 18.382 14.432 1.00 94.19 470 PHE A CA 1
ATOM 3789 C C . PHE A 1 470 ? -6.823 17.698 14.407 1.00 94.19 470 PHE A C 1
ATOM 3791 O O . PHE A 1 470 ? -7.763 18.160 15.056 1.00 94.19 470 PHE A O 1
ATOM 3798 N N . ILE A 1 471 ? -6.943 16.559 13.722 1.00 94.69 471 ILE A N 1
ATOM 3799 C CA . ILE A 1 471 ? -8.219 15.860 13.530 1.00 94.69 471 ILE A CA 1
ATOM 3800 C C . ILE A 1 471 ? -8.814 15.436 14.875 1.00 94.69 471 ILE A C 1
ATOM 3802 O O . ILE A 1 471 ? -10.007 15.630 15.102 1.00 94.69 471 ILE A O 1
ATOM 3806 N N . THR A 1 472 ? -7.999 14.925 15.804 1.00 95.12 472 THR A N 1
ATOM 3807 C CA . THR A 1 472 ? -8.491 14.498 17.124 1.00 95.12 472 THR A CA 1
ATOM 3808 C C . THR A 1 472 ? -9.016 15.665 17.959 1.00 95.12 472 THR A C 1
ATOM 3810 O O . THR A 1 472 ? -10.097 15.546 18.537 1.00 95.12 472 THR A O 1
ATOM 3813 N N . ILE A 1 473 ? -8.323 16.809 18.000 1.00 94.62 473 ILE A N 1
ATOM 3814 C CA . ILE A 1 473 ? -8.789 17.996 18.735 1.00 94.62 473 ILE A CA 1
ATOM 3815 C C . ILE A 1 473 ? -10.122 18.491 18.165 1.00 94.62 473 ILE A C 1
ATOM 3817 O O . ILE A 1 473 ? -11.088 18.649 18.915 1.00 94.62 473 ILE A O 1
ATOM 3821 N N . PHE A 1 474 ? -10.200 18.709 16.851 1.00 93.81 474 PHE A N 1
ATOM 3822 C CA . PHE A 1 474 ? -11.405 19.255 16.221 1.00 93.81 474 PHE A CA 1
ATOM 3823 C C . PHE A 1 474 ? -12.587 18.285 16.292 1.00 93.81 474 PHE A C 1
ATOM 3825 O O . PHE A 1 474 ? -13.703 18.716 16.588 1.00 93.81 474 PHE A O 1
ATOM 3832 N N . PHE A 1 475 ? -12.355 16.982 16.123 1.00 93.69 475 PHE A N 1
ATOM 3833 C CA . PHE A 1 475 ? -13.394 15.967 16.295 1.00 93.69 475 PHE A CA 1
ATOM 3834 C C . PHE A 1 475 ? -13.959 15.964 17.724 1.00 93.69 475 PHE A C 1
ATOM 3836 O O . PHE A 1 475 ? -15.174 16.023 17.911 1.00 93.69 475 PHE A O 1
ATOM 3843 N N . VAL A 1 476 ? -13.100 15.988 18.751 1.00 92.81 476 VAL A N 1
ATOM 3844 C CA . VAL A 1 476 ? -13.545 16.018 20.157 1.00 92.81 476 VAL A CA 1
ATOM 3845 C C . VAL A 1 476 ? -14.333 17.293 20.469 1.00 92.81 476 VAL A C 1
ATOM 3847 O O . VAL A 1 476 ? -15.352 17.239 21.161 1.00 92.81 476 VAL A O 1
ATOM 3850 N N . LEU A 1 477 ? -13.885 18.450 19.975 1.00 91.62 477 LEU A N 1
ATOM 3851 C CA . LEU A 1 477 ? -14.589 19.721 20.170 1.00 91.62 477 LEU A CA 1
ATOM 3852 C C . LEU A 1 477 ? -15.956 19.739 19.467 1.00 91.62 477 LEU A C 1
ATOM 3854 O O . LEU A 1 477 ? -16.912 20.305 20.008 1.00 91.62 477 LEU A O 1
ATOM 3858 N N . PHE A 1 478 ? -16.057 19.117 18.290 1.00 90.69 478 PHE A N 1
ATOM 3859 C CA . PHE A 1 478 ? -17.306 18.974 17.545 1.00 90.69 478 PHE A CA 1
ATOM 3860 C C . PHE A 1 478 ? -18.304 18.068 18.265 1.00 90.69 478 PHE A C 1
ATOM 3862 O O . PHE A 1 478 ? -19.442 18.475 18.494 1.00 90.69 478 PHE A O 1
ATOM 3869 N N . GLU A 1 479 ? -17.874 16.884 18.707 1.00 87.69 479 GLU A N 1
ATOM 3870 C CA . GLU A 1 479 ? -18.725 15.937 19.444 1.00 87.69 479 GLU A CA 1
ATOM 3871 C C . GLU A 1 479 ? -19.243 16.517 20.767 1.00 87.69 479 GLU A C 1
ATOM 3873 O O . GLU A 1 479 ? -20.356 16.232 21.216 1.00 87.69 479 GLU A O 1
ATOM 3878 N N . ARG A 1 480 ? -18.452 17.399 21.385 1.00 85.62 480 ARG A N 1
ATOM 3879 C CA . ARG A 1 480 ? -18.851 18.165 22.574 1.00 85.62 480 ARG A CA 1
ATOM 3880 C C . ARG A 1 480 ? -19.780 19.337 22.271 1.00 85.62 480 ARG A C 1
ATOM 3882 O O . ARG A 1 480 ? -20.201 20.015 23.206 1.00 85.62 480 ARG A O 1
ATOM 3889 N N . ARG A 1 481 ? -20.095 19.583 20.997 1.00 86.38 481 ARG A N 1
ATOM 3890 C CA . ARG A 1 481 ? -20.906 20.705 20.500 1.00 86.38 481 ARG A CA 1
ATOM 3891 C C . ARG A 1 481 ? -20.349 22.081 20.882 1.00 86.38 481 ARG A C 1
ATOM 3893 O O . ARG A 1 481 ? -21.109 23.034 21.026 1.00 86.38 481 ARG A O 1
ATOM 3900 N N . ILE A 1 482 ? -19.027 22.185 21.047 1.00 87.88 482 ILE A N 1
ATOM 3901 C CA . ILE A 1 482 ? -18.338 23.457 21.325 1.00 87.88 482 ILE A CA 1
ATOM 3902 C C . ILE A 1 482 ? -18.140 24.234 20.021 1.00 87.88 482 ILE A C 1
ATOM 3904 O O . ILE A 1 482 ? -18.322 25.448 19.981 1.00 87.88 482 ILE A O 1
ATOM 3908 N N . ILE A 1 483 ? -17.787 23.525 18.947 1.00 92.25 483 ILE A N 1
ATOM 3909 C CA . ILE A 1 483 ? -17.572 24.097 17.616 1.00 92.25 483 ILE A CA 1
ATOM 3910 C C . ILE A 1 483 ? -18.586 23.548 16.612 1.00 92.25 483 ILE A C 1
ATOM 3912 O O . ILE A 1 483 ? -19.172 22.484 16.809 1.00 92.25 483 ILE A O 1
ATOM 3916 N N . LYS A 1 484 ? -18.780 24.279 15.511 1.00 90.38 484 LYS A N 1
ATOM 3917 C CA . LYS A 1 484 ? -19.603 23.853 14.369 1.00 90.38 484 LYS A CA 1
ATOM 3918 C C . LYS A 1 484 ? -18.707 23.325 13.246 1.00 90.38 484 LYS A C 1
ATOM 3920 O O . LYS A 1 484 ? -17.537 23.690 13.172 1.00 90.38 484 LYS A O 1
ATOM 3925 N N . LEU A 1 485 ? -19.281 22.553 12.320 1.00 87.44 485 LEU A N 1
ATOM 3926 C CA . LEU A 1 485 ? -18.565 21.991 11.165 1.00 87.44 485 LEU A CA 1
ATOM 3927 C C . LEU A 1 485 ? -17.804 23.055 10.351 1.00 87.44 485 LEU A C 1
ATOM 3929 O O . LEU A 1 485 ? -16.652 22.840 9.992 1.00 87.44 485 LEU A O 1
ATOM 3933 N N . ARG A 1 486 ? -18.399 24.242 10.150 1.00 90.50 486 ARG A N 1
ATOM 3934 C CA . ARG A 1 486 ? -17.755 25.373 9.451 1.00 90.50 486 ARG A CA 1
ATOM 3935 C C . ARG A 1 486 ? -16.390 25.754 10.033 1.00 90.50 486 ARG A C 1
ATOM 3937 O O . ARG A 1 486 ? -15.489 26.114 9.291 1.00 90.50 486 ARG A O 1
ATOM 3944 N N . THR A 1 487 ? -16.227 25.653 11.353 1.00 91.81 487 THR A N 1
ATOM 3945 C CA . THR A 1 487 ? -14.967 25.981 12.027 1.00 91.81 487 THR A CA 1
ATOM 3946 C C . THR A 1 487 ? -13.890 24.958 11.684 1.00 91.81 487 THR A C 1
ATOM 3948 O O . THR A 1 487 ? -12.754 25.343 11.440 1.00 91.81 487 THR A O 1
ATOM 3951 N N . ILE A 1 488 ? -14.252 23.673 11.600 1.00 91.06 488 ILE A N 1
ATOM 3952 C CA . ILE A 1 488 ? -13.329 22.599 11.204 1.00 91.06 488 ILE A CA 1
ATOM 3953 C C . ILE A 1 488 ? -12.838 22.832 9.774 1.00 91.06 488 ILE A C 1
ATOM 3955 O O . ILE A 1 488 ? -11.639 22.764 9.530 1.00 91.06 488 ILE A O 1
ATOM 3959 N N . VAL A 1 489 ? -13.749 23.163 8.851 1.00 88.62 489 VAL A N 1
ATOM 3960 C CA . VAL A 1 489 ? -13.415 23.427 7.442 1.00 88.62 489 VAL A CA 1
ATOM 3961 C C . VAL A 1 489 ? -12.458 24.615 7.313 1.00 88.62 489 VAL A C 1
ATOM 3963 O O . VAL A 1 489 ? -11.416 24.485 6.680 1.00 88.62 489 VAL A O 1
ATOM 3966 N N . ILE A 1 490 ? -12.758 25.744 7.966 1.00 90.88 490 ILE A N 1
ATOM 3967 C CA . ILE A 1 490 ? -11.895 26.939 7.926 1.00 90.88 490 ILE A CA 1
ATOM 3968 C C . ILE A 1 490 ? -10.505 26.627 8.495 1.00 90.88 490 ILE A C 1
ATOM 3970 O O . ILE A 1 490 ? -9.497 26.948 7.872 1.00 90.88 490 ILE A O 1
ATOM 3974 N N . CYS A 1 491 ? -10.431 25.966 9.653 1.00 91.69 491 CYS A N 1
ATOM 3975 C CA . CYS A 1 491 ? -9.149 25.595 10.249 1.00 91.69 491 CYS A CA 1
ATOM 3976 C C . CYS A 1 491 ? -8.380 24.574 9.399 1.00 91.69 491 CYS A C 1
ATOM 3978 O O . CYS A 1 491 ? -7.154 24.626 9.369 1.00 91.69 491 CYS A O 1
ATOM 3980 N N . GLY A 1 492 ? -9.076 23.674 8.697 1.00 87.12 492 GLY A N 1
ATOM 3981 C CA . GLY A 1 492 ? -8.464 22.720 7.773 1.00 87.12 492 GLY A CA 1
ATOM 3982 C C . GLY A 1 492 ? -7.819 23.421 6.579 1.00 87.12 492 GLY A C 1
ATOM 3983 O O . GLY A 1 492 ? -6.671 23.134 6.252 1.00 87.12 492 GLY A O 1
ATOM 3984 N N . ILE A 1 493 ? -8.508 24.404 5.991 1.00 86.38 493 ILE A N 1
ATOM 3985 C CA . ILE A 1 493 ? -7.964 25.238 4.908 1.00 86.38 493 ILE A CA 1
ATOM 3986 C C . ILE A 1 493 ? -6.732 26.014 5.391 1.00 86.38 493 ILE A C 1
ATOM 3988 O O . ILE A 1 493 ? -5.704 26.009 4.719 1.00 86.38 493 ILE A O 1
ATOM 3992 N N . LEU A 1 494 ? -6.791 26.623 6.581 1.00 88.62 494 LEU A N 1
ATOM 3993 C CA . LEU A 1 494 ? -5.642 27.330 7.164 1.00 88.62 494 LEU A CA 1
ATOM 3994 C C . LEU A 1 494 ? -4.443 26.406 7.407 1.00 88.62 494 LEU A C 1
ATOM 3996 O O . LEU A 1 494 ? -3.306 26.815 7.193 1.00 88.62 494 LEU A O 1
ATOM 4000 N N . LEU A 1 495 ? -4.684 25.164 7.827 1.00 87.12 495 LEU A N 1
ATOM 4001 C CA . LEU A 1 495 ? -3.630 24.171 8.023 1.00 87.12 495 LEU A CA 1
ATOM 4002 C C . LEU A 1 495 ? -2.970 23.771 6.695 1.00 87.12 495 LEU A C 1
ATOM 4004 O O . LEU A 1 495 ? -1.746 23.673 6.632 1.00 87.12 495 LEU A O 1
ATOM 4008 N N . ILE A 1 496 ? -3.750 23.610 5.624 1.00 82.81 496 ILE A N 1
ATOM 4009 C CA . ILE A 1 496 ? -3.224 23.356 4.275 1.00 82.81 496 ILE A CA 1
ATOM 4010 C C . ILE A 1 496 ? -2.393 24.546 3.778 1.00 82.81 496 ILE A C 1
ATOM 4012 O O . ILE A 1 496 ? -1.279 24.346 3.299 1.00 82.81 496 ILE A O 1
ATOM 4016 N N . ILE A 1 497 ? -2.891 25.777 3.936 1.00 83.81 497 ILE A N 1
ATOM 4017 C CA . ILE A 1 497 ? -2.149 26.999 3.584 1.00 83.81 497 ILE A CA 1
ATOM 4018 C C . ILE A 1 497 ? -0.843 27.077 4.384 1.00 83.81 497 ILE A C 1
ATOM 4020 O O . ILE A 1 497 ? 0.205 27.394 3.828 1.00 83.81 497 ILE A O 1
ATOM 4024 N N . GLY A 1 498 ? -0.877 26.732 5.674 1.00 83.38 498 GLY A N 1
ATOM 4025 C CA . GLY A 1 498 ? 0.318 26.652 6.511 1.00 83.38 498 GLY A CA 1
ATOM 4026 C C . GLY A 1 498 ? 1.351 25.661 5.968 1.00 83.38 498 GLY A C 1
ATOM 4027 O O . GLY A 1 498 ? 2.534 25.988 5.905 1.00 83.38 498 GLY A O 1
ATOM 4028 N N . PHE A 1 499 ? 0.918 24.483 5.509 1.00 80.62 499 PHE A N 1
ATOM 4029 C CA . PHE A 1 499 ? 1.815 23.517 4.869 1.00 80.62 499 PHE A CA 1
ATOM 4030 C C . PHE A 1 499 ? 2.346 23.982 3.514 1.00 80.62 499 PHE A C 1
ATOM 4032 O O . PHE A 1 499 ? 3.499 23.688 3.205 1.00 80.62 499 PHE A O 1
ATOM 4039 N N . TYR A 1 500 ? 1.549 24.709 2.734 1.00 81.06 500 TYR A N 1
ATOM 4040 C CA . TYR A 1 500 ? 1.995 25.325 1.486 1.00 81.06 500 TYR A CA 1
ATOM 4041 C C . TYR A 1 500 ? 3.095 26.367 1.743 1.00 81.06 500 TYR A C 1
ATOM 4043 O O . TYR A 1 500 ? 4.173 26.279 1.162 1.00 81.06 500 TYR A O 1
ATOM 4051 N N . ILE A 1 501 ? 2.891 27.279 2.701 1.00 81.38 501 ILE A N 1
ATOM 4052 C CA . ILE A 1 501 ? 3.899 28.281 3.098 1.00 81.38 501 ILE A CA 1
ATOM 4053 C C . ILE A 1 501 ? 5.169 27.603 3.627 1.00 81.38 501 ILE A C 1
ATOM 4055 O O . ILE A 1 501 ? 6.278 27.990 3.267 1.00 81.38 501 ILE A O 1
ATOM 4059 N N . PHE A 1 502 ? 5.021 26.565 4.453 1.00 76.69 502 PHE A N 1
ATOM 4060 C CA . PHE A 1 502 ? 6.157 25.791 4.952 1.00 76.69 502 PHE A CA 1
ATOM 4061 C C . PHE A 1 502 ? 6.904 25.052 3.835 1.00 76.69 502 PHE A C 1
ATOM 4063 O O . PHE A 1 502 ? 8.109 24.852 3.926 1.00 76.69 502 PHE A O 1
ATOM 4070 N N . ASN A 1 503 ? 6.210 24.625 2.778 1.00 75.31 503 ASN A N 1
ATOM 4071 C CA . ASN A 1 503 ? 6.852 24.023 1.616 1.00 75.31 503 ASN A CA 1
ATOM 4072 C C . ASN A 1 503 ? 7.648 25.064 0.814 1.00 75.31 503 ASN A C 1
ATOM 4074 O O . ASN A 1 503 ? 8.791 24.790 0.466 1.00 75.31 503 ASN A O 1
ATOM 4078 N N . LEU A 1 504 ? 7.098 26.268 0.623 1.00 73.00 504 LEU A N 1
ATOM 4079 C CA . LEU A 1 504 ? 7.792 27.387 -0.024 1.00 73.00 504 LEU A CA 1
ATOM 4080 C C . LEU A 1 504 ? 9.030 27.846 0.753 1.00 73.00 504 LEU A C 1
ATOM 4082 O O . LEU A 1 504 ? 10.051 28.156 0.153 1.00 73.00 504 LEU A O 1
ATOM 4086 N N . SER A 1 505 ? 8.990 27.847 2.090 1.00 67.88 505 SER A N 1
ATOM 4087 C CA . SER A 1 505 ? 10.153 28.246 2.899 1.00 67.88 505 SER A CA 1
ATOM 4088 C C . SER A 1 505 ? 11.327 27.261 2.822 1.00 67.88 505 SER A C 1
ATOM 4090 O O . SER A 1 505 ? 12.350 27.494 3.462 1.00 67.88 505 SER A O 1
ATOM 4092 N N . ARG A 1 506 ? 11.157 26.129 2.131 1.00 64.50 506 ARG A N 1
ATOM 4093 C CA . ARG A 1 506 ? 12.144 25.053 2.006 1.00 64.50 506 ARG A CA 1
ATOM 4094 C C . ARG A 1 506 ? 12.770 24.955 0.615 1.00 64.50 506 ARG A C 1
ATOM 4096 O O . ARG A 1 506 ? 13.619 24.090 0.438 1.00 64.50 506 ARG A O 1
ATOM 4103 N N . SER A 1 507 ? 12.332 25.741 -0.370 1.00 58.88 507 SER A N 1
ATOM 4104 C CA . SER A 1 507 ? 12.879 25.647 -1.726 1.00 58.88 507 SER A CA 1
ATOM 4105 C C . SER A 1 507 ? 14.272 26.280 -1.786 1.00 58.88 507 SER A C 1
ATOM 4107 O O . SER A 1 507 ? 14.395 27.493 -1.599 1.00 58.88 507 SER A O 1
ATOM 4109 N N . ASP A 1 508 ? 15.297 25.476 -2.073 1.00 53.31 508 ASP A N 1
ATOM 4110 C CA . ASP A 1 508 ? 16.621 25.980 -2.443 1.00 53.31 508 ASP A CA 1
ATOM 4111 C C . ASP A 1 508 ? 16.536 26.784 -3.749 1.00 53.31 508 ASP A C 1
ATOM 4113 O O . ASP A 1 508 ? 15.738 26.486 -4.644 1.00 53.31 508 ASP A O 1
ATOM 4117 N N . SER A 1 509 ? 17.365 27.823 -3.860 1.00 49.03 509 SER A N 1
ATOM 4118 C CA . SER A 1 509 ? 17.344 28.822 -4.938 1.00 49.03 509 SER A CA 1
ATOM 4119 C C . SER A 1 509 ? 17.566 28.277 -6.354 1.00 49.03 509 SER A C 1
ATOM 4121 O O . SER A 1 509 ? 17.257 29.000 -7.308 1.00 49.03 509 SER A O 1
ATOM 4123 N N . ASP A 1 510 ? 18.041 27.032 -6.472 1.00 43.16 510 ASP A N 1
ATOM 4124 C CA . ASP A 1 510 ? 18.661 26.465 -7.677 1.00 43.16 510 ASP A CA 1
ATOM 4125 C C . ASP A 1 510 ? 17.770 25.467 -8.441 1.00 43.16 510 ASP A C 1
ATOM 4127 O O . ASP A 1 510 ? 18.169 24.965 -9.490 1.00 43.16 510 ASP A O 1
ATOM 4131 N N . SER A 1 511 ? 16.547 25.192 -7.969 1.00 47.44 511 SER A N 1
ATOM 4132 C CA . SER A 1 511 ? 15.575 24.383 -8.722 1.00 47.44 511 SER A CA 1
ATOM 4133 C C . SER A 1 511 ? 14.484 25.264 -9.347 1.00 47.44 511 SER A C 1
ATOM 4135 O O . SER A 1 511 ? 13.533 25.687 -8.687 1.00 47.44 511 SER A O 1
ATOM 4137 N N . ASP A 1 512 ? 14.601 25.530 -10.653 1.00 41.22 512 ASP A N 1
ATOM 4138 C CA . ASP A 1 512 ? 13.628 26.321 -11.436 1.00 41.22 512 ASP A CA 1
ATOM 4139 C C . ASP A 1 512 ? 12.193 25.757 -11.378 1.00 41.22 512 ASP A C 1
ATOM 4141 O O . ASP A 1 512 ? 11.218 26.475 -11.596 1.00 41.22 512 ASP A O 1
ATOM 4145 N N . TYR A 1 513 ? 12.046 24.481 -11.016 1.00 46.66 513 TYR A N 1
ATOM 4146 C CA . TYR A 1 513 ? 10.773 23.762 -11.000 1.00 46.66 513 TYR A CA 1
ATOM 4147 C C . TYR A 1 513 ? 9.829 24.144 -9.844 1.00 46.66 513 TYR A C 1
ATOM 4149 O O . TYR A 1 513 ? 8.616 23.998 -9.976 1.00 46.66 513 TYR A O 1
ATOM 4157 N N . GLN A 1 514 ? 10.341 24.636 -8.708 1.00 49.72 514 GLN A N 1
ATOM 4158 C CA . GLN A 1 514 ? 9.506 24.930 -7.527 1.00 49.72 514 GLN A CA 1
ATOM 4159 C C . GLN A 1 514 ? 9.068 26.395 -7.403 1.00 49.72 514 GLN A C 1
ATOM 4161 O O . GLN A 1 514 ? 8.092 26.675 -6.705 1.00 49.72 514 GLN A O 1
ATOM 4166 N N . LYS A 1 515 ? 9.720 27.324 -8.116 1.00 45.72 515 LYS A N 1
ATOM 4167 C CA . LYS A 1 515 ? 9.449 28.772 -8.026 1.00 45.72 515 LYS A CA 1
ATOM 4168 C C . LYS A 1 515 ? 8.079 29.207 -8.571 1.00 45.72 515 LYS A C 1
ATOM 4170 O O . LYS A 1 515 ? 7.614 30.274 -8.184 1.00 45.72 515 LYS A O 1
ATOM 4175 N N . ASN A 1 516 ? 7.418 28.392 -9.402 1.00 47.06 516 ASN A N 1
ATOM 4176 C CA . ASN A 1 516 ? 6.151 28.742 -10.070 1.00 47.06 516 ASN A CA 1
ATOM 4177 C C . ASN A 1 516 ? 4.945 27.870 -9.671 1.00 47.06 516 ASN A C 1
ATOM 4179 O O . ASN A 1 516 ? 3.915 27.922 -10.338 1.00 47.06 516 ASN A O 1
ATOM 4183 N N . THR A 1 517 ? 5.037 27.069 -8.604 1.00 59.44 517 THR A N 1
ATOM 4184 C CA . THR A 1 517 ? 3.910 26.210 -8.196 1.00 59.44 517 THR A CA 1
ATOM 4185 C C . THR A 1 517 ? 2.795 27.039 -7.560 1.00 59.44 517 THR A C 1
ATOM 4187 O O . THR A 1 517 ? 2.989 27.683 -6.530 1.00 59.44 517 THR A O 1
ATOM 4190 N N . SER A 1 518 ? 1.611 27.053 -8.176 1.00 71.75 518 SER A N 1
ATOM 4191 C CA . SER A 1 518 ? 0.436 27.677 -7.576 1.00 71.75 518 SER A CA 1
ATOM 4192 C C . SER A 1 518 ? -0.074 26.835 -6.401 1.00 71.75 518 SER A C 1
ATOM 4194 O O . SER A 1 518 ? 0.220 25.644 -6.274 1.00 71.75 518 SER A O 1
ATOM 4196 N N . ILE A 1 519 ? -0.903 27.423 -5.534 1.00 70.62 519 ILE A N 1
ATOM 4197 C CA . ILE A 1 519 ? -1.545 26.659 -4.453 1.00 70.62 519 ILE A CA 1
ATOM 4198 C C . ILE A 1 519 ? -2.455 25.543 -4.994 1.00 70.62 519 ILE A C 1
ATOM 4200 O O . ILE A 1 519 ? -2.660 24.534 -4.319 1.00 70.62 519 ILE A O 1
ATOM 4204 N N . LEU A 1 520 ? -2.990 25.720 -6.209 1.00 70.00 520 LEU A N 1
ATOM 4205 C CA . LEU A 1 520 ? -3.808 24.720 -6.886 1.00 70.00 520 LEU A CA 1
ATOM 4206 C C . LEU A 1 520 ? -2.945 23.531 -7.322 1.00 70.00 520 LEU A C 1
ATOM 4208 O O . LEU A 1 520 ? -3.337 22.393 -7.086 1.00 70.00 520 LEU A O 1
ATOM 4212 N N . ASP A 1 521 ? -1.746 23.794 -7.845 1.00 69.31 521 ASP A N 1
ATOM 4213 C CA . ASP A 1 521 ? -0.777 22.753 -8.207 1.00 69.31 521 ASP A CA 1
ATOM 4214 C C . ASP A 1 521 ? -0.307 22.006 -6.959 1.00 69.31 521 ASP A C 1
ATOM 4216 O O . ASP A 1 521 ? -0.256 20.779 -6.945 1.00 69.31 521 ASP A O 1
ATOM 4220 N N . PHE A 1 522 ? -0.049 22.724 -5.860 1.00 72.62 522 PHE A N 1
ATOM 4221 C CA . PHE A 1 522 ? 0.262 22.109 -4.569 1.00 72.62 522 PHE A CA 1
ATOM 4222 C C . PHE A 1 522 ? -0.861 21.179 -4.095 1.00 72.62 522 PHE A C 1
ATOM 4224 O O . PHE A 1 522 ? -0.612 20.035 -3.719 1.00 72.62 522 PHE A O 1
ATOM 4231 N N . LEU A 1 523 ? -2.109 21.640 -4.131 1.00 71.69 523 LEU A N 1
ATOM 4232 C CA . LEU A 1 523 ? -3.262 20.829 -3.746 1.00 71.69 523 LEU A CA 1
ATOM 4233 C C . LEU A 1 523 ? -3.459 19.620 -4.665 1.00 71.69 523 LEU A C 1
ATOM 4235 O O . LEU A 1 523 ? -3.661 18.516 -4.159 1.00 71.69 523 LEU A O 1
ATOM 4239 N N . GLY A 1 524 ? -3.354 19.811 -5.981 1.00 67.81 524 GLY A N 1
ATOM 4240 C CA . GLY A 1 524 ? -3.406 18.741 -6.974 1.00 67.81 524 GLY A CA 1
ATOM 4241 C C . GLY A 1 524 ? -2.344 17.681 -6.694 1.00 67.81 524 GLY A C 1
ATOM 4242 O O . GLY A 1 524 ? -2.671 16.505 -6.550 1.00 67.81 524 GLY A O 1
ATOM 4243 N N . MET A 1 525 ? -1.092 18.087 -6.470 1.00 68.62 525 MET A N 1
ATOM 4244 C CA . MET A 1 525 ? 0.001 17.166 -6.151 1.00 68.62 525 MET A CA 1
ATOM 4245 C C . MET A 1 525 ? -0.281 16.322 -4.902 1.00 68.62 525 MET A C 1
ATOM 4247 O O . MET A 1 525 ? -0.090 15.112 -4.930 1.00 68.62 525 MET A O 1
ATOM 4251 N N . TYR A 1 526 ? -0.753 16.904 -3.798 1.00 75.31 526 TYR A N 1
ATOM 4252 C CA . TYR A 1 526 ? -0.943 16.139 -2.554 1.00 75.31 526 TYR A CA 1
ATOM 4253 C C . TYR A 1 526 ? -2.258 15.350 -2.489 1.00 75.31 526 TYR A C 1
ATOM 4255 O O . TYR A 1 526 ? -2.316 14.344 -1.781 1.00 75.31 526 TYR A O 1
ATOM 4263 N N . LEU A 1 527 ? -3.312 15.789 -3.184 1.00 80.06 527 LEU A N 1
ATOM 4264 C CA . LEU A 1 527 ? -4.627 15.138 -3.147 1.00 80.06 527 LEU A CA 1
ATOM 4265 C C . LEU A 1 527 ? -4.846 14.152 -4.300 1.00 80.06 527 LEU A C 1
ATOM 4267 O O . LEU A 1 527 ? -5.553 13.163 -4.111 1.00 80.06 527 LEU A O 1
ATOM 4271 N N . MET A 1 528 ? -4.254 14.395 -5.474 1.00 79.56 528 MET A N 1
ATOM 4272 C CA . MET A 1 528 ? -4.482 13.586 -6.678 1.00 79.56 528 MET A CA 1
ATOM 4273 C C . MET A 1 528 ? -3.318 12.662 -7.035 1.00 79.56 528 MET A C 1
ATOM 4275 O O . MET A 1 528 ? -3.575 11.610 -7.618 1.00 79.56 528 MET A O 1
ATOM 4279 N N . SER A 1 529 ? -2.071 12.979 -6.655 1.00 81.69 529 SER A N 1
ATOM 4280 C CA . SER A 1 529 ? -0.962 12.032 -6.871 1.00 81.69 529 SER A CA 1
ATOM 4281 C C . SER A 1 529 ? -1.213 10.655 -6.247 1.00 81.69 529 SER A C 1
ATOM 4283 O O . SER A 1 529 ? -0.884 9.670 -6.906 1.00 81.69 529 SER A O 1
ATOM 4285 N N . PRO A 1 530 ? -1.861 10.517 -5.068 1.00 88.12 530 PRO A N 1
ATOM 4286 C CA . PRO A 1 530 ? -2.019 9.195 -4.479 1.00 88.12 530 PRO A CA 1
ATOM 4287 C C . PRO A 1 530 ? -3.021 8.269 -5.213 1.00 88.12 530 PRO A C 1
ATOM 4289 O O . PRO A 1 530 ? -2.687 7.101 -5.448 1.00 88.12 530 PRO A O 1
ATOM 4292 N N . PRO A 1 531 ? -4.211 8.735 -5.659 1.00 89.06 531 PRO A N 1
ATOM 4293 C CA . PRO A 1 531 ? -5.068 7.990 -6.588 1.00 89.06 531 PRO A CA 1
ATOM 4294 C C . PRO A 1 531 ? -4.388 7.589 -7.899 1.00 89.06 531 PRO A C 1
ATOM 4296 O O . PRO A 1 531 ? -4.586 6.469 -8.374 1.00 89.06 531 PRO A O 1
ATOM 4299 N N . VAL A 1 532 ? -3.580 8.478 -8.481 1.00 85.06 532 VAL A N 1
ATOM 4300 C CA . VAL A 1 532 ? -2.926 8.193 -9.762 1.00 85.06 532 VAL A CA 1
ATOM 4301 C C . VAL A 1 532 ? -1.800 7.182 -9.560 1.00 85.06 532 VAL A C 1
ATOM 4303 O O . VAL A 1 532 ? -1.777 6.164 -10.248 1.00 85.06 532 VAL A O 1
ATOM 4306 N N . ALA A 1 533 ? -0.957 7.365 -8.537 1.00 85.19 533 ALA A N 1
ATOM 4307 C CA . ALA A 1 533 ? 0.067 6.401 -8.137 1.00 85.19 533 ALA A CA 1
ATOM 4308 C C . ALA A 1 533 ? -0.535 5.018 -7.847 1.00 85.19 533 ALA A C 1
ATOM 4310 O O . ALA A 1 533 ? 0.023 3.999 -8.255 1.00 85.19 533 ALA A O 1
ATOM 4311 N N . PHE A 1 534 ? -1.721 4.959 -7.225 1.00 89.31 534 PHE A N 1
ATOM 4312 C CA . PHE A 1 534 ? -2.451 3.702 -7.041 1.00 89.31 534 PHE A CA 1
ATOM 4313 C C . PHE A 1 534 ? -2.780 3.014 -8.374 1.00 89.31 534 PHE A C 1
ATOM 4315 O O . PHE A 1 534 ? -2.685 1.792 -8.461 1.00 89.31 534 PHE A O 1
ATOM 4322 N N . GLY A 1 535 ? -3.112 3.766 -9.426 1.00 85.69 535 GLY A N 1
ATOM 4323 C CA . GLY A 1 535 ? -3.325 3.218 -10.770 1.00 85.69 535 GLY A CA 1
ATOM 4324 C C . GLY A 1 535 ? -2.105 2.469 -11.323 1.00 85.69 535 GLY A C 1
ATOM 4325 O O . GLY A 1 535 ? -2.251 1.440 -11.984 1.00 85.69 535 GLY A O 1
ATOM 4326 N N . HIS A 1 536 ? -0.894 2.917 -10.988 1.00 79.56 536 HIS A N 1
ATOM 4327 C CA . HIS A 1 536 ? 0.351 2.269 -11.412 1.00 79.56 536 HIS A CA 1
ATOM 4328 C C . HIS A 1 536 ? 0.730 1.043 -10.570 1.00 79.56 536 HIS A C 1
ATOM 4330 O O . HIS A 1 536 ? 1.607 0.281 -10.981 1.00 79.56 536 HIS A O 1
ATOM 4336 N N . LEU A 1 537 ? 0.052 0.787 -9.444 1.00 83.44 537 LEU A N 1
ATOM 4337 C CA . LEU A 1 537 ? 0.358 -0.366 -8.599 1.00 83.44 537 LEU A CA 1
ATOM 4338 C C . LEU A 1 537 ? 0.138 -1.689 -9.332 1.00 83.44 537 LEU A C 1
ATOM 4340 O O . LEU A 1 537 ? -0.778 -1.872 -10.144 1.00 83.44 537 LEU A O 1
ATOM 4344 N N . ARG A 1 538 ? 0.982 -2.654 -8.988 1.00 82.19 538 ARG A N 1
ATOM 4345 C CA . ARG A 1 538 ? 0.900 -4.048 -9.421 1.00 82.19 538 ARG A CA 1
ATOM 4346 C C . ARG A 1 538 ? 0.906 -4.950 -8.194 1.00 82.19 538 ARG A C 1
ATOM 4348 O O . ARG A 1 538 ? 1.200 -4.502 -7.087 1.00 82.19 538 ARG A O 1
ATOM 4355 N N . ARG A 1 539 ? 0.533 -6.214 -8.387 1.00 85.19 539 ARG A N 1
ATOM 4356 C CA . ARG A 1 539 ? 0.596 -7.201 -7.308 1.00 85.19 539 ARG A CA 1
ATOM 4357 C C . ARG A 1 539 ? 2.050 -7.482 -6.948 1.00 85.19 539 ARG A C 1
ATOM 4359 O O . ARG A 1 539 ? 2.889 -7.615 -7.840 1.00 85.19 539 ARG A O 1
ATOM 4366 N N . THR A 1 540 ? 2.332 -7.587 -5.655 1.00 83.88 540 THR A N 1
ATOM 4367 C CA . THR A 1 540 ? 3.651 -7.997 -5.185 1.00 83.88 540 THR A CA 1
ATOM 4368 C C . THR A 1 540 ? 3.822 -9.488 -5.453 1.00 83.88 540 THR A C 1
ATOM 4370 O O . THR A 1 540 ? 2.979 -10.307 -5.091 1.00 83.88 540 THR A O 1
ATOM 4373 N N . ILE A 1 541 ? 4.943 -9.837 -6.080 1.00 81.31 541 ILE A N 1
ATOM 4374 C CA . ILE A 1 541 ? 5.392 -11.220 -6.234 1.00 81.31 541 ILE A CA 1
ATOM 4375 C C . ILE A 1 541 ? 6.121 -11.610 -4.950 1.00 81.31 541 ILE A C 1
ATOM 4377 O O . ILE A 1 541 ? 7.245 -11.164 -4.709 1.00 81.31 541 ILE A O 1
ATOM 4381 N N . SER A 1 542 ? 5.475 -12.414 -4.110 1.00 78.56 542 SER A N 1
ATOM 4382 C CA . SER A 1 542 ? 6.067 -12.924 -2.876 1.00 78.56 542 SER A CA 1
ATOM 4383 C C . SER A 1 542 ? 5.597 -14.344 -2.565 1.00 78.56 542 SER A C 1
ATOM 4385 O O . SER A 1 542 ? 4.489 -14.752 -2.910 1.00 78.56 542 SER A O 1
ATOM 4387 N N . ASP A 1 543 ? 6.451 -15.093 -1.867 1.00 73.88 543 ASP A N 1
ATOM 4388 C CA . ASP A 1 543 ? 6.151 -16.462 -1.430 1.00 73.88 543 ASP A CA 1
ATOM 4389 C C . ASP A 1 543 ? 5.300 -16.496 -0.142 1.00 73.88 543 ASP A C 1
ATOM 4391 O O . ASP A 1 543 ? 4.946 -17.566 0.348 1.00 73.88 543 ASP A O 1
ATOM 4395 N N . SER A 1 544 ? 5.018 -15.337 0.466 1.00 80.56 544 SER A N 1
ATOM 4396 C CA . SER A 1 544 ? 4.342 -15.228 1.765 1.00 80.56 544 SER A CA 1
ATOM 4397 C C . SER A 1 544 ? 2.920 -14.695 1.617 1.00 80.56 544 SER A C 1
ATOM 4399 O O . SER A 1 544 ? 2.668 -13.748 0.879 1.00 80.56 544 SER A O 1
ATOM 4401 N N . PHE A 1 545 ? 1.980 -15.266 2.374 1.00 83.94 545 PHE A N 1
ATOM 4402 C CA . PHE A 1 545 ? 0.582 -14.834 2.344 1.00 83.94 545 PHE A CA 1
ATOM 4403 C C . PHE A 1 545 ? 0.424 -13.391 2.837 1.00 83.94 545 PHE A C 1
ATOM 4405 O O . PHE A 1 545 ? 0.775 -13.099 3.981 1.00 83.94 545 PHE A O 1
ATOM 4412 N N . CYS A 1 546 ? -0.170 -12.526 2.015 1.00 85.56 546 CYS A N 1
ATOM 4413 C CA . CYS A 1 546 ? -0.361 -11.104 2.308 1.00 85.56 546 CYS A CA 1
ATOM 4414 C C . CYS A 1 546 ? 0.916 -10.429 2.837 1.00 85.56 546 CYS A C 1
ATOM 4416 O O . CYS A 1 546 ? 0.942 -9.909 3.959 1.00 85.56 546 CYS A O 1
ATOM 4418 N N . SER A 1 547 ? 2.000 -10.528 2.065 1.00 84.31 547 SER A N 1
ATOM 4419 C CA . SER A 1 547 ? 3.312 -10.025 2.463 1.00 84.31 547 SER A CA 1
ATOM 4420 C C . SER A 1 547 ? 3.328 -8.531 2.748 1.00 84.31 547 SER A C 1
ATOM 4422 O O . SER A 1 547 ? 4.112 -8.140 3.597 1.00 84.31 547 SER A O 1
ATOM 4424 N N . GLU A 1 548 ? 2.487 -7.725 2.097 1.00 86.62 548 GLU A N 1
ATOM 4425 C CA . GLU A 1 548 ? 2.419 -6.270 2.286 1.00 86.62 548 GLU A CA 1
ATOM 4426 C C . GLU A 1 548 ? 1.548 -5.905 3.492 1.00 86.62 548 GLU A C 1
ATOM 4428 O O . GLU A 1 548 ? 1.946 -5.119 4.343 1.00 86.62 548 GLU A O 1
ATOM 4433 N N . SER A 1 549 ? 0.365 -6.509 3.639 1.00 88.56 549 SER A N 1
ATOM 4434 C CA . SER A 1 549 ? -0.540 -6.174 4.751 1.00 88.56 549 SER A CA 1
ATOM 4435 C C . SER A 1 549 ? -0.104 -6.766 6.093 1.00 88.56 549 SER A C 1
ATOM 4437 O O . SER A 1 549 ? -0.521 -6.275 7.142 1.00 88.56 549 SER A O 1
ATOM 4439 N N . LEU A 1 550 ? 0.672 -7.857 6.092 1.00 86.62 550 LEU A N 1
ATOM 4440 C CA . LEU A 1 550 ? 1.089 -8.585 7.301 1.00 86.62 550 LEU A CA 1
ATOM 4441 C C . LEU A 1 550 ? 2.609 -8.591 7.507 1.00 86.62 550 LEU A C 1
ATOM 4443 O O . LEU A 1 550 ? 3.106 -9.331 8.359 1.00 86.62 550 LEU A O 1
ATOM 4447 N N . TRP A 1 551 ? 3.353 -7.762 6.774 1.00 83.88 551 TRP A N 1
ATOM 4448 C CA . TRP A 1 551 ? 4.818 -7.733 6.804 1.00 83.88 551 TRP A CA 1
ATOM 4449 C C . TRP A 1 551 ? 5.391 -7.604 8.219 1.00 83.88 551 TRP A C 1
ATOM 4451 O O . TRP A 1 551 ? 6.313 -8.327 8.594 1.00 83.88 551 TRP A O 1
ATOM 4461 N N . THR A 1 552 ? 4.796 -6.732 9.040 1.00 81.31 552 THR A N 1
ATOM 4462 C CA . THR A 1 552 ? 5.223 -6.519 10.427 1.00 81.31 552 THR A CA 1
ATOM 4463 C C . THR A 1 552 ? 5.091 -7.797 11.244 1.00 81.31 552 THR A C 1
ATOM 4465 O O . THR A 1 552 ? 5.992 -8.129 12.010 1.00 81.31 552 THR A O 1
ATOM 4468 N N . ILE A 1 553 ? 4.011 -8.560 11.060 1.00 82.44 553 ILE A N 1
ATOM 4469 C CA . ILE A 1 553 ? 3.823 -9.839 11.751 1.00 82.44 553 ILE A CA 1
ATOM 4470 C C . ILE A 1 553 ? 4.965 -10.781 11.384 1.00 82.44 553 ILE A C 1
ATOM 4472 O O . ILE A 1 553 ? 5.600 -11.317 12.288 1.00 82.44 553 ILE A O 1
ATOM 4476 N N . TYR A 1 554 ? 5.279 -10.912 10.094 1.00 81.06 554 TYR A N 1
ATOM 4477 C CA . TYR A 1 554 ? 6.381 -11.755 9.637 1.00 81.06 554 TYR A CA 1
ATOM 4478 C C . TYR A 1 554 ? 7.742 -11.302 10.172 1.00 81.06 554 TYR A C 1
ATOM 4480 O O . TYR A 1 554 ? 8.536 -12.130 10.619 1.00 81.06 554 TYR A O 1
ATOM 4488 N N . ALA A 1 555 ? 8.008 -9.995 10.200 1.00 78.50 555 ALA A N 1
ATOM 4489 C CA . ALA A 1 555 ? 9.243 -9.446 10.754 1.00 78.50 555 ALA A CA 1
ATOM 4490 C C . ALA A 1 555 ? 9.411 -9.814 12.241 1.00 78.50 555 ALA A C 1
ATOM 4492 O O . ALA A 1 555 ? 10.484 -10.250 12.667 1.00 78.50 555 ALA A O 1
ATOM 4493 N N . TYR A 1 556 ? 8.339 -9.703 13.032 1.00 77.31 556 TYR A N 1
ATOM 4494 C CA . TYR A 1 556 ? 8.353 -10.092 14.442 1.00 77.31 556 TYR A CA 1
ATOM 4495 C C . TYR A 1 556 ? 8.439 -11.612 14.632 1.00 77.31 556 TYR A C 1
ATOM 4497 O O . TYR A 1 556 ? 9.213 -12.063 15.478 1.00 77.31 556 TYR A O 1
ATOM 4505 N N . THR A 1 557 ? 7.695 -12.417 13.864 1.00 76.44 557 THR A N 1
ATOM 4506 C CA . THR A 1 557 ? 7.736 -13.883 13.993 1.00 76.44 557 THR A CA 1
ATOM 4507 C C . THR A 1 557 ? 9.088 -14.444 13.586 1.00 76.44 557 THR A C 1
ATOM 4509 O O . THR A 1 557 ? 9.618 -15.283 14.304 1.00 76.44 557 THR A O 1
ATOM 4512 N N . ASN A 1 558 ? 9.698 -13.950 12.507 1.00 76.31 558 ASN A N 1
ATOM 4513 C CA . ASN A 1 558 ? 11.008 -14.426 12.056 1.00 76.31 558 ASN A CA 1
ATOM 4514 C C . ASN A 1 558 ? 12.093 -14.096 13.086 1.00 76.31 558 ASN A C 1
ATOM 4516 O O . ASN A 1 558 ? 12.916 -14.953 13.410 1.00 76.31 558 ASN A O 1
ATOM 4520 N N . ARG A 1 559 ? 12.020 -12.904 13.699 1.00 75.00 559 ARG A N 1
ATOM 4521 C CA . ARG A 1 559 ? 12.893 -12.520 14.816 1.00 75.00 559 ARG A CA 1
ATOM 4522 C C . ARG A 1 559 ? 12.703 -13.408 16.049 1.00 75.00 559 ARG A C 1
ATOM 4524 O O . ARG A 1 559 ? 13.686 -13.738 16.702 1.00 75.00 559 ARG A O 1
ATOM 4531 N N . LEU A 1 560 ? 11.466 -13.785 16.376 1.00 77.06 560 LEU A N 1
ATOM 4532 C CA . LEU A 1 560 ? 11.166 -14.664 17.514 1.00 77.06 560 LEU A CA 1
ATOM 4533 C C . LEU A 1 560 ? 11.572 -16.121 17.263 1.00 77.06 560 LEU A C 1
ATOM 4535 O O . LEU A 1 560 ? 12.047 -16.786 18.177 1.00 77.06 560 LEU A O 1
ATOM 4539 N N . MET A 1 561 ? 11.384 -16.617 16.042 1.00 75.50 561 MET A N 1
ATOM 4540 C CA . MET A 1 561 ? 11.649 -18.009 15.666 1.00 75.50 561 MET A CA 1
ATOM 4541 C C . MET A 1 561 ? 13.112 -18.255 15.267 1.00 75.50 561 MET A C 1
ATOM 4543 O O . MET A 1 561 ? 13.465 -19.381 14.933 1.00 75.50 561 MET A O 1
ATOM 4547 N N . GLY A 1 562 ? 13.964 -17.224 15.283 1.00 67.94 562 GLY A N 1
ATOM 4548 C CA . GLY A 1 562 ? 15.379 -17.334 14.915 1.00 67.94 562 GLY A CA 1
ATOM 4549 C C . GLY A 1 562 ? 15.620 -17.632 13.431 1.00 67.94 562 GLY A C 1
ATOM 4550 O O . GLY A 1 562 ? 16.742 -17.951 13.047 1.00 67.94 562 GLY A O 1
ATOM 4551 N N . SER A 1 563 ? 14.588 -17.525 12.587 1.00 60.66 563 SER A N 1
ATOM 4552 C CA . SER A 1 563 ? 14.729 -17.669 11.141 1.00 60.66 563 SER A CA 1
ATOM 4553 C C . SER A 1 563 ? 15.353 -16.389 10.596 1.00 60.66 563 SER A C 1
ATOM 4555 O O . SER A 1 563 ? 14.703 -15.347 10.553 1.00 60.66 563 SER A O 1
ATOM 4557 N N . GLY A 1 564 ? 16.614 -16.452 10.167 1.00 50.88 564 GLY A N 1
ATOM 4558 C CA . GLY A 1 564 ? 17.336 -15.327 9.556 1.00 50.88 564 GLY A CA 1
ATOM 4559 C C . GLY A 1 564 ? 16.751 -14.825 8.225 1.00 50.88 564 GLY A C 1
ATOM 4560 O O . GLY A 1 564 ? 17.338 -13.949 7.596 1.00 50.88 564 GLY A O 1
ATOM 4561 N N . SER A 1 565 ? 15.609 -15.358 7.777 1.00 52.12 565 SER A N 1
ATOM 4562 C CA . SER A 1 565 ? 14.873 -14.876 6.610 1.00 52.12 565 SER A CA 1
ATOM 4563 C C . SER A 1 565 ? 14.200 -13.536 6.924 1.00 52.12 565 SER A C 1
ATOM 4565 O O . SER A 1 565 ? 13.066 -13.476 7.405 1.00 52.12 565 SER A O 1
ATOM 4567 N N . ILE A 1 566 ? 14.905 -12.441 6.669 1.00 53.50 566 ILE A N 1
ATOM 4568 C CA . ILE A 1 566 ? 14.327 -11.100 6.725 1.00 53.50 566 ILE A CA 1
ATOM 4569 C C . ILE A 1 566 ? 13.470 -10.944 5.468 1.00 53.50 566 ILE A C 1
ATOM 4571 O O . ILE A 1 566 ? 14.005 -10.913 4.361 1.00 53.50 566 ILE A O 1
ATOM 4575 N N . ILE A 1 567 ? 12.143 -10.864 5.623 1.00 57.16 567 ILE A N 1
ATOM 4576 C CA . ILE A 1 567 ? 11.317 -10.305 4.549 1.00 57.16 567 ILE A CA 1
ATOM 4577 C C . ILE A 1 567 ? 11.747 -8.845 4.456 1.00 57.16 567 ILE A C 1
ATOM 4579 O O . ILE A 1 567 ? 11.505 -8.071 5.381 1.00 57.16 567 ILE A O 1
ATOM 4583 N N . GLN A 1 568 ? 12.475 -8.503 3.395 1.00 54.38 568 GLN A N 1
ATOM 4584 C CA . GLN A 1 568 ? 12.852 -7.125 3.125 1.00 54.38 568 GLN A CA 1
ATOM 4585 C C . GLN A 1 568 ? 11.579 -6.379 2.731 1.00 54.38 568 GLN A C 1
ATOM 4587 O O . GLN A 1 568 ? 11.109 -6.505 1.606 1.00 54.38 568 GLN A O 1
ATOM 4592 N N . HIS A 1 569 ? 10.998 -5.660 3.686 1.00 61.72 569 HIS A N 1
ATOM 4593 C CA . HIS A 1 569 ? 9.999 -4.642 3.409 1.00 61.72 569 HIS A CA 1
ATOM 4594 C C . HIS A 1 569 ? 10.723 -3.301 3.449 1.00 61.72 569 HIS A C 1
ATOM 4596 O O . HIS A 1 569 ? 11.440 -3.015 4.407 1.00 61.72 569 HIS A O 1
ATOM 4602 N N . GLU A 1 570 ? 10.584 -2.498 2.401 1.00 60.38 570 GLU A N 1
ATOM 4603 C CA . GLU A 1 570 ? 11.134 -1.146 2.414 1.00 60.38 570 GLU A CA 1
ATOM 4604 C C . GLU A 1 570 ? 10.243 -0.259 3.296 1.00 60.38 570 GLU A C 1
ATOM 4606 O O . GLU A 1 570 ? 9.027 -0.249 3.124 1.00 60.38 570 GLU A O 1
ATOM 4611 N N . ASP A 1 571 ? 10.821 0.464 4.261 1.00 52.38 571 ASP A N 1
ATOM 4612 C CA . ASP A 1 571 ? 10.054 1.307 5.201 1.00 52.38 571 ASP A CA 1
ATOM 4613 C C . ASP A 1 571 ? 9.266 2.427 4.492 1.00 52.38 571 ASP A C 1
ATOM 4615 O O . ASP A 1 571 ? 8.279 2.942 5.019 1.00 52.38 571 ASP A O 1
ATOM 4619 N N . PHE A 1 572 ? 9.672 2.773 3.268 1.00 59.38 572 PHE A N 1
ATOM 4620 C CA . PHE A 1 572 ? 8.981 3.715 2.399 1.00 59.38 572 PHE A CA 1
ATOM 4621 C C . PHE A 1 572 ? 8.486 3.010 1.139 1.00 59.38 572 PHE A C 1
ATOM 4623 O O . PHE A 1 572 ? 9.188 2.188 0.555 1.00 59.38 572 PHE A O 1
ATOM 4630 N N . GLY A 1 573 ? 7.279 3.371 0.695 1.00 61.41 573 GLY A N 1
ATOM 4631 C CA . GLY A 1 573 ? 6.785 2.944 -0.609 1.00 61.41 573 GLY A CA 1
ATOM 4632 C C . GLY A 1 573 ? 7.705 3.411 -1.736 1.00 61.41 573 GLY A C 1
ATOM 4633 O O . GLY A 1 573 ? 8.291 4.491 -1.645 1.00 61.41 573 GLY A O 1
ATOM 4634 N N . GLU A 1 574 ? 7.795 2.622 -2.808 1.00 67.06 574 GLU A N 1
ATOM 4635 C CA . GLU A 1 574 ? 8.521 3.048 -4.003 1.00 67.06 574 GLU A CA 1
ATOM 4636 C C . GLU A 1 574 ? 7.939 4.360 -4.537 1.00 67.06 574 GLU A C 1
ATOM 4638 O O . GLU A 1 574 ? 6.714 4.534 -4.605 1.00 67.06 574 GLU A O 1
ATOM 4643 N N . PHE A 1 575 ? 8.836 5.285 -4.885 1.00 68.12 575 PHE A N 1
ATOM 4644 C CA . PHE A 1 575 ? 8.458 6.540 -5.510 1.00 68.12 575 PHE A CA 1
ATOM 4645 C C . PHE A 1 575 ? 8.042 6.275 -6.954 1.00 68.12 575 PHE A C 1
ATOM 4647 O O . PHE A 1 575 ? 8.792 5.681 -7.731 1.00 68.12 575 PHE A O 1
ATOM 4654 N N . VAL A 1 576 ? 6.853 6.752 -7.306 1.00 67.44 576 VAL A N 1
ATOM 4655 C CA . VAL A 1 576 ? 6.354 6.779 -8.680 1.00 67.44 576 VAL A CA 1
ATOM 4656 C C . VAL A 1 576 ? 6.259 8.233 -9.102 1.00 67.44 576 VAL A C 1
ATOM 4658 O O . VAL A 1 576 ? 5.809 9.087 -8.335 1.00 67.44 576 VAL A O 1
ATOM 4661 N N . TYR A 1 577 ? 6.726 8.521 -10.310 1.00 67.94 577 TYR A N 1
ATOM 4662 C CA . TYR A 1 577 ? 6.629 9.850 -10.883 1.00 67.94 577 TYR A CA 1
ATOM 4663 C C . TYR A 1 577 ? 5.254 10.022 -11.513 1.00 67.94 577 TYR A C 1
ATOM 4665 O O . TYR A 1 577 ? 4.942 9.362 -12.499 1.00 67.94 577 TYR A O 1
ATOM 4673 N N . VAL A 1 578 ? 4.434 10.879 -10.909 1.00 61.53 578 VAL A N 1
ATOM 4674 C CA . VAL A 1 578 ? 3.132 11.242 -11.456 1.00 61.53 578 VAL A CA 1
ATOM 4675 C C . VAL A 1 578 ? 2.804 12.681 -11.079 1.00 61.53 578 VAL A C 1
ATOM 4677 O O . VAL A 1 578 ? 2.443 12.957 -9.931 1.00 61.53 578 VAL A O 1
ATOM 4680 N N . PRO A 1 579 ? 2.816 13.627 -12.019 1.00 54.50 579 PRO A N 1
ATOM 4681 C CA . PRO A 1 579 ? 3.963 14.343 -12.622 1.00 54.50 579 PRO A CA 1
ATOM 4682 C C . PRO A 1 579 ? 5.077 14.831 -11.662 1.00 54.50 579 PRO A C 1
ATOM 4684 O O . PRO A 1 579 ? 5.925 15.632 -12.037 1.00 54.50 579 PRO A O 1
ATOM 4687 N N . MET A 1 580 ? 5.076 14.406 -10.399 1.00 58.97 580 MET A N 1
ATOM 4688 C CA . MET A 1 580 ? 6.163 14.590 -9.436 1.00 58.97 580 MET A CA 1
ATOM 4689 C C . MET A 1 580 ? 6.358 13.279 -8.665 1.00 58.97 580 MET A C 1
ATOM 4691 O O . MET A 1 580 ? 5.418 12.485 -8.570 1.00 58.97 580 MET A O 1
ATOM 4695 N N . PRO A 1 581 ? 7.546 13.013 -8.096 1.00 64.31 581 PRO A N 1
ATOM 4696 C CA . PRO A 1 581 ? 7.771 11.788 -7.341 1.00 64.31 581 PRO A CA 1
ATOM 4697 C C . PRO A 1 581 ? 6.894 11.755 -6.080 1.00 64.31 581 PRO A C 1
ATOM 4699 O O . PRO A 1 581 ? 7.027 12.599 -5.191 1.00 64.31 581 PRO A O 1
ATOM 4702 N N . THR A 1 582 ? 6.027 10.747 -5.979 1.00 71.44 582 THR A N 1
ATOM 4703 C CA . THR A 1 582 ? 5.199 10.467 -4.798 1.00 71.44 582 THR A CA 1
ATOM 4704 C C . THR A 1 582 ? 5.409 9.034 -4.314 1.00 71.44 582 THR A C 1
ATOM 4706 O O . THR A 1 582 ? 5.555 8.113 -5.112 1.00 71.44 582 THR A O 1
ATOM 4709 N N . ASN A 1 583 ? 5.435 8.837 -2.996 1.00 73.56 583 ASN A N 1
ATOM 4710 C CA . ASN A 1 583 ? 5.502 7.524 -2.339 1.00 73.56 583 ASN A CA 1
ATOM 4711 C C . ASN A 1 583 ? 4.220 7.192 -1.560 1.00 73.56 583 ASN A C 1
ATOM 4713 O O . ASN A 1 583 ? 4.168 6.224 -0.796 1.00 73.56 583 ASN A O 1
ATOM 4717 N N . VAL A 1 584 ? 3.196 8.018 -1.749 1.00 77.44 584 VAL A N 1
ATOM 4718 C CA . VAL A 1 584 ? 1.913 7.963 -1.065 1.00 77.44 584 VAL A CA 1
ATOM 4719 C C . VAL A 1 584 ? 0.872 7.474 -2.062 1.00 77.44 584 VAL A C 1
ATOM 4721 O O . VAL A 1 584 ? 0.897 7.848 -3.231 1.00 77.44 584 VAL A O 1
ATOM 4724 N N . TYR A 1 585 ? -0.031 6.619 -1.599 1.00 84.50 585 TYR A N 1
ATOM 4725 C CA . TYR A 1 585 ? -1.008 5.946 -2.446 1.00 84.50 585 TYR A CA 1
ATOM 4726 C C . TYR A 1 585 ? -2.385 6.073 -1.796 1.00 84.50 585 TYR A C 1
ATOM 4728 O O . TYR A 1 585 ? -2.859 7.156 -1.515 1.00 84.50 585 TYR A O 1
ATOM 4736 N N . THR A 1 586 ? -3.076 4.982 -1.516 1.00 92.00 586 THR A N 1
ATOM 4737 C CA . THR A 1 586 ? -4.347 5.049 -0.796 1.00 92.00 586 THR A CA 1
ATOM 4738 C C . THR A 1 586 ? -4.372 3.966 0.258 1.00 92.00 586 THR A C 1
ATOM 4740 O O . THR A 1 586 ? -3.554 3.045 0.227 1.00 92.00 586 THR A O 1
ATOM 4743 N N . ILE A 1 587 ? -5.372 4.009 1.136 1.00 94.06 587 ILE A N 1
ATOM 4744 C CA . ILE A 1 587 ? -5.645 2.935 2.097 1.00 94.06 587 ILE A CA 1
ATOM 4745 C C . ILE A 1 587 ? -5.718 1.548 1.436 1.00 94.06 587 ILE A C 1
ATOM 4747 O O . ILE A 1 587 ? -5.483 0.538 2.085 1.00 94.06 587 ILE A O 1
ATOM 4751 N N . MET A 1 588 ? -6.032 1.480 0.138 1.00 95.12 588 MET A N 1
ATOM 4752 C CA . MET A 1 588 ? -6.186 0.230 -0.602 1.00 95.12 588 MET A CA 1
ATOM 4753 C C . MET A 1 588 ? -4.854 -0.391 -1.047 1.00 95.12 588 MET A C 1
ATOM 4755 O O . MET A 1 588 ? -4.865 -1.543 -1.476 1.00 95.12 588 MET A O 1
ATOM 4759 N N . LYS A 1 589 ? -3.728 0.340 -0.981 1.00 92.56 589 LYS A N 1
ATOM 4760 C CA . LYS A 1 589 ? -2.422 -0.080 -1.524 1.00 92.56 589 LYS A CA 1
ATOM 4761 C C . LYS A 1 589 ? -2.004 -1.494 -1.091 1.00 92.56 589 LYS A C 1
ATOM 4763 O O . LYS A 1 589 ? -1.906 -2.344 -1.977 1.00 92.56 589 LYS A O 1
ATOM 4768 N N . PRO A 1 590 ? -1.792 -1.784 0.208 1.00 92.00 590 PRO A N 1
ATOM 4769 C CA . PRO A 1 590 ? -1.267 -3.090 0.615 1.00 92.00 590 PRO A CA 1
ATOM 4770 C C . PRO A 1 590 ? -2.248 -4.218 0.273 1.00 92.00 590 PRO A C 1
ATOM 4772 O O . PRO A 1 590 ? -1.852 -5.297 -0.159 1.00 92.00 590 PRO A O 1
ATOM 4775 N N . PHE A 1 591 ? -3.552 -3.939 0.351 1.00 93.81 591 PHE A N 1
ATOM 4776 C CA . PHE A 1 591 ? -4.601 -4.914 0.049 1.00 93.81 591 PHE A CA 1
ATOM 4777 C C . PHE A 1 591 ? -4.630 -5.284 -1.436 1.00 93.81 591 PHE A C 1
ATOM 4779 O O . PHE A 1 591 ? -4.821 -6.453 -1.784 1.00 93.81 591 PHE A O 1
ATOM 4786 N N . TYR A 1 592 ? -4.429 -4.294 -2.309 1.00 93.25 592 TYR A N 1
ATOM 4787 C CA . TYR A 1 592 ? -4.335 -4.507 -3.746 1.00 93.25 592 TYR A CA 1
ATOM 4788 C C . TYR A 1 592 ? -3.026 -5.202 -4.133 1.00 93.25 592 TYR A C 1
ATOM 4790 O O . TYR A 1 592 ? -3.047 -6.127 -4.944 1.00 93.25 592 TYR A O 1
ATOM 4798 N N . GLN A 1 593 ? -1.898 -4.814 -3.537 1.00 89.81 593 GLN A N 1
ATOM 4799 C CA . GLN A 1 593 ? -0.613 -5.458 -3.810 1.00 89.81 593 GLN A CA 1
ATOM 4800 C C . GLN A 1 593 ? -0.617 -6.942 -3.407 1.00 89.81 593 GLN A C 1
ATOM 4802 O O . GLN A 1 593 ? -0.101 -7.772 -4.153 1.00 89.81 593 GLN A O 1
ATOM 4807 N N . ASP A 1 594 ? -1.283 -7.303 -2.309 1.00 89.44 594 ASP A N 1
ATOM 4808 C CA . ASP A 1 594 ? -1.379 -8.694 -1.859 1.00 89.44 594 ASP A CA 1
ATOM 4809 C C . ASP A 1 594 ? -2.286 -9.559 -2.756 1.00 89.44 594 ASP A C 1
ATOM 4811 O O . ASP A 1 594 ? -1.873 -10.587 -3.303 1.00 89.44 594 ASP A O 1
ATOM 4815 N N . LEU A 1 595 ? -3.557 -9.171 -2.918 1.00 89.62 595 LEU A N 1
ATOM 4816 C CA . LEU A 1 595 ? -4.601 -10.030 -3.507 1.00 89.62 595 LEU A CA 1
ATOM 4817 C C . LEU A 1 595 ? -5.406 -9.338 -4.621 1.00 89.62 595 LEU A C 1
ATOM 4819 O O . LEU A 1 595 ? -6.483 -9.810 -4.997 1.00 89.62 595 LEU A O 1
ATOM 4823 N N . GLY A 1 596 ? -4.920 -8.213 -5.147 1.00 91.44 596 GLY A N 1
ATOM 4824 C CA . GLY A 1 596 ? -5.635 -7.407 -6.133 1.00 91.44 596 GLY A CA 1
ATOM 4825 C C . GLY A 1 596 ? -6.972 -6.898 -5.592 1.00 91.44 596 GLY A C 1
ATOM 4826 O O . GLY A 1 596 ? -7.142 -6.639 -4.399 1.00 91.44 596 GLY A O 1
ATOM 4827 N N . THR A 1 597 ? -7.973 -6.807 -6.465 1.00 93.31 597 THR A N 1
ATOM 4828 C CA . THR A 1 597 ? -9.314 -6.322 -6.100 1.00 93.31 597 THR A CA 1
ATOM 4829 C C . THR A 1 597 ? -10.030 -7.207 -5.075 1.00 93.31 597 THR A C 1
ATOM 4831 O O . THR A 1 597 ? -10.824 -6.705 -4.280 1.00 93.31 597 THR A O 1
ATOM 4834 N N . ILE A 1 598 ? -9.714 -8.508 -5.017 1.00 92.25 598 ILE A N 1
ATOM 4835 C CA . ILE A 1 598 ? -10.254 -9.409 -3.984 1.00 92.25 598 ILE A CA 1
ATOM 4836 C C . ILE A 1 598 ? -9.735 -9.002 -2.599 1.00 92.25 598 ILE A C 1
ATOM 4838 O O . ILE A 1 598 ? -10.499 -8.998 -1.632 1.00 92.25 598 ILE A O 1
ATOM 4842 N N . GLY A 1 599 ? -8.461 -8.610 -2.505 1.00 92.62 599 GLY A N 1
ATOM 4843 C CA . GLY A 1 599 ? -7.880 -8.069 -1.277 1.00 92.62 599 GLY A CA 1
ATOM 4844 C C . GLY A 1 599 ? -8.581 -6.793 -0.840 1.00 92.62 599 GLY A C 1
ATOM 4845 O O . GLY A 1 599 ? -9.046 -6.708 0.295 1.00 92.62 599 GLY A O 1
ATOM 4846 N N . VAL A 1 600 ? -8.752 -5.841 -1.762 1.00 96.50 600 VAL A N 1
ATOM 4847 C CA . VAL A 1 600 ? -9.485 -4.590 -1.502 1.00 96.50 600 VAL A CA 1
ATOM 4848 C C . VAL A 1 600 ? -10.891 -4.874 -0.966 1.00 96.50 600 VAL A C 1
ATOM 4850 O O . VAL A 1 600 ? -11.281 -4.307 0.053 1.00 96.50 600 VAL A O 1
ATOM 4853 N N . ALA A 1 601 ? -11.626 -5.806 -1.577 1.00 96.38 601 ALA A N 1
ATOM 4854 C CA . ALA A 1 601 ? -12.952 -6.214 -1.118 1.00 96.38 601 ALA A CA 1
ATOM 4855 C C . ALA A 1 601 ? -12.941 -6.827 0.295 1.00 96.38 601 ALA A C 1
ATOM 4857 O O . ALA A 1 601 ? -13.759 -6.471 1.148 1.00 96.38 601 ALA A O 1
ATOM 4858 N N . PHE A 1 602 ? -12.008 -7.744 0.562 1.00 93.62 602 PHE A N 1
ATOM 4859 C CA . PHE A 1 602 ? -11.890 -8.423 1.851 1.00 93.62 602 PHE A CA 1
ATOM 4860 C C . PHE A 1 602 ? -11.535 -7.456 2.987 1.00 93.62 602 PHE A C 1
ATOM 4862 O O . PHE A 1 602 ? -12.164 -7.477 4.049 1.00 93.62 602 PHE A O 1
ATOM 4869 N N . TYR A 1 603 ? -10.569 -6.566 2.766 1.00 94.62 603 TYR A N 1
ATOM 4870 C CA . TYR A 1 603 ? -10.188 -5.579 3.771 1.00 94.62 603 TYR A CA 1
ATOM 4871 C C . TYR A 1 603 ? -11.235 -4.471 3.921 1.00 94.62 603 TYR A C 1
ATOM 4873 O O . TYR A 1 603 ? -11.475 -4.055 5.052 1.00 94.62 603 TYR A O 1
ATOM 4881 N N . ALA A 1 604 ? -11.954 -4.078 2.861 1.00 97.06 604 ALA A N 1
ATOM 4882 C CA . ALA A 1 604 ? -13.120 -3.193 2.971 1.00 97.06 604 ALA A CA 1
ATOM 4883 C C . ALA A 1 604 ? -14.193 -3.784 3.899 1.00 97.06 604 ALA A C 1
ATOM 4885 O O . ALA A 1 604 ? -14.745 -3.080 4.749 1.00 97.06 604 ALA A O 1
ATOM 4886 N N . PHE A 1 605 ? -14.446 -5.094 3.788 1.00 95.56 605 PHE A N 1
ATOM 4887 C CA . PHE A 1 605 ? -15.355 -5.822 4.673 1.00 95.56 605 PHE A CA 1
ATOM 4888 C C . PHE A 1 605 ? -14.874 -5.791 6.131 1.00 95.56 605 PHE A C 1
ATOM 4890 O O . PHE A 1 605 ? -15.651 -5.450 7.026 1.00 95.56 605 PHE A O 1
ATOM 4897 N N . ILE A 1 606 ? -13.591 -6.075 6.391 1.00 93.56 606 ILE A N 1
ATOM 4898 C CA . ILE A 1 606 ? -13.016 -6.007 7.748 1.00 93.56 606 ILE A CA 1
ATOM 4899 C C . ILE A 1 606 ? -13.122 -4.588 8.316 1.00 93.56 606 ILE A C 1
ATOM 4901 O O . ILE A 1 606 ? -13.586 -4.409 9.445 1.00 93.56 606 ILE A O 1
ATOM 4905 N N . TYR A 1 607 ? -12.733 -3.578 7.538 1.00 96.00 607 TYR A N 1
ATOM 4906 C CA . TYR A 1 607 ? -12.813 -2.176 7.932 1.00 96.00 607 TYR A CA 1
ATOM 4907 C C . TYR A 1 607 ? -14.243 -1.767 8.272 1.00 96.00 607 TYR A C 1
ATOM 4909 O O . TYR A 1 607 ? -14.473 -1.145 9.314 1.00 96.00 607 TYR A O 1
ATOM 4917 N N . GLY A 1 608 ? -15.220 -2.140 7.447 1.00 96.31 608 GLY A N 1
ATOM 4918 C CA . GLY A 1 608 ? -16.617 -1.821 7.705 1.00 96.31 608 GLY A CA 1
ATOM 4919 C C . GLY A 1 608 ? -17.141 -2.493 8.976 1.00 96.31 608 GLY A C 1
ATOM 4920 O O . GLY A 1 608 ? -17.706 -1.811 9.833 1.00 96.31 608 GLY A O 1
ATOM 4921 N N . LEU A 1 609 ? -16.864 -3.785 9.187 1.00 94.31 609 LEU A N 1
ATOM 4922 C CA . LEU A 1 609 ? -17.221 -4.486 10.430 1.00 94.31 609 LEU A CA 1
ATOM 4923 C C . LEU A 1 609 ? -16.628 -3.810 11.675 1.00 94.31 609 LEU A C 1
ATOM 4925 O O . LEU A 1 609 ? -17.330 -3.549 12.657 1.00 94.31 609 LEU A O 1
ATOM 4929 N N . VAL A 1 610 ? -15.323 -3.530 11.651 1.00 94.94 610 VAL A N 1
ATOM 4930 C CA . VAL A 1 610 ? -14.590 -2.972 12.793 1.00 94.94 610 VAL A CA 1
ATOM 4931 C C . VAL A 1 610 ? -15.066 -1.551 13.096 1.00 94.94 610 VAL A C 1
ATOM 4933 O O . VAL A 1 610 ? -15.407 -1.247 14.243 1.00 94.94 610 VAL A O 1
ATOM 4936 N N . THR A 1 611 ? -15.161 -0.693 12.079 1.00 96.25 611 THR A N 1
ATOM 4937 C CA . THR A 1 611 ? -15.599 0.702 12.243 1.00 96.25 611 THR A CA 1
ATOM 4938 C C . THR A 1 611 ? -17.054 0.794 12.695 1.00 96.25 611 THR A C 1
ATOM 4940 O O . THR A 1 611 ? -17.334 1.515 13.653 1.00 96.25 611 THR A O 1
ATOM 4943 N N . GLY A 1 612 ? -17.968 0.016 12.105 1.00 94.19 612 GLY A N 1
ATOM 4944 C CA . GLY A 1 612 ? -19.379 -0.015 12.499 1.00 94.19 612 GLY A CA 1
ATOM 4945 C C . GLY A 1 612 ? -19.571 -0.489 13.945 1.00 94.19 612 GLY A C 1
ATOM 4946 O O . GLY A 1 612 ? -20.326 0.115 14.715 1.00 94.19 612 GLY A O 1
ATOM 4947 N N . PHE A 1 613 ? -18.823 -1.518 14.363 1.00 93.19 613 PHE A N 1
ATOM 4948 C CA . PHE A 1 613 ? -18.822 -2.011 15.746 1.00 93.19 613 PHE A CA 1
ATOM 4949 C C . PHE A 1 613 ? -18.325 -0.967 16.746 1.00 93.19 613 PHE A C 1
ATOM 4951 O O . PHE A 1 613 ? -18.949 -0.740 17.790 1.00 93.19 613 PHE A O 1
ATOM 4958 N N . ILE A 1 614 ? -17.180 -0.349 16.455 1.00 95.12 614 ILE A N 1
ATOM 4959 C CA . ILE A 1 614 ? -16.544 0.616 17.353 1.00 95.12 614 ILE A CA 1
ATOM 4960 C C . ILE A 1 614 ? -17.373 1.894 17.425 1.00 95.12 614 ILE A C 1
ATOM 4962 O O . ILE A 1 614 ? -17.579 2.404 18.527 1.00 95.12 614 ILE A O 1
ATOM 4966 N N . TYR A 1 615 ? -17.935 2.351 16.305 1.00 93.31 615 TYR A N 1
ATOM 4967 C CA . TYR A 1 615 ? -18.853 3.485 16.289 1.00 93.31 615 TYR A CA 1
ATOM 4968 C C . TYR A 1 615 ? -20.081 3.215 17.161 1.00 93.31 615 TYR A C 1
ATOM 4970 O O . TYR A 1 615 ? -20.424 4.031 18.018 1.00 93.31 615 TYR A O 1
ATOM 4978 N N . ARG A 1 616 ? -20.695 2.024 17.068 1.00 89.62 616 ARG A N 1
ATOM 4979 C CA . ARG A 1 616 ? -21.802 1.660 17.968 1.00 89.62 616 ARG A CA 1
ATOM 4980 C C . ARG A 1 616 ? -21.370 1.650 19.436 1.00 89.62 616 ARG A C 1
ATOM 4982 O O . ARG A 1 616 ? -22.104 2.150 20.288 1.00 89.62 616 ARG A O 1
ATOM 4989 N N . LYS A 1 617 ? -20.189 1.111 19.758 1.00 89.50 617 LYS A N 1
ATOM 4990 C CA . LYS A 1 617 ? -19.637 1.172 21.125 1.00 89.50 617 LYS A CA 1
ATOM 4991 C C . LYS A 1 617 ? -19.453 2.612 21.604 1.00 89.50 617 LYS A C 1
ATOM 4993 O O . LYS A 1 617 ? -19.775 2.893 22.758 1.00 89.50 617 LYS A O 1
ATOM 4998 N N . ALA A 1 618 ? -18.965 3.498 20.739 1.00 90.19 618 ALA A N 1
ATOM 4999 C CA . ALA A 1 618 ? -18.780 4.909 21.047 1.00 90.19 618 ALA A CA 1
ATOM 5000 C C . ALA A 1 618 ? -20.121 5.599 21.342 1.00 90.19 618 ALA A C 1
ATOM 5002 O O . ALA A 1 618 ? -20.266 6.232 22.387 1.00 90.19 618 ALA A O 1
ATOM 5003 N N . ARG A 1 619 ? -21.138 5.382 20.495 1.00 86.56 619 ARG A N 1
ATOM 5004 C CA . ARG A 1 619 ? -22.506 5.901 20.698 1.00 86.56 619 ARG A CA 1
ATOM 5005 C C . ARG A 1 619 ? -23.178 5.344 21.953 1.00 86.56 619 ARG A C 1
ATOM 5007 O O . ARG A 1 619 ? -23.926 6.054 22.612 1.00 86.56 619 ARG A O 1
ATOM 5014 N N . ASN A 1 620 ? -22.844 4.115 22.340 1.00 85.75 620 ASN A N 1
ATOM 5015 C CA . ASN A 1 620 ? -23.267 3.515 23.607 1.00 85.75 620 ASN A CA 1
ATOM 5016 C C . ASN A 1 620 ? -22.445 4.003 24.824 1.00 85.75 620 ASN A C 1
ATOM 5018 O O . ASN A 1 620 ? -22.525 3.396 25.893 1.00 85.75 620 ASN A O 1
ATOM 5022 N N . GLY A 1 621 ? -21.640 5.064 24.688 1.00 84.81 621 GLY A N 1
ATOM 5023 C CA . GLY A 1 621 ? -20.917 5.716 25.786 1.00 84.81 621 GLY A CA 1
ATOM 5024 C C . GLY A 1 621 ? -19.731 4.930 26.345 1.00 84.81 621 GLY A C 1
ATOM 5025 O O . GLY A 1 621 ? -19.243 5.238 27.434 1.00 84.81 621 GLY A O 1
ATOM 5026 N N . ASN A 1 622 ? -19.255 3.897 25.645 1.00 88.81 622 ASN A N 1
ATOM 5027 C CA . ASN A 1 622 ? -18.096 3.134 26.093 1.00 88.81 622 ASN A CA 1
ATOM 5028 C C . ASN A 1 622 ? -16.814 3.971 25.946 1.00 88.81 622 ASN A C 1
ATOM 5030 O O . ASN A 1 622 ? -16.457 4.346 24.834 1.00 88.81 622 ASN A O 1
ATOM 5034 N N . ALA A 1 623 ? -16.093 4.207 27.049 1.00 90.75 623 ALA A N 1
ATOM 5035 C CA . ALA A 1 623 ? -14.895 5.054 27.057 1.00 90.75 623 ALA A CA 1
ATOM 5036 C C . ALA A 1 623 ? -13.818 4.597 26.056 1.00 90.75 623 ALA A C 1
ATOM 5038 O O . ALA A 1 623 ? -13.310 5.413 25.292 1.00 90.75 623 ALA A O 1
ATOM 5039 N N . PHE A 1 624 ? -13.520 3.293 26.008 1.00 93.38 624 PHE A N 1
ATOM 5040 C CA . PHE A 1 624 ? -12.567 2.741 25.043 1.00 93.38 624 PHE A CA 1
ATOM 5041 C C . PHE A 1 624 ? -13.073 2.890 23.604 1.00 93.38 624 PHE A C 1
ATOM 5043 O O . PHE A 1 624 ? -12.322 3.314 22.733 1.00 93.38 624 PHE A O 1
ATOM 5050 N N . GLY A 1 625 ? -14.356 2.596 23.366 1.00 92.94 625 GLY A N 1
ATOM 5051 C CA . GLY A 1 625 ? -14.994 2.768 22.060 1.00 92.94 625 GLY A CA 1
ATOM 5052 C C . GLY A 1 625 ? -14.904 4.204 21.545 1.00 92.94 625 GLY A C 1
ATOM 5053 O O . GLY A 1 625 ? -14.557 4.399 20.390 1.00 92.94 625 GLY A O 1
ATOM 5054 N N . ILE A 1 626 ? -15.137 5.200 22.404 1.00 93.31 626 ILE A N 1
ATOM 5055 C CA . ILE A 1 626 ? -15.027 6.628 22.065 1.00 93.31 626 ILE A CA 1
ATOM 5056 C C . ILE A 1 626 ? -13.590 6.993 21.659 1.00 93.31 626 ILE A C 1
ATOM 5058 O O . ILE A 1 626 ? -13.375 7.582 20.598 1.00 93.31 626 ILE A O 1
ATOM 5062 N N . CYS A 1 627 ? -12.593 6.610 22.463 1.00 95.19 627 CYS A N 1
ATOM 5063 C CA . CYS A 1 627 ? -11.184 6.891 22.165 1.00 95.19 627 CYS A CA 1
ATOM 5064 C C . CYS A 1 627 ? -10.705 6.173 20.895 1.00 95.19 627 CYS A C 1
ATOM 5066 O O . CYS A 1 627 ? -10.055 6.780 20.047 1.00 95.19 627 CYS A O 1
ATOM 5068 N N . MET A 1 628 ? -11.051 4.893 20.742 1.00 95.50 628 MET A N 1
ATOM 5069 C CA . MET A 1 628 ? -10.703 4.102 19.563 1.00 95.50 628 MET A CA 1
ATOM 5070 C C . MET A 1 628 ? -11.379 4.664 18.310 1.00 95.50 628 MET A C 1
ATOM 5072 O O . MET A 1 628 ? -10.732 4.787 17.276 1.00 95.50 628 MET A O 1
ATOM 5076 N N . TYR A 1 629 ? -12.646 5.078 18.410 1.00 96.00 629 TYR A N 1
ATOM 5077 C CA . TYR A 1 629 ? -13.343 5.708 17.295 1.00 96.00 629 TYR A CA 1
ATOM 5078 C C . TYR A 1 629 ? -12.708 7.036 16.887 1.00 96.00 629 TYR A C 1
ATOM 5080 O O . TYR A 1 629 ? -12.583 7.314 15.706 1.00 96.00 629 TYR A O 1
ATOM 5088 N N . THR A 1 630 ? -12.230 7.824 17.851 1.00 96.00 630 THR A N 1
ATOM 5089 C CA . THR A 1 630 ? -11.517 9.082 17.570 1.00 96.00 630 THR A CA 1
ATOM 5090 C C . THR A 1 630 ? -10.255 8.844 16.742 1.00 96.00 630 THR A C 1
ATOM 5092 O O . THR A 1 630 ? -9.976 9.592 15.810 1.00 96.00 630 THR A O 1
ATOM 5095 N N . TYR A 1 631 ? -9.516 7.770 17.035 1.00 96.31 631 TYR A N 1
ATOM 5096 C CA . TYR A 1 631 ? -8.387 7.361 16.202 1.00 96.31 631 TYR A CA 1
ATOM 5097 C C . TYR A 1 631 ? -8.842 6.875 14.815 1.00 96.31 631 TYR A C 1
ATOM 5099 O O . TYR A 1 631 ? -8.226 7.224 13.814 1.00 96.31 631 TYR A O 1
ATOM 5107 N N . LEU A 1 632 ? -9.948 6.129 14.728 1.00 96.75 632 LEU A N 1
ATOM 5108 C CA . LEU A 1 632 ? -10.505 5.707 13.439 1.00 96.75 632 LEU A CA 1
ATOM 5109 C C . LEU A 1 632 ? -11.014 6.875 12.590 1.00 96.75 632 LEU A C 1
ATOM 5111 O O . LEU A 1 632 ? -10.899 6.802 11.377 1.00 96.75 632 LEU A O 1
ATOM 5115 N N . VAL A 1 633 ? -11.519 7.959 13.184 1.00 96.81 633 VAL A N 1
ATOM 5116 C CA . VAL A 1 633 ? -11.864 9.183 12.443 1.00 96.81 633 VAL A CA 1
ATOM 5117 C C . VAL A 1 633 ? -10.622 9.757 11.769 1.00 96.81 633 VAL A C 1
ATOM 5119 O O . VAL A 1 633 ? -10.694 10.118 10.600 1.00 96.81 633 VAL A O 1
ATOM 5122 N N . PHE A 1 634 ? -9.475 9.781 12.453 1.00 95.56 634 PHE A N 1
ATOM 5123 C CA . PHE A 1 634 ? -8.198 10.146 11.834 1.00 95.56 634 PHE A CA 1
ATOM 5124 C C . PHE A 1 634 ? -7.823 9.206 10.677 1.00 95.56 634 PHE A C 1
ATOM 5126 O O . PHE A 1 634 ? -7.554 9.692 9.583 1.00 95.56 634 PHE A O 1
ATOM 5133 N N . VAL A 1 635 ? -7.878 7.885 10.882 1.00 95.62 635 VAL A N 1
ATOM 5134 C CA . VAL A 1 635 ? -7.564 6.899 9.829 1.00 95.62 635 VAL A CA 1
ATOM 5135 C C . VAL A 1 635 ? -8.481 7.059 8.617 1.00 95.62 635 VAL A C 1
ATOM 5137 O O . VAL A 1 635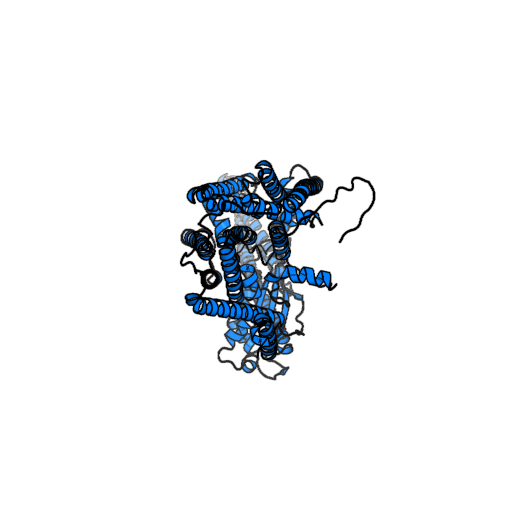 ? -8.002 7.136 7.493 1.00 95.62 635 VAL A O 1
ATOM 5140 N N . LEU A 1 636 ? -9.794 7.164 8.834 1.00 96.19 636 LEU A N 1
ATOM 5141 C CA . LEU A 1 636 ? -10.770 7.339 7.759 1.00 96.19 636 LEU A CA 1
ATOM 5142 C C . LEU A 1 636 ? -10.602 8.687 7.060 1.00 96.19 636 LEU A C 1
ATOM 5144 O O . LEU A 1 636 ? -10.766 8.740 5.851 1.00 96.19 636 LEU A O 1
ATOM 5148 N N . THR A 1 637 ? -10.222 9.745 7.785 1.00 94.31 637 THR A N 1
ATOM 5149 C CA . THR A 1 637 ? -9.896 11.057 7.199 1.00 94.31 637 THR A CA 1
ATOM 5150 C C . THR A 1 637 ? -8.679 10.977 6.280 1.00 94.31 637 THR A C 1
ATOM 5152 O O . THR A 1 637 ? -8.699 11.548 5.195 1.00 94.31 637 THR A O 1
ATOM 5155 N N . MET A 1 638 ? -7.658 10.216 6.677 1.00 92.56 638 MET A N 1
ATOM 5156 C CA . MET A 1 638 ? -6.410 10.032 5.927 1.00 92.56 638 MET A CA 1
ATOM 5157 C C . MET A 1 638 ? -6.447 8.870 4.922 1.00 92.56 638 MET A C 1
ATOM 5159 O O . MET A 1 638 ? -5.423 8.554 4.325 1.00 92.56 638 MET A O 1
ATOM 5163 N N . GLN A 1 639 ? -7.608 8.250 4.682 1.00 93.50 639 GLN A N 1
ATOM 5164 C CA . GLN A 1 639 ? -7.732 7.055 3.830 1.00 93.50 639 GLN A CA 1
ATOM 5165 C C . GLN A 1 639 ? -7.310 7.273 2.364 1.00 93.50 639 GLN A C 1
ATOM 5167 O O . GLN A 1 639 ? -7.023 6.320 1.643 1.00 93.50 639 GLN A O 1
ATOM 5172 N N . PHE A 1 640 ? -7.310 8.523 1.900 1.00 90.56 640 PHE A N 1
ATOM 5173 C CA . PHE A 1 640 ? -6.866 8.876 0.553 1.00 90.56 640 PHE A CA 1
ATOM 5174 C C . PHE A 1 640 ? -5.352 9.011 0.428 1.00 90.56 640 PHE A C 1
ATOM 5176 O O . PHE A 1 640 ? -4.858 9.144 -0.681 1.00 90.56 640 PHE A O 1
ATOM 5183 N N . PHE A 1 641 ? -4.654 9.040 1.562 1.00 87.25 641 PHE A N 1
ATOM 5184 C CA . PHE A 1 641 ? -3.225 9.271 1.657 1.00 87.25 641 PHE A CA 1
ATOM 5185 C C . PHE A 1 641 ? -2.517 7.941 1.933 1.00 87.25 641 PHE A C 1
ATOM 5187 O O . PHE A 1 641 ? -1.706 7.490 1.137 1.00 87.25 641 PHE A O 1
ATOM 5194 N N . ASP A 1 642 ? -2.845 7.251 3.027 1.00 86.88 642 ASP A N 1
ATOM 5195 C CA . ASP A 1 642 ? -2.096 6.044 3.393 1.00 86.88 642 ASP A CA 1
ATOM 5196 C C . ASP A 1 642 ? -2.910 5.040 4.220 1.00 86.88 642 ASP A C 1
ATOM 5198 O O . ASP A 1 642 ? -3.954 5.364 4.797 1.00 86.88 642 ASP A O 1
ATOM 5202 N N . GLU A 1 643 ? -2.418 3.804 4.281 1.00 91.62 643 GLU A N 1
ATOM 5203 C CA . GLU A 1 643 ? -2.933 2.739 5.135 1.00 91.62 643 GLU A CA 1
ATOM 5204 C C . GLU A 1 643 ? -2.193 2.768 6.485 1.00 91.62 643 GLU A C 1
ATOM 5206 O O . GLU A 1 643 ? -0.998 2.509 6.573 1.00 91.62 643 GLU A O 1
ATOM 5211 N N . LEU A 1 644 ? -2.911 3.116 7.559 1.00 90.44 644 LEU A N 1
ATOM 5212 C CA . LEU A 1 644 ? -2.296 3.441 8.856 1.00 90.44 644 LEU A CA 1
ATOM 5213 C C . LEU A 1 644 ? -2.435 2.341 9.924 1.00 90.44 644 LEU A C 1
ATOM 5215 O O . LEU A 1 644 ? -1.980 2.533 11.058 1.00 90.44 644 LEU A O 1
ATOM 5219 N N . ILE A 1 645 ? -3.111 1.226 9.623 1.00 92.88 645 ILE A N 1
ATOM 5220 C CA . ILE A 1 645 ? -3.408 0.165 10.601 1.00 92.88 645 ILE A CA 1
ATOM 5221 C C . ILE A 1 645 ? -2.632 -1.112 10.291 1.00 92.88 645 ILE A C 1
ATOM 5223 O O . ILE A 1 645 ? -1.927 -1.608 11.167 1.00 92.88 645 ILE A O 1
ATOM 5227 N N . PHE A 1 646 ? -2.780 -1.663 9.090 1.00 89.50 646 PHE A N 1
ATOM 5228 C CA . PHE A 1 646 ? -2.169 -2.918 8.654 1.00 89.50 646 PHE A CA 1
ATOM 5229 C C . PHE A 1 646 ? -0.673 -2.774 8.354 1.00 89.50 646 PHE A C 1
ATOM 5231 O O . PHE A 1 646 ? 0.111 -3.643 8.734 1.00 89.50 646 PHE A O 1
ATOM 5238 N N . VAL A 1 647 ? -0.238 -1.635 7.813 1.00 84.00 647 VAL A N 1
ATOM 5239 C CA . VAL A 1 647 ? 1.201 -1.353 7.639 1.00 84.00 647 VAL A CA 1
ATOM 5240 C C . VAL A 1 647 ? 1.909 -1.188 8.996 1.00 84.00 647 VAL A C 1
ATOM 5242 O O . VAL A 1 647 ? 3.093 -1.487 9.119 1.00 84.00 647 VAL A O 1
ATOM 5245 N N . ALA A 1 648 ? 1.181 -0.793 10.049 1.00 85.00 648 ALA A N 1
ATOM 5246 C CA . ALA A 1 648 ? 1.717 -0.503 11.384 1.00 85.00 648 ALA A CA 1
ATOM 5247 C C . ALA A 1 648 ? 0.992 -1.264 12.518 1.00 85.00 648 ALA A C 1
ATOM 5249 O O . ALA A 1 648 ? 0.705 -0.695 13.582 1.00 85.00 648 ALA A O 1
ATOM 5250 N N . ILE A 1 649 ? 0.687 -2.557 12.313 1.00 88.94 649 ILE A N 1
ATOM 5251 C CA . ILE A 1 649 ? -0.084 -3.386 13.268 1.00 88.94 649 ILE A CA 1
ATOM 5252 C C . ILE A 1 649 ? 0.486 -3.325 14.694 1.00 88.94 649 ILE A C 1
ATOM 5254 O O . ILE A 1 649 ? -0.293 -3.089 15.624 1.00 88.94 649 ILE A O 1
ATOM 5258 N N . PRO A 1 650 ? 1.803 -3.500 14.929 1.00 88.12 650 PRO A N 1
ATOM 5259 C CA . PRO A 1 650 ? 2.361 -3.472 16.278 1.00 88.12 650 PRO A CA 1
ATOM 5260 C C . PRO A 1 650 ? 2.116 -2.136 16.987 1.00 88.12 650 PRO A C 1
ATOM 5262 O O . PRO A 1 650 ? 1.629 -2.118 18.118 1.00 88.12 650 PRO A O 1
ATOM 5265 N N . GLN A 1 651 ? 2.383 -1.014 16.317 1.00 88.00 651 GLN A N 1
ATOM 5266 C CA . GLN A 1 651 ? 2.196 0.332 16.858 1.00 88.00 651 GLN A CA 1
ATOM 5267 C C . GLN A 1 651 ? 0.711 0.608 17.125 1.00 88.00 651 GLN A C 1
ATOM 5269 O O . GLN A 1 651 ? 0.354 1.168 18.167 1.00 88.00 651 GLN A O 1
ATOM 5274 N N . PHE A 1 652 ? -0.172 0.172 16.220 1.00 92.31 652 PHE A N 1
ATOM 5275 C CA . PHE A 1 652 ? -1.618 0.256 16.401 1.00 92.31 652 PHE A CA 1
ATOM 5276 C C . PHE A 1 652 ? -2.091 -0.528 17.629 1.00 92.31 652 PHE A C 1
ATOM 5278 O O . PHE A 1 652 ? -2.786 0.033 18.484 1.00 92.31 652 PHE A O 1
ATOM 5285 N N . LEU A 1 653 ? -1.684 -1.793 17.762 1.00 93.00 653 LEU A N 1
ATOM 5286 C CA . LEU A 1 653 ? -2.069 -2.649 18.884 1.00 93.00 653 LEU A CA 1
ATOM 5287 C C . LEU A 1 653 ? -1.538 -2.117 20.214 1.00 93.00 653 LEU A C 1
ATOM 5289 O O . LEU A 1 653 ? -2.298 -2.054 21.179 1.00 93.00 653 LEU A O 1
ATOM 5293 N N . GLN A 1 654 ? -0.281 -1.673 20.274 1.00 93.31 654 GLN A N 1
ATOM 5294 C CA . GLN A 1 654 ? 0.297 -1.079 21.483 1.00 93.31 654 GLN A CA 1
ATOM 5295 C C . GLN A 1 654 ? -0.459 0.190 21.899 1.00 93.31 654 GLN A C 1
ATOM 5297 O O . GLN A 1 654 ? -0.830 0.334 23.066 1.00 93.31 654 GLN A O 1
ATOM 5302 N N . ARG A 1 655 ? -0.770 1.085 20.950 1.00 94.38 655 ARG A N 1
ATOM 5303 C CA . ARG A 1 655 ? -1.546 2.307 21.222 1.00 94.38 655 ARG A CA 1
ATOM 5304 C C . ARG A 1 655 ? -2.936 1.970 21.749 1.00 94.38 655 ARG A C 1
ATOM 5306 O O . ARG A 1 655 ? -3.358 2.522 22.764 1.00 94.38 655 ARG A O 1
ATOM 5313 N N . MET A 1 656 ? -3.640 1.044 21.099 1.00 95.38 656 MET A N 1
ATOM 5314 C CA . MET A 1 656 ? -4.977 0.622 21.527 1.00 95.38 656 MET A CA 1
ATOM 5315 C C . MET A 1 656 ? -4.950 -0.106 22.872 1.00 95.38 656 MET A C 1
ATOM 5317 O O . MET A 1 656 ? -5.851 0.090 23.684 1.00 95.38 656 MET A O 1
ATOM 5321 N N . PHE A 1 657 ? -3.905 -0.878 23.160 1.00 95.50 657 PHE A N 1
ATOM 5322 C CA . PHE A 1 657 ? -3.706 -1.514 24.458 1.00 95.50 657 PHE A CA 1
ATOM 5323 C C . PHE A 1 657 ? -3.525 -0.481 25.578 1.00 95.50 657 PHE A C 1
ATOM 5325 O O . PHE A 1 657 ? -4.214 -0.562 26.597 1.00 95.50 657 PHE A O 1
ATOM 5332 N N . LEU A 1 658 ? -2.689 0.545 25.377 1.00 95.81 658 LEU A N 1
ATOM 5333 C CA . LEU A 1 658 ? -2.535 1.633 26.349 1.00 95.81 658 LEU A CA 1
ATOM 5334 C C . LEU A 1 658 ? -3.853 2.387 26.569 1.00 95.81 658 LEU A C 1
ATOM 5336 O O . LEU A 1 658 ? -4.250 2.607 27.714 1.00 95.81 658 LEU A O 1
ATOM 5340 N N . VAL A 1 659 ? -4.576 2.726 25.496 1.00 95.75 659 VAL A N 1
ATOM 5341 C CA . VAL A 1 659 ? -5.904 3.359 25.592 1.00 95.75 659 VAL A CA 1
ATOM 5342 C C . VAL A 1 659 ? -6.879 2.466 26.367 1.00 95.75 659 VAL A C 1
ATOM 5344 O O . VAL A 1 659 ? -7.593 2.952 27.245 1.00 95.75 659 VAL A O 1
ATOM 5347 N N . TYR A 1 660 ? -6.891 1.158 26.095 1.00 94.31 660 TYR A N 1
ATOM 5348 C CA . TYR A 1 660 ? -7.737 0.195 26.797 1.00 94.31 660 TYR A CA 1
ATOM 5349 C C . TYR A 1 660 ? -7.459 0.183 28.296 1.00 94.31 660 TYR A C 1
ATOM 5351 O O . TYR A 1 660 ? -8.408 0.300 29.074 1.00 94.31 660 TYR A O 1
ATOM 5359 N N . ILE A 1 661 ? -6.187 0.093 28.698 1.00 93.69 661 ILE A N 1
ATOM 5360 C CA . ILE A 1 661 ? -5.779 0.095 30.107 1.00 93.69 661 ILE A CA 1
ATOM 5361 C C . ILE A 1 661 ? -6.171 1.412 30.788 1.00 93.69 661 ILE A C 1
ATOM 5363 O O . ILE A 1 661 ? -6.746 1.380 31.876 1.00 93.69 661 ILE A O 1
ATOM 5367 N N . ILE A 1 662 ? -5.926 2.567 30.158 1.00 93.44 662 ILE A N 1
ATOM 5368 C CA . ILE A 1 662 ? -6.308 3.878 30.713 1.00 93.44 662 ILE A CA 1
ATOM 5369 C C . ILE A 1 662 ? -7.829 3.959 30.926 1.00 93.44 662 ILE A C 1
ATOM 5371 O O . ILE A 1 662 ? -8.291 4.542 31.907 1.00 93.44 662 ILE A O 1
ATOM 5375 N N . CYS A 1 663 ? -8.629 3.355 30.047 1.00 91.06 663 CYS A N 1
ATOM 5376 C CA . CYS A 1 663 ? -10.084 3.316 30.181 1.00 91.06 663 CYS A CA 1
ATOM 5377 C C . CYS A 1 663 ? -10.601 2.301 31.226 1.00 91.06 663 CYS A C 1
ATOM 5379 O O . CYS A 1 663 ? -11.805 2.293 31.501 1.00 91.06 663 CYS A O 1
ATOM 5381 N N . GLN A 1 664 ? -9.749 1.456 31.827 1.00 87.44 664 GLN A N 1
ATOM 5382 C CA . GLN A 1 664 ? -10.173 0.486 32.844 1.00 87.44 664 GLN A CA 1
ATOM 5383 C C . GLN A 1 664 ? -10.304 1.107 34.237 1.00 87.44 664 GLN A C 1
ATOM 5385 O O . GLN A 1 664 ? -9.322 1.432 34.900 1.00 87.44 664 GLN A O 1
ATOM 5390 N N . ASN A 1 665 ? -11.532 1.138 34.756 1.00 72.12 665 ASN A N 1
ATOM 5391 C CA . ASN A 1 665 ? -11.818 1.646 36.105 1.00 72.12 665 ASN A CA 1
ATOM 5392 C C . ASN A 1 665 ? -11.651 0.592 37.220 1.00 72.12 665 ASN A C 1
ATOM 5394 O O . ASN A 1 665 ? -11.797 0.923 38.394 1.00 72.12 665 ASN A O 1
ATOM 5398 N N . LYS A 1 666 ? -11.391 -0.676 36.870 1.00 66.75 666 LYS A N 1
ATOM 5399 C CA . LYS A 1 666 ? -11.279 -1.791 37.832 1.00 66.75 666 LYS A CA 1
ATOM 5400 C C . LYS A 1 666 ? -9.869 -1.983 38.400 1.00 66.75 666 LYS A C 1
ATOM 5402 O O . LYS A 1 666 ? -9.722 -2.626 39.430 1.00 66.75 666 LYS A O 1
ATOM 5407 N N . ILE A 1 667 ? -8.846 -1.434 37.748 1.00 62.09 667 ILE A N 1
ATOM 5408 C CA . ILE A 1 667 ? -7.448 -1.592 38.162 1.00 62.09 667 ILE A CA 1
ATOM 5409 C C . ILE A 1 667 ? -7.124 -0.499 39.187 1.00 62.09 667 ILE A C 1
ATOM 5411 O O . ILE A 1 667 ? -6.974 0.667 38.824 1.00 62.09 667 ILE A O 1
ATOM 5415 N N . LYS A 1 668 ? -7.034 -0.849 40.473 1.00 55.09 668 LYS A N 1
ATOM 5416 C CA . LYS A 1 668 ? -6.546 0.060 41.520 1.00 55.09 668 LYS A CA 1
ATOM 5417 C C . LYS A 1 668 ? -5.099 -0.297 41.848 1.00 55.09 668 LYS A C 1
ATOM 5419 O O . LYS A 1 668 ? -4.833 -1.399 42.306 1.00 55.09 668 LYS A O 1
ATOM 5424 N N . PHE A 1 669 ? -4.178 0.636 41.623 1.00 53.59 669 PHE A N 1
ATOM 5425 C CA . PHE A 1 669 ? -2.816 0.530 42.141 1.00 53.59 669 PHE A CA 1
ATOM 5426 C C . PHE A 1 669 ? -2.783 1.141 43.540 1.00 53.59 669 PHE A C 1
ATOM 5428 O O . PHE A 1 669 ? -2.902 2.359 43.687 1.00 53.59 669 PHE A O 1
ATOM 5435 N N . THR A 1 670 ? -2.651 0.301 44.563 1.00 41.09 670 THR A N 1
ATOM 5436 C CA . THR A 1 670 ? -2.510 0.746 45.953 1.00 41.09 670 THR A CA 1
ATOM 5437 C C . THR A 1 670 ? -1.025 0.790 46.291 1.00 41.09 670 THR A C 1
ATOM 5439 O O . THR A 1 670 ? -0.425 -0.236 46.601 1.00 41.09 670 THR A O 1
ATOM 5442 N N . ILE A 1 671 ? -0.406 1.970 46.211 1.00 42.62 671 ILE A N 1
ATOM 5443 C CA . ILE A 1 671 ? 0.969 2.153 46.691 1.00 42.62 671 ILE A CA 1
ATOM 5444 C C . ILE A 1 671 ? 0.908 2.162 48.221 1.00 42.62 671 ILE A C 1
ATOM 5446 O O . ILE A 1 671 ? 0.526 3.165 48.825 1.00 42.62 671 ILE A O 1
ATOM 5450 N N . HIS A 1 672 ? 1.242 1.035 48.850 1.00 39.56 672 HIS A N 1
ATOM 5451 C CA . HIS A 1 672 ? 1.397 0.977 50.300 1.00 39.56 672 HIS A CA 1
ATOM 5452 C C . HIS A 1 672 ? 2.648 1.761 50.689 1.00 39.56 672 HIS A C 1
ATOM 5454 O O . HIS A 1 672 ? 3.779 1.333 50.465 1.00 39.56 672 HIS A O 1
ATOM 5460 N N . LYS A 1 673 ? 2.447 2.944 51.270 1.00 38.16 673 LYS A N 1
ATOM 5461 C CA . LYS A 1 673 ? 3.525 3.690 51.911 1.00 38.16 673 LYS A CA 1
ATOM 5462 C C . LYS A 1 673 ? 3.848 2.959 53.213 1.00 38.16 673 LYS A C 1
ATOM 5464 O O . LYS A 1 673 ? 3.128 3.123 54.193 1.00 38.16 673 LYS A O 1
ATOM 5469 N N . SER A 1 674 ? 4.898 2.137 53.213 1.00 39.03 674 SER A N 1
ATOM 5470 C CA . SER A 1 674 ? 5.450 1.532 54.431 1.00 39.03 674 SER A CA 1
ATOM 5471 C C . SER A 1 674 ? 5.936 2.645 55.366 1.00 39.03 674 SER A C 1
ATOM 5473 O O . SER A 1 674 ? 7.088 3.073 55.309 1.00 39.03 674 SER A O 1
ATOM 5475 N N . ARG A 1 675 ? 5.044 3.157 56.218 1.00 42.22 675 ARG A N 1
ATOM 5476 C CA . ARG A 1 675 ? 5.441 3.778 57.480 1.00 42.22 675 ARG A CA 1
ATOM 5477 C C . ARG A 1 675 ? 5.650 2.633 58.456 1.00 42.22 675 ARG A C 1
ATOM 5479 O O . ARG A 1 675 ? 4.720 1.880 58.722 1.00 42.22 675 ARG A O 1
ATOM 5486 N N . GLY A 1 676 ? 6.885 2.483 58.920 1.00 44.81 676 GLY A N 1
ATOM 5487 C CA . GLY A 1 676 ? 7.250 1.443 59.866 1.00 44.81 676 GLY A CA 1
ATOM 5488 C C . GLY A 1 676 ? 6.337 1.448 61.090 1.00 44.81 676 GLY A C 1
ATOM 5489 O O . GLY A 1 676 ? 6.187 2.461 61.762 1.00 44.81 676 GLY A O 1
ATOM 5490 N N . SER A 1 677 ? 5.708 0.314 61.362 1.00 35.25 677 SER A N 1
ATOM 5491 C CA . SER A 1 677 ? 5.854 -0.440 62.608 1.00 35.25 677 SER A CA 1
ATOM 5492 C C . SER A 1 677 ? 4.883 -1.624 62.599 1.00 35.25 677 SER A C 1
ATOM 5494 O O . SER A 1 677 ? 3.701 -1.474 62.327 1.00 35.25 677 SER A O 1
ATOM 5496 N N . ARG A 1 678 ? 5.470 -2.799 62.854 1.00 36.19 678 ARG A N 1
ATOM 5497 C CA . ARG A 1 678 ? 4.916 -4.037 63.425 1.00 36.19 678 ARG A CA 1
ATOM 5498 C C . ARG A 1 678 ? 3.521 -4.510 62.985 1.00 36.19 678 ARG A C 1
ATOM 5500 O O . ARG A 1 678 ? 2.503 -3.989 63.410 1.00 36.19 678 ARG A O 1
ATOM 5507 N N . SER A 1 679 ? 3.571 -5.638 62.269 1.00 37.97 679 SER A N 1
ATOM 5508 C CA . SER A 1 67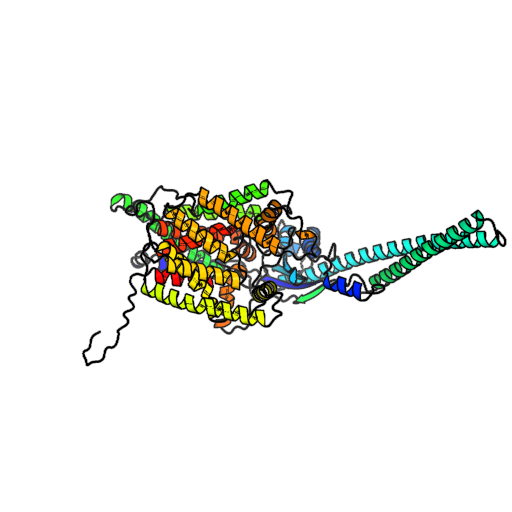9 ? 2.674 -6.802 62.357 1.00 37.97 679 SER A CA 1
ATOM 5509 C C . SER A 1 679 ? 1.168 -6.538 62.411 1.00 37.97 679 SER A C 1
ATOM 5511 O O . SER A 1 679 ? 0.636 -6.190 63.457 1.00 37.97 679 SER A O 1
ATOM 5513 N N . LEU A 1 680 ? 0.460 -6.927 61.358 1.00 29.08 680 LEU A N 1
ATOM 5514 C CA . LEU A 1 680 ? -0.325 -8.163 61.367 1.00 29.08 680 LEU A CA 1
ATOM 5515 C C . LEU A 1 680 ? -0.757 -8.480 59.929 1.00 29.08 680 LEU A C 1
ATOM 5517 O O . LEU A 1 680 ? -0.794 -7.599 59.075 1.00 29.08 680 LEU A O 1
ATOM 5521 N N . GLN A 1 681 ? -0.986 -9.768 59.692 1.00 32.38 681 GLN A N 1
ATOM 5522 C CA . GLN A 1 681 ? -1.410 -10.390 58.436 1.00 32.38 681 GLN A CA 1
ATOM 5523 C C . GLN A 1 681 ? -2.588 -9.665 57.763 1.00 32.38 681 GLN A C 1
ATOM 5525 O O . GLN A 1 681 ? -3.355 -9.003 58.455 1.00 32.38 681 GLN A O 1
ATOM 5530 N N . ILE A 1 682 ? -2.765 -9.869 56.450 1.00 28.66 682 ILE A N 1
ATOM 5531 C CA . ILE A 1 682 ? -3.992 -10.410 55.817 1.00 28.66 682 ILE A CA 1
ATOM 5532 C C . ILE A 1 682 ? -3.836 -10.419 54.278 1.00 28.66 682 ILE A C 1
ATOM 5534 O O . ILE A 1 682 ? -3.109 -9.600 53.715 1.00 28.66 682 ILE A O 1
ATOM 5538 N N . GLU A 1 683 ? -4.503 -11.422 53.697 1.00 32.69 683 GLU A N 1
ATOM 5539 C CA . GLU A 1 683 ? -4.815 -11.783 52.298 1.00 32.69 683 GLU A CA 1
ATOM 5540 C C . GLU A 1 683 ? -4.857 -10.685 51.222 1.00 32.69 683 GLU A C 1
ATOM 5542 O O . GLU A 1 683 ? -5.411 -9.585 51.465 1.00 32.69 683 GLU A O 1
#

pLDDT: mean 81.64, std 15.2, range [28.66, 97.56]